Protein AF-A0A094E3I4-F1 (afdb_monomer)

Solvent-accessible surface area (backbone atoms only — not comparable to full-atom values): 23364 Å² total; per-residue (Å²): 142,82,89,86,78,87,84,79,83,85,79,60,77,73,79,78,41,93,81,73,74,80,78,86,68,81,76,75,76,83,73,72,71,66,65,61,33,47,48,65,51,44,19,49,48,35,69,72,62,48,47,38,47,52,83,68,97,62,102,61,89,75,82,73,73,42,22,27,78,51,82,67,68,64,53,53,75,73,45,66,87,69,51,63,63,62,32,48,53,51,40,55,51,50,51,53,55,48,55,62,47,49,82,72,36,72,68,56,26,45,52,51,20,48,53,37,55,56,38,49,42,48,27,51,50,12,42,23,52,66,73,72,43,41,62,32,67,69,59,43,48,55,43,34,50,34,43,42,52,31,46,84,67,73,66,81,79,69,57,86,85,38,72,68,44,53,48,38,38,49,41,26,48,76,67,74,42,70,73,47,72,67,49,51,45,46,17,45,43,45,41,46,20,43,41,48,19,47,49,46,49,34,54,39,46,52,73,64,62,42,79,79,48,72,64,59,53,23,49,33,40,27,43,40,21,48,93,46,101,51,35,90,52,34,46,41,71,36,65,62,74,51,66,57,69,45,70,73,35,75,59,49,71,68,58,47,53,52,50,44,52,52,43,42,72,79,39,68,87,55,75,81,74,76,91,52,76,37,58,63,41,75,48,73,40,46,48,13,85,46,30,67,61,53,52,50,50,53,39,52,54,51,53,50,50,52,52,51,22,65,75,70,30,43,37,41,42,52,57,57,15,26,43,54,21,44,52,45,49,39,38,40,46,40,89,66,64,38,71,49,52,24,55,44,54,24,33,43,35,27,34,46,50,66,64,40,51,59,69,49,32,90,47,73,69,51,32,53,49,52,50,52,44,56,52,52,21,37,54,43,44,54,52,35,59,75,65,67,54,54,80,91,73,61,59,42,29,48,65,54,28,52,58,42,42,46,45,34,24,53,47,50,51,54,52,48,32,60,77,69,75,99

Radius of gyration: 24.86 Å; Cα contacts (8 Å, |Δi|>4): 560; chains: 1; bounding box: 69×68×95 Å

Nearest PDB structures (foldseek):
  3cuc-assembly2_B  TM=7.705E-01  e=5.478E-07  Bacteroides thetaiotaomicron VPI-5482
  6i7h-assembly1_A-2  TM=8.165E-01  e=2.751E-05  Homo sapiens
  8uqu-assembly2_C-2  TM=6.311E-01  e=7.408E-05  Bordetella bronchiseptica
  8uqu-assembly1_A  TM=6.371E-01  e=1.894E-03  Bordetella bronchiseptica
  3zec-assembly1_A  TM=5.397E-01  e=2.715E-03  Shewanella oneidensis

Secondary structure (DSSP, 8-state):
-----PPPPPPPGGGT-TT------------PPPSS-HHHHHHHHHHHH-SS-----S-S---SS--EE---HHHHHH-GGG-HHHHHHHHHHHHHHHHHHHTT-HHHHHHHHHHHHHHHHHHHHHHHHHTT-S--HHHHHHHHHHHHTT----SS---TTSHHHHHHHHHHHHTT---SHHHHHHHHHHHHHHHHHHHHHHIIIIIS-PPP-HHHHHHHHHHHTTTSTTGGGTT----S--EEEEEEEEPPHHHHHHHHHHHHHH-TTSPPPPP-EEEEEEEE-S-GGGHHHHHHHHHHHHHHHHHHHHHHTEE-HHHHHHHHHHHHHHH--SSS-HHHHHHHHHHHHHHHHHSS-----SSHHHHHHHHHHHHHHHHHHHHHHHTT--TTT--TTHHHHHHHHHHHHHHHHHHHHHHTT-

pLDDT: mean 84.53, std 18.38, range [28.28, 98.88]

Sequence (422 aa):
MASPSKRQPRLSLSAINPDYQPSSSSRSRSSSPSKMALKKSLSRAFAAAWPPATISRSRTPLHDGTFTIKLSNAYREYRPNANPEENYDSMVQYIKEMSQKKEADLATCEQLADAIVSGLIEVVFGSNAIEVVGGDIRITFRLCRQVFEGQVPNVEDIQERSEEYAQELQALSASGRATDLQSVLRSRREIVQHALAAKFLLDTIVLKDIPLDEDIIKETHRILMCFSEHEASGGIYRESDEAASHGLRLETDEEYEKRVKDCKRLKPNRPAPERKEVPLFSSKFVRGKSVQLYMRKLVDEHNERIKRAEETGDIDAIDLACRLSTGFVCIHPFEDGNGRVCRLLLNAMIIKYAGTVAEIGGDPEEREEYIREAWMANTTFRDEDQRDIPWTEQTAHLSLGISILEKVAVRMRRTRDKLLGK

Mean predicted aligned error: 9.41 Å

Foldseek 3Di:
DDDDDDDDDDDDPCVVDVPDDDPPDDPPPLDQQDLAQQLVLQLVVLLPCPQLADQDPDPDQDDDSYFHEDDDPLLCVVDVPLPLVVLVVLLNVLVNVLVVCSVPDSVSSSLLSVQALVVVLLQLVLLQVLVLAAFDSVLLVVLLNCVNNSHDDDLPPDDCPDPVLVRRLVRCVVSVHDRDPVRSSRNSQLSNLLSSLLSLLCVACARVVHQDDLQNLQSSQLSNCVPHPCNVQRSPFAQAWDKDFADKDWDDPVRLVVVQVVCCVVPVPDPRDDTDIDGPFIFTAAHSNCLVVLRRVLSVVLVVLVVVCSVVSYDNLLVSLLSSLLSQVRNVGTPDCSSSSSQSSSQSSCCNNSSHGFRARPDPVRSVVVVVLSRQLSVQVVVCVVVVPDPVPRDSRSSVSSVRSNRSSVSSVVSVCVVVVD

Structure (mmCIF, N/CA/C/O backbone):
data_AF-A0A094E3I4-F1
#
_entry.id   AF-A0A094E3I4-F1
#
loop_
_atom_site.group_PDB
_atom_site.id
_atom_site.type_symbol
_atom_site.label_atom_id
_atom_site.label_alt_id
_atom_site.label_comp_id
_atom_site.label_asym_id
_atom_site.label_entity_id
_atom_site.label_seq_id
_atom_site.pdbx_PDB_ins_code
_atom_site.Cartn_x
_atom_site.Cartn_y
_atom_site.Cartn_z
_atom_site.occupancy
_atom_site.B_iso_or_equiv
_atom_site.auth_seq_id
_atom_site.auth_comp_id
_atom_site.auth_asym_id
_atom_site.auth_atom_id
_atom_site.pdbx_PDB_model_num
ATOM 1 N N . MET A 1 1 ? -10.969 -25.202 -61.692 1.00 30.39 1 MET A N 1
ATOM 2 C CA . MET A 1 1 ? -10.702 -26.531 -61.088 1.00 30.39 1 MET A CA 1
ATOM 3 C C . MET A 1 1 ? -9.578 -26.377 -60.073 1.00 30.39 1 MET A C 1
ATOM 5 O O . MET A 1 1 ? -8.600 -25.754 -60.437 1.00 30.39 1 MET A O 1
ATOM 9 N N . ALA A 1 2 ? -9.560 -26.885 -58.848 1.00 28.48 2 ALA A N 1
ATOM 10 C CA . ALA A 1 2 ? -10.546 -27.247 -57.834 1.00 28.48 2 ALA A CA 1
ATOM 11 C C . ALA A 1 2 ? -9.719 -27.331 -56.527 1.00 28.48 2 ALA A C 1
ATOM 13 O O . ALA A 1 2 ? -8.647 -27.933 -56.529 1.00 28.48 2 ALA A O 1
ATOM 14 N N . SER A 1 3 ? -10.165 -26.687 -55.447 1.00 28.77 3 SER A N 1
ATOM 15 C CA . SER A 1 3 ? -9.554 -26.764 -54.109 1.00 28.77 3 SER A CA 1
ATOM 16 C C . SER A 1 3 ? -9.902 -28.073 -53.391 1.00 28.77 3 SER A C 1
ATOM 18 O O . SER A 1 3 ? -11.008 -28.585 -53.559 1.00 28.77 3 SER A O 1
ATOM 20 N N . PRO A 1 4 ? -9.033 -28.529 -52.479 1.00 33.97 4 PRO A N 1
ATOM 21 C CA . PRO A 1 4 ? -9.443 -29.242 -51.263 1.00 33.97 4 PRO A CA 1
ATOM 22 C C . PRO A 1 4 ? -8.747 -28.632 -50.024 1.00 33.97 4 PRO A C 1
ATOM 24 O O . PRO A 1 4 ? -7.673 -28.059 -50.135 1.00 33.97 4 PRO A O 1
ATOM 27 N N . SER A 1 5 ? -9.212 -28.710 -48.781 1.00 31.11 5 SER A N 1
ATOM 28 C CA . SER A 1 5 ? -10.413 -29.237 -48.136 1.00 31.11 5 SER A CA 1
ATOM 29 C C . SER A 1 5 ? -10.398 -28.685 -46.694 1.00 31.11 5 SER A C 1
ATOM 31 O O . SER A 1 5 ? -9.340 -28.404 -46.129 1.00 31.11 5 SER A O 1
ATOM 33 N N . LYS A 1 6 ? -11.586 -28.498 -46.121 1.00 33.47 6 LYS A N 1
ATOM 34 C CA . LYS A 1 6 ? -11.892 -27.889 -44.818 1.00 33.47 6 LYS A CA 1
ATOM 35 C C . LYS A 1 6 ? -11.215 -28.624 -43.646 1.00 33.47 6 LYS A C 1
ATOM 37 O O . LYS A 1 6 ? -11.342 -29.839 -43.524 1.00 33.47 6 LYS A O 1
ATOM 42 N N . ARG A 1 7 ? -10.574 -27.884 -42.729 1.00 36.75 7 ARG A N 1
ATOM 43 C CA . ARG A 1 7 ? -10.166 -28.402 -41.407 1.00 36.75 7 ARG A CA 1
ATOM 44 C C . ARG A 1 7 ? -11.406 -28.552 -40.516 1.00 36.75 7 ARG A C 1
ATOM 46 O O . ARG A 1 7 ? -12.151 -27.592 -40.341 1.00 36.75 7 ARG A O 1
ATOM 53 N N . GLN A 1 8 ? -11.624 -29.753 -39.981 1.00 37.66 8 GLN A N 1
ATOM 54 C CA . GLN A 1 8 ? -12.670 -30.046 -38.995 1.00 37.66 8 GLN A CA 1
ATOM 55 C C . GLN A 1 8 ? -12.364 -29.384 -37.634 1.00 37.66 8 GLN A C 1
ATOM 57 O O . GLN A 1 8 ? -11.189 -29.237 -37.282 1.00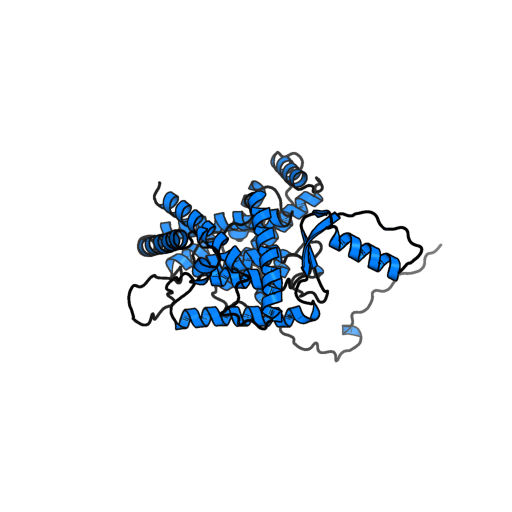 37.66 8 GLN A O 1
ATOM 62 N N . PRO A 1 9 ? -13.391 -29.004 -36.851 1.00 35.25 9 PRO A N 1
ATOM 63 C CA . PRO A 1 9 ? -13.212 -28.466 -35.505 1.00 35.25 9 PRO A CA 1
ATOM 64 C C . PRO A 1 9 ? -12.796 -29.567 -34.515 1.00 35.25 9 PRO A C 1
ATOM 66 O O . PRO A 1 9 ? -13.288 -30.693 -34.575 1.00 35.25 9 PRO A O 1
ATOM 69 N N . ARG A 1 10 ? -11.886 -29.237 -33.589 1.00 39.50 10 ARG A N 1
ATOM 70 C CA . ARG A 1 10 ? -11.489 -30.120 -32.479 1.00 39.50 10 ARG A CA 1
ATOM 71 C C . ARG A 1 10 ? -12.681 -30.342 -31.540 1.00 39.50 10 ARG A C 1
ATOM 73 O O . ARG A 1 10 ? -13.281 -29.376 -31.077 1.00 39.50 10 ARG A O 1
ATOM 80 N N . LEU A 1 11 ? -12.991 -31.606 -31.255 1.00 39.72 11 LEU A N 1
ATOM 81 C CA . LEU A 1 11 ? -13.997 -32.018 -30.272 1.00 39.72 11 LEU A CA 1
ATOM 82 C C . LEU A 1 11 ? -13.534 -31.669 -28.846 1.00 39.72 11 LEU A C 1
ATOM 84 O O . LEU A 1 11 ? -12.347 -31.763 -28.534 1.00 39.72 11 LEU A O 1
ATOM 88 N N . SER A 1 12 ? -14.468 -31.261 -27.984 1.00 44.66 12 SER A N 1
ATOM 89 C CA . SER A 1 12 ? -14.206 -30.988 -26.568 1.00 44.66 12 SER A CA 1
ATOM 90 C C . SER A 1 12 ? -13.884 -32.277 -25.803 1.00 44.66 12 SER A C 1
ATOM 92 O O . SER A 1 12 ? -14.414 -33.340 -26.121 1.00 44.66 12 SER A O 1
ATOM 94 N N . LEU A 1 13 ? -13.057 -32.187 -24.753 1.00 40.75 13 LEU A N 1
ATOM 95 C CA . LEU A 1 13 ? -12.661 -33.332 -23.911 1.00 40.75 13 LEU A CA 1
ATOM 96 C C . LEU A 1 13 ? -13.858 -34.101 -23.312 1.00 40.75 13 LEU A C 1
ATOM 98 O O . LEU A 1 13 ? -13.761 -35.298 -23.061 1.00 40.75 13 LEU A O 1
ATOM 102 N N . SER A 1 14 ? -14.999 -33.431 -23.141 1.00 45.91 14 SER A N 1
ATOM 103 C CA . SER A 1 14 ? -16.264 -34.021 -22.686 1.00 45.91 14 SER A CA 1
ATOM 104 C C . SER A 1 14 ? -16.909 -34.994 -23.681 1.00 45.91 14 SER A C 1
ATOM 106 O O . SER A 1 14 ? -17.782 -35.758 -23.292 1.00 45.91 14 SER A O 1
ATOM 108 N N . ALA A 1 15 ? -16.499 -34.987 -24.953 1.00 45.81 15 ALA A N 1
ATOM 109 C CA . ALA A 1 15 ? -17.019 -35.894 -25.977 1.00 45.81 15 ALA A CA 1
ATOM 110 C C . ALA A 1 15 ? -16.241 -37.223 -26.066 1.00 45.81 15 ALA A C 1
ATOM 112 O O . ALA A 1 15 ? -16.632 -38.104 -26.825 1.00 45.81 15 ALA A O 1
ATOM 113 N N . ILE A 1 16 ? -15.136 -37.363 -25.321 1.00 48.44 16 ILE A N 1
ATOM 114 C CA . ILE A 1 16 ? -14.224 -38.519 -25.393 1.00 48.44 16 ILE A CA 1
ATOM 115 C C . ILE A 1 16 ? -14.415 -39.469 -24.197 1.00 48.44 16 ILE A C 1
ATOM 117 O O . ILE A 1 16 ? -14.066 -40.643 -24.295 1.00 48.44 16 ILE A O 1
ATOM 121 N N . ASN A 1 17 ? -15.002 -39.007 -23.086 1.00 45.03 17 ASN A N 1
ATOM 122 C CA . ASN A 1 17 ? -15.228 -39.842 -21.907 1.00 45.03 17 ASN A CA 1
ATOM 123 C C . ASN A 1 17 ? -16.544 -39.474 -21.181 1.00 45.03 17 ASN A C 1
ATOM 125 O O . ASN A 1 17 ? -16.578 -38.447 -20.499 1.00 45.03 17 ASN A O 1
ATOM 129 N N . PRO A 1 18 ? -17.614 -40.285 -21.313 1.00 41.69 18 PRO A N 1
ATOM 130 C CA . PRO A 1 18 ? -18.907 -40.039 -20.666 1.00 41.69 18 PRO A CA 1
ATOM 131 C C . PRO A 1 18 ? -18.871 -40.071 -19.129 1.00 41.69 18 PRO A C 1
ATOM 133 O O . PRO A 1 18 ? -19.764 -39.508 -18.503 1.00 41.69 18 PRO A O 1
ATOM 136 N N . ASP A 1 19 ? -17.838 -40.677 -18.529 1.00 38.31 19 ASP A N 1
ATOM 137 C CA . ASP A 1 19 ? -17.730 -40.892 -17.077 1.00 38.31 19 ASP A CA 1
ATOM 138 C C . ASP A 1 19 ? -16.785 -39.902 -16.370 1.00 38.31 19 ASP A C 1
ATOM 140 O O . ASP A 1 19 ? -16.491 -40.039 -15.181 1.00 38.31 19 ASP A O 1
ATOM 144 N N . TYR A 1 20 ? -16.302 -38.867 -17.068 1.00 42.41 20 TYR A N 1
ATOM 145 C CA . TYR A 1 20 ? -15.519 -37.809 -16.428 1.00 42.41 20 TYR A CA 1
ATOM 146 C C . TYR A 1 20 ? -16.431 -36.879 -15.614 1.00 42.41 20 TYR A C 1
ATOM 148 O O . TYR A 1 20 ? -17.011 -35.929 -16.145 1.00 42.41 20 TYR A O 1
ATOM 156 N N . GLN A 1 21 ? -16.535 -37.123 -14.307 1.00 34.16 21 GLN A N 1
ATOM 157 C CA . GLN A 1 21 ? -17.083 -36.146 -13.368 1.00 34.16 21 GLN A CA 1
ATOM 158 C C . GLN A 1 21 ? -15.971 -35.197 -12.899 1.00 34.16 21 GLN A C 1
ATOM 160 O O . GLN A 1 21 ? -15.037 -35.646 -12.231 1.00 34.16 21 GLN A O 1
ATOM 165 N N . PRO A 1 22 ? -16.036 -33.888 -13.209 1.00 32.06 22 PRO A N 1
ATOM 166 C CA . PRO A 1 22 ? -15.128 -32.932 -12.599 1.00 32.06 22 PRO A CA 1
ATOM 167 C C . PRO A 1 22 ? -15.395 -32.904 -11.092 1.00 32.06 22 PRO A C 1
ATOM 169 O O . PRO A 1 22 ? -16.513 -32.625 -10.655 1.00 32.06 22 PRO A O 1
ATOM 172 N N . SER A 1 23 ? -14.359 -33.195 -10.304 1.00 29.59 23 SER A N 1
ATOM 173 C CA . SER A 1 23 ? -14.368 -33.014 -8.856 1.00 29.59 23 SER A CA 1
ATOM 174 C C . SER A 1 23 ? -14.880 -31.615 -8.531 1.00 29.59 23 SER A C 1
ATOM 176 O O . SER A 1 23 ? -14.348 -30.623 -9.034 1.00 29.59 23 SER A O 1
ATOM 178 N N . SER A 1 24 ? -15.917 -31.535 -7.702 1.00 30.11 24 SER A N 1
ATOM 179 C CA . SER A 1 24 ? -16.492 -30.294 -7.199 1.00 30.11 24 SER A CA 1
ATOM 180 C C . SER A 1 24 ? -15.502 -29.584 -6.271 1.00 30.11 24 SER A C 1
ATOM 182 O O . SER A 1 24 ? -15.645 -29.612 -5.051 1.00 30.11 24 SER A O 1
ATOM 184 N N . SER A 1 25 ? -14.484 -28.943 -6.839 1.00 29.91 25 SER A N 1
ATOM 185 C CA . SER A 1 25 ? -13.782 -27.854 -6.176 1.00 29.91 25 SER A CA 1
ATOM 186 C C . SER A 1 25 ? -14.723 -26.656 -6.180 1.00 29.91 25 SER A C 1
ATOM 188 O O . SER A 1 25 ? -15.174 -26.216 -7.243 1.00 29.91 25 SER A O 1
ATOM 190 N N . SER A 1 26 ? -15.058 -26.173 -4.989 1.00 29.61 26 SER A N 1
ATOM 191 C CA . SER A 1 26 ? -15.819 -24.954 -4.736 1.00 29.61 26 SER A CA 1
ATOM 192 C C . SER A 1 26 ? -15.424 -23.846 -5.713 1.00 29.61 26 SER A C 1
ATOM 194 O O . SER A 1 26 ? -14.354 -23.254 -5.595 1.00 29.61 26 SER A O 1
ATOM 196 N N . ARG A 1 27 ? -16.299 -23.556 -6.683 1.00 28.28 27 ARG A N 1
ATOM 197 C CA . ARG A 1 27 ? -16.254 -22.296 -7.425 1.00 28.28 27 ARG A CA 1
ATOM 198 C C . ARG A 1 27 ? -16.374 -21.185 -6.389 1.00 28.28 27 ARG A C 1
ATOM 200 O O . ARG A 1 27 ? -17.472 -20.953 -5.879 1.00 28.28 27 ARG A O 1
ATOM 207 N N . SER A 1 28 ? -15.266 -20.523 -6.069 1.00 32.56 28 SER A N 1
ATOM 208 C CA . SER A 1 28 ? -15.317 -19.220 -5.426 1.00 32.56 28 SER A CA 1
ATOM 209 C C . SER A 1 28 ? -16.215 -18.349 -6.303 1.00 32.56 28 SER A C 1
ATOM 211 O O . SER A 1 28 ? -16.030 -18.222 -7.517 1.00 32.56 28 SER A O 1
ATOM 213 N N . ARG A 1 29 ? -17.310 -17.859 -5.720 1.00 32.66 29 ARG A N 1
ATOM 214 C CA . ARG A 1 29 ? -18.176 -16.898 -6.396 1.00 32.66 29 ARG A CA 1
ATOM 215 C C . ARG A 1 29 ? -17.305 -15.682 -6.680 1.00 32.66 29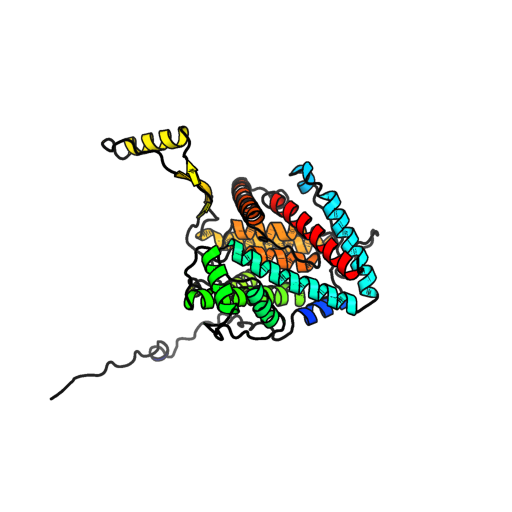 ARG A C 1
ATOM 217 O O . ARG A 1 29 ? -16.935 -14.993 -5.738 1.00 32.66 29 ARG A O 1
ATOM 224 N N . SER A 1 30 ? -17.003 -15.414 -7.948 1.00 35.91 30 SER A N 1
ATOM 225 C CA . SER A 1 30 ? -16.451 -14.129 -8.370 1.00 35.91 30 SER A CA 1
ATOM 226 C C . SER A 1 30 ? -17.443 -13.046 -7.941 1.00 35.91 30 SER A C 1
ATOM 228 O O . SER A 1 30 ? -18.495 -12.873 -8.565 1.00 35.91 30 SER A O 1
ATOM 230 N N . SER A 1 31 ? -17.186 -12.386 -6.816 1.00 43.66 31 SER A N 1
ATOM 231 C CA . SER A 1 31 ? -18.060 -11.333 -6.325 1.00 43.66 31 SER A CA 1
ATOM 232 C C . SER A 1 31 ? -17.799 -10.093 -7.163 1.00 43.66 31 SER A C 1
ATOM 234 O O . SER A 1 31 ? -16.782 -9.427 -6.988 1.00 43.66 31 SER A O 1
ATOM 236 N N . SER A 1 32 ? -18.704 -9.786 -8.093 1.00 47.72 32 SER A N 1
ATOM 237 C CA . SER A 1 32 ? -18.689 -8.496 -8.779 1.00 47.72 32 SER A CA 1
ATOM 238 C C . SER A 1 32 ? -18.621 -7.361 -7.743 1.00 47.72 32 SER A C 1
ATOM 240 O O . SER A 1 32 ? -19.298 -7.461 -6.710 1.00 47.72 32 SER A O 1
ATOM 242 N N . PRO A 1 33 ? -17.849 -6.288 -7.996 1.00 56.03 33 PRO A N 1
ATOM 243 C CA . PRO A 1 33 ? -17.790 -5.130 -7.111 1.00 56.03 33 PRO A CA 1
ATOM 244 C C . PRO A 1 33 ? -19.199 -4.635 -6.772 1.00 56.03 33 PRO A C 1
ATOM 246 O O . PRO A 1 33 ? -20.075 -4.593 -7.640 1.00 56.03 33 PRO A O 1
ATOM 249 N N . SER A 1 34 ? -19.439 -4.282 -5.506 1.00 67.88 34 SER A N 1
ATOM 250 C CA . SER A 1 34 ? -20.764 -3.827 -5.073 1.00 67.88 34 SER A CA 1
ATOM 251 C C . SER A 1 34 ? -21.217 -2.628 -5.912 1.00 67.88 34 SER A C 1
ATOM 253 O O . SER A 1 34 ? -20.436 -1.711 -6.152 1.00 67.88 34 SER A O 1
ATOM 255 N N . LYS A 1 35 ? -22.491 -2.583 -6.313 1.00 77.88 35 LYS A N 1
ATOM 256 C CA . LYS A 1 35 ? -23.073 -1.403 -6.985 1.00 77.88 35 LYS A CA 1
ATOM 257 C C . LYS A 1 35 ? -23.355 -0.245 -6.021 1.00 77.88 35 LYS A C 1
ATOM 259 O O . LYS A 1 35 ? -23.859 0.793 -6.428 1.00 77.88 35 LYS A O 1
ATOM 264 N N . MET A 1 36 ? -23.106 -0.437 -4.727 1.00 79.81 36 MET A N 1
ATOM 265 C CA . MET A 1 36 ? -23.370 0.580 -3.719 1.00 79.81 36 MET A CA 1
ATOM 266 C C . MET A 1 36 ? -22.255 1.621 -3.682 1.00 79.81 36 MET A C 1
ATOM 268 O O . MET A 1 36 ? -21.073 1.270 -3.698 1.00 79.81 36 MET A O 1
ATOM 272 N N . ALA A 1 37 ? -22.658 2.886 -3.553 1.00 88.44 37 ALA A N 1
ATOM 273 C CA . ALA A 1 37 ? -21.746 4.002 -3.360 1.00 88.44 37 ALA A CA 1
ATOM 274 C C . ALA A 1 37 ? -20.994 3.872 -2.024 1.00 88.44 37 ALA A C 1
ATOM 276 O O . ALA A 1 37 ? -21.607 3.821 -0.952 1.00 88.44 37 ALA A O 1
ATOM 277 N N . LEU A 1 38 ? -19.663 3.872 -2.099 1.00 87.31 38 LEU A N 1
ATOM 278 C CA . LEU A 1 38 ? -18.741 3.719 -0.978 1.00 87.31 38 LEU A CA 1
ATOM 279 C C . LEU A 1 38 ? -18.966 4.803 0.078 1.00 87.31 38 LEU A C 1
ATOM 281 O O . LEU A 1 38 ? -19.105 4.473 1.251 1.00 87.31 38 LEU A O 1
ATOM 285 N N . LYS A 1 39 ? -19.131 6.070 -0.334 1.00 88.31 39 LYS A N 1
ATOM 286 C CA . LYS A 1 39 ? -19.464 7.191 0.566 1.00 88.31 39 LYS A CA 1
ATOM 287 C C . LYS A 1 39 ? -20.677 6.877 1.447 1.00 88.31 39 LYS A C 1
ATOM 289 O O . LYS A 1 39 ? -20.626 7.033 2.662 1.00 88.31 39 LYS A O 1
ATOM 294 N N . LYS A 1 40 ? -21.775 6.405 0.844 1.00 87.12 40 LYS A N 1
ATOM 295 C CA . LYS A 1 40 ? -23.025 6.104 1.562 1.00 87.12 40 LYS A CA 1
ATOM 296 C C . LYS A 1 40 ? -22.874 4.900 2.492 1.00 87.12 40 LYS A C 1
ATOM 298 O O . LYS A 1 40 ? -23.561 4.812 3.508 1.00 87.12 40 LYS A O 1
ATOM 303 N N . SER A 1 41 ? -22.038 3.931 2.133 1.00 88.44 41 SER A N 1
ATOM 304 C CA . SER A 1 41 ? -21.737 2.785 2.996 1.00 88.44 41 SER A CA 1
ATOM 305 C C . SER A 1 41 ? -20.846 3.180 4.173 1.00 88.44 41 SER A C 1
ATOM 307 O O . SER A 1 41 ? -21.194 2.846 5.299 1.00 88.44 41 SER A O 1
ATOM 309 N N . LEU A 1 42 ? -19.790 3.964 3.937 1.00 84.75 42 LEU A N 1
ATOM 310 C CA . LEU A 1 42 ? -18.919 4.509 4.983 1.00 84.75 42 LEU A CA 1
ATOM 311 C C . LEU A 1 42 ? -19.693 5.410 5.945 1.00 84.75 42 LEU A C 1
ATOM 313 O O . LEU A 1 42 ? -19.630 5.194 7.143 1.00 84.75 42 LEU A O 1
ATOM 317 N N . SER A 1 43 ? -20.499 6.348 5.440 1.00 84.69 43 SER A N 1
ATOM 318 C CA . SER A 1 43 ? -21.324 7.227 6.282 1.00 84.69 43 SER A CA 1
ATOM 319 C C . SER A 1 43 ? -22.269 6.433 7.196 1.00 84.69 43 SER A C 1
ATOM 321 O O . SER A 1 43 ? -22.391 6.748 8.377 1.00 84.69 43 SER A O 1
ATOM 323 N N . ARG A 1 44 ? -22.878 5.345 6.697 1.00 84.12 44 ARG A N 1
ATOM 324 C CA . ARG A 1 44 ? -23.723 4.458 7.517 1.00 84.12 44 ARG A CA 1
ATOM 325 C C . ARG A 1 44 ? -22.927 3.640 8.528 1.00 84.12 44 ARG A C 1
ATOM 327 O O . ARG A 1 44 ? -23.365 3.533 9.667 1.00 84.12 44 ARG A O 1
ATOM 334 N N . ALA A 1 45 ? -21.778 3.089 8.133 1.00 80.62 45 ALA A N 1
ATOM 335 C CA . ALA A 1 45 ? -20.870 2.425 9.069 1.00 80.62 45 ALA A CA 1
ATOM 336 C C . ALA A 1 45 ? -20.442 3.399 10.178 1.00 80.62 45 ALA A C 1
ATOM 338 O O . ALA A 1 45 ? -20.400 3.041 11.356 1.00 80.62 45 ALA A O 1
ATOM 339 N N . PHE A 1 46 ? -20.225 4.663 9.804 1.00 75.56 46 PHE A N 1
ATOM 340 C CA . PHE A 1 46 ? -19.852 5.720 10.725 1.00 75.56 46 PHE A CA 1
ATOM 341 C C . PHE A 1 46 ? -20.973 6.026 11.680 1.00 75.56 46 PHE A C 1
ATOM 343 O O . PHE A 1 46 ? -20.745 5.901 12.872 1.00 75.56 46 PHE A O 1
ATOM 350 N N . ALA A 1 47 ? -22.185 6.267 11.197 1.00 75.88 47 ALA A N 1
ATOM 351 C CA . ALA A 1 47 ? -23.343 6.475 12.054 1.00 75.88 47 ALA A CA 1
ATOM 352 C C . ALA A 1 47 ? -23.605 5.305 13.025 1.00 75.88 47 ALA A C 1
ATOM 354 O O . ALA A 1 47 ? -24.020 5.549 14.151 1.00 75.88 47 ALA A O 1
ATOM 355 N N . ALA A 1 48 ? -23.340 4.057 12.618 1.00 72.44 48 ALA A N 1
ATOM 356 C CA . ALA A 1 48 ? -23.620 2.878 13.435 1.00 72.44 48 ALA A CA 1
ATOM 357 C C . ALA A 1 48 ? -22.658 2.714 14.627 1.00 72.44 48 ALA A C 1
ATOM 359 O O . ALA A 1 48 ? -23.122 2.672 15.759 1.00 72.44 48 ALA A O 1
ATOM 360 N N . ALA A 1 49 ? -21.340 2.616 14.397 1.00 64.62 49 ALA A N 1
ATOM 361 C CA . ALA A 1 49 ? -20.380 2.302 15.474 1.00 64.62 49 ALA A CA 1
ATOM 362 C C . ALA A 1 49 ? -18.890 2.548 15.117 1.00 64.62 49 ALA A C 1
ATOM 364 O O . ALA A 1 49 ? -18.007 1.930 15.696 1.00 64.62 49 ALA A O 1
ATOM 365 N N . TRP A 1 50 ? -18.574 3.441 14.166 1.00 64.44 50 TRP A N 1
ATOM 366 C CA . TRP A 1 50 ? -17.177 3.716 13.758 1.00 64.44 50 TRP A CA 1
ATOM 367 C C . TRP A 1 50 ? -16.532 4.986 14.356 1.00 64.44 50 TRP A C 1
ATOM 369 O O . TRP A 1 50 ? -17.252 5.972 14.527 1.00 64.44 50 TRP A O 1
ATOM 379 N N . PRO A 1 51 ? -15.195 5.064 14.513 1.00 60.59 51 PRO A N 1
ATOM 380 C CA . PRO A 1 51 ? -14.258 3.943 14.458 1.00 60.59 51 PRO A CA 1
ATOM 381 C C . PRO A 1 51 ? -14.568 2.948 15.577 1.00 60.59 51 PRO A C 1
ATOM 383 O O . PRO A 1 51 ? -15.121 3.361 16.598 1.00 60.59 51 PRO A O 1
ATOM 386 N N . PRO A 1 52 ? -14.156 1.677 15.447 1.00 54.28 52 PRO A N 1
ATOM 387 C CA . PRO A 1 52 ? -14.207 0.721 16.546 1.00 54.28 52 PRO A CA 1
ATOM 388 C C . PRO A 1 52 ? -13.314 1.143 17.724 1.00 54.28 52 PRO A C 1
ATOM 390 O O . PRO A 1 52 ? -13.017 0.337 18.573 1.00 54.28 52 PRO A O 1
ATOM 393 N N . ALA A 1 53 ? -12.783 2.363 17.794 1.00 47.41 53 ALA A N 1
ATOM 394 C CA . ALA A 1 53 ? -11.911 2.825 18.862 1.00 47.41 53 ALA A CA 1
ATOM 395 C C . ALA A 1 53 ? -12.589 3.971 19.624 1.00 47.41 53 ALA A C 1
ATOM 397 O O . ALA A 1 53 ? -12.636 5.101 19.133 1.00 47.41 53 ALA A O 1
ATOM 398 N N . THR A 1 54 ? -13.107 3.712 20.829 1.00 43.38 54 THR A N 1
ATOM 399 C CA . THR A 1 54 ? -13.407 4.781 21.793 1.00 43.38 54 THR A CA 1
ATOM 400 C C . THR A 1 54 ? -12.344 4.786 22.881 1.00 43.38 54 THR A C 1
ATOM 402 O O . THR A 1 54 ? -12.087 3.798 23.564 1.00 43.38 54 THR A O 1
ATOM 405 N N . ILE A 1 55 ? -11.711 5.945 23.060 1.00 44.47 55 ILE A N 1
ATOM 406 C CA . ILE A 1 55 ? -10.723 6.151 24.117 1.00 44.47 55 ILE A CA 1
ATOM 407 C C . ILE A 1 55 ? -11.465 6.233 25.455 1.00 44.47 55 ILE A C 1
ATOM 409 O O . ILE A 1 55 ? -11.946 7.300 25.844 1.00 44.47 55 ILE A O 1
ATOM 413 N N . SER A 1 56 ? -11.560 5.105 26.161 1.00 36.62 56 SER A N 1
ATOM 414 C CA . SER A 1 56 ? -12.130 5.033 27.508 1.00 36.62 56 SER A CA 1
ATOM 415 C C . SER A 1 56 ? -11.044 5.205 28.570 1.00 36.62 56 SER A C 1
ATOM 417 O O . SER A 1 56 ? -10.045 4.495 28.601 1.00 36.62 56 SER A O 1
ATOM 419 N N . ARG A 1 57 ? -11.252 6.145 29.499 1.00 36.84 57 ARG A N 1
ATOM 420 C CA . ARG A 1 57 ? -10.446 6.310 30.725 1.00 36.84 57 ARG A CA 1
ATOM 421 C C . ARG A 1 57 ? -10.947 5.409 31.872 1.00 36.84 57 ARG A C 1
ATOM 423 O O . ARG A 1 57 ? -10.879 5.813 33.030 1.00 36.84 57 ARG A O 1
ATOM 430 N N . SER A 1 58 ? -11.471 4.211 31.597 1.00 33.09 58 SER A N 1
ATOM 431 C CA . SER A 1 58 ? -12.021 3.338 32.649 1.00 33.09 58 SER A CA 1
ATOM 432 C C . SER A 1 58 ? -11.549 1.884 32.548 1.00 33.09 58 SER A C 1
ATOM 434 O O . SER A 1 58 ? -11.535 1.287 31.478 1.00 33.09 58 SER A O 1
ATOM 436 N N . ARG A 1 59 ? -11.150 1.318 33.698 1.00 35.75 59 ARG A N 1
ATOM 437 C CA . ARG A 1 59 ? -10.746 -0.090 33.893 1.00 35.75 59 ARG A CA 1
ATOM 438 C C . ARG A 1 59 ? -11.975 -1.002 34.016 1.00 35.75 59 ARG A C 1
ATOM 440 O O . ARG A 1 59 ? -12.106 -1.721 35.004 1.00 35.75 59 ARG A O 1
ATOM 447 N N . THR A 1 60 ? -12.886 -0.951 33.052 1.00 33.50 60 THR A N 1
ATOM 448 C CA . THR A 1 60 ? -14.018 -1.886 32.960 1.00 33.50 60 THR A CA 1
ATOM 449 C C . THR A 1 60 ? -13.965 -2.634 31.632 1.00 33.50 60 THR A C 1
ATOM 451 O O . THR A 1 60 ? -13.604 -2.012 30.634 1.00 33.50 60 THR A O 1
ATOM 454 N N . PRO A 1 61 ? -14.295 -3.941 31.598 1.00 36.19 61 PRO A N 1
ATOM 455 C CA . PRO A 1 61 ? -14.261 -4.721 30.365 1.00 36.19 61 PRO A CA 1
ATOM 456 C C . PRO A 1 61 ? -15.213 -4.094 29.344 1.00 36.19 61 PRO A C 1
ATOM 458 O O . PRO A 1 61 ? -16.403 -3.936 29.624 1.00 36.19 61 PRO A O 1
ATOM 461 N N . LEU A 1 62 ? -14.671 -3.698 28.195 1.00 40.19 62 LEU A N 1
ATOM 462 C CA . LEU A 1 62 ? -15.421 -3.121 27.086 1.00 40.19 62 LEU A CA 1
ATOM 463 C C . LEU A 1 62 ? -16.218 -4.250 26.427 1.00 40.19 62 LEU A C 1
ATOM 465 O O . LEU A 1 62 ? -15.692 -5.023 25.634 1.00 40.19 62 LEU A O 1
ATOM 469 N N . HIS A 1 63 ? -17.489 -4.383 26.796 1.00 39.75 63 HIS A N 1
ATOM 470 C CA . HIS A 1 63 ? -18.446 -5.046 25.924 1.00 39.75 63 HIS A CA 1
ATOM 471 C C . HIS A 1 63 ? -18.805 -4.043 24.826 1.00 39.75 63 HIS A C 1
ATOM 473 O O . HIS A 1 63 ? -19.256 -2.949 25.157 1.00 39.75 63 HIS A O 1
ATOM 479 N N . ASP A 1 64 ? -18.621 -4.463 23.571 1.00 43.38 64 ASP A N 1
ATOM 480 C CA . ASP A 1 64 ? -18.993 -3.784 22.316 1.00 43.38 64 ASP A CA 1
ATOM 481 C C . ASP A 1 64 ? -17.839 -3.082 21.569 1.00 43.38 64 ASP A C 1
ATOM 483 O O . ASP A 1 64 ? -17.740 -1.865 21.557 1.00 43.38 64 ASP A O 1
ATOM 487 N N . GLY A 1 65 ? -16.951 -3.862 20.932 1.00 47.19 65 GLY A N 1
ATOM 488 C CA . GLY A 1 65 ? -16.197 -3.453 19.731 1.00 47.19 65 GLY A CA 1
ATOM 489 C C . GLY A 1 65 ? -15.301 -2.210 19.809 1.00 47.19 65 GLY A C 1
ATOM 490 O O . GLY A 1 65 ? -14.927 -1.695 18.762 1.00 47.19 65 GLY A O 1
ATOM 491 N N . THR A 1 66 ? -14.986 -1.714 21.007 1.00 52.12 66 THR A N 1
ATOM 492 C CA . THR A 1 66 ? -14.268 -0.453 21.233 1.00 52.12 66 THR A CA 1
ATOM 493 C C . THR A 1 66 ? -12.815 -0.663 21.676 1.00 52.12 66 THR A C 1
ATOM 495 O O . THR A 1 66 ? -12.581 -1.323 22.685 1.00 52.12 66 THR A O 1
ATOM 498 N N . PHE A 1 67 ? -11.850 -0.046 20.989 1.00 54.91 67 PHE A N 1
ATOM 499 C CA . PHE A 1 67 ? -10.415 -0.089 21.284 1.00 54.91 67 PHE A CA 1
ATOM 500 C C . PHE A 1 67 ? -9.860 1.227 21.849 1.00 54.91 67 PHE A C 1
ATOM 502 O O . PHE A 1 67 ? -10.214 2.331 21.427 1.00 54.91 67 PHE A O 1
ATOM 509 N N . THR A 1 68 ? -8.874 1.099 22.729 1.00 62.75 68 THR A N 1
ATOM 510 C CA . THR A 1 68 ? -7.954 2.163 23.118 1.00 62.75 68 THR A CA 1
ATOM 511 C C . THR A 1 68 ? -6.777 2.156 22.161 1.00 62.75 68 THR A C 1
ATOM 513 O O . THR A 1 68 ? -6.077 1.156 22.019 1.00 62.75 68 THR A O 1
ATOM 516 N N . ILE A 1 69 ? -6.537 3.285 21.504 1.00 65.06 69 ILE A N 1
ATOM 517 C CA . ILE A 1 69 ? -5.341 3.423 20.681 1.00 65.06 69 ILE A CA 1
ATOM 518 C C . ILE A 1 69 ? -4.133 3.452 21.622 1.00 65.06 69 ILE A C 1
ATOM 520 O O . ILE A 1 69 ? -4.212 4.088 22.677 1.00 65.06 69 ILE A O 1
ATOM 524 N N . LYS A 1 70 ? -3.056 2.743 21.277 1.00 70.25 70 LYS A N 1
ATOM 525 C CA . LYS A 1 70 ? -1.757 2.794 21.963 1.00 70.25 70 LYS A CA 1
ATOM 526 C C . LYS A 1 70 ? -0.638 3.064 20.967 1.00 70.25 70 LYS A C 1
ATOM 528 O O . LYS A 1 70 ? -0.726 2.635 19.826 1.00 70.25 70 LYS A O 1
ATOM 533 N N . LEU A 1 71 ? 0.403 3.761 21.423 1.00 74.94 71 LEU A N 1
ATOM 534 C CA . LEU A 1 71 ? 1.656 3.924 20.691 1.00 74.94 71 LEU A CA 1
ATOM 535 C C . LEU A 1 71 ? 2.676 2.915 21.219 1.00 74.94 71 LEU A C 1
ATOM 537 O O . LEU A 1 71 ? 2.949 2.884 22.423 1.00 74.94 71 LEU A O 1
ATOM 541 N N . SER A 1 72 ? 3.266 2.116 20.334 1.00 76.75 72 SER A N 1
ATOM 542 C CA . SER A 1 72 ? 4.380 1.241 20.706 1.00 76.75 72 SER A CA 1
ATOM 543 C C . SER A 1 72 ? 5.625 2.032 21.147 1.00 76.75 72 SER A C 1
ATOM 545 O O . SER A 1 72 ? 6.076 2.944 20.452 1.00 76.75 72 SER A O 1
ATOM 547 N N . ASN A 1 73 ? 6.254 1.627 22.261 1.00 77.00 73 ASN A N 1
ATOM 548 C CA . ASN A 1 73 ? 7.546 2.182 22.706 1.00 77.00 73 ASN A CA 1
ATOM 549 C C . ASN A 1 73 ? 8.661 1.993 21.659 1.00 77.00 73 ASN A C 1
ATOM 551 O O . ASN A 1 73 ? 9.603 2.786 21.627 1.00 77.00 73 ASN A O 1
ATOM 555 N N . ALA A 1 74 ? 8.525 1.002 20.771 1.00 77.25 74 ALA A N 1
ATOM 556 C CA . ALA A 1 74 ? 9.494 0.716 19.717 1.00 77.25 74 ALA A CA 1
ATOM 557 C C . ALA A 1 74 ? 9.725 1.918 18.783 1.00 77.25 74 ALA A C 1
ATOM 559 O O . ALA A 1 74 ? 10.838 2.118 18.305 1.00 77.25 74 ALA A O 1
ATOM 560 N N . TYR A 1 75 ? 8.714 2.768 18.564 1.00 79.12 75 TYR A N 1
ATOM 561 C CA . TYR A 1 75 ? 8.872 3.977 17.750 1.00 79.12 75 TYR A CA 1
ATOM 562 C C . TYR A 1 75 ? 9.842 4.986 18.373 1.00 79.12 75 TYR A C 1
ATOM 564 O O . TYR A 1 75 ? 10.674 5.560 17.666 1.00 79.12 75 TYR A O 1
ATOM 572 N N . ARG A 1 76 ? 9.768 5.170 19.700 1.00 75.06 76 ARG A N 1
ATOM 573 C CA . ARG A 1 76 ? 10.658 6.072 20.444 1.00 75.06 76 ARG A CA 1
ATOM 574 C C . ARG A 1 76 ? 12.102 5.587 20.373 1.00 75.06 76 ARG A C 1
ATOM 576 O O . ARG A 1 76 ? 13.004 6.388 20.156 1.00 75.06 76 ARG A O 1
ATOM 583 N N . GLU A 1 77 ? 12.304 4.286 20.547 1.00 78.62 77 GLU A N 1
ATOM 584 C CA . GLU A 1 77 ? 13.628 3.660 20.511 1.00 78.62 77 GLU A CA 1
ATOM 585 C C . GLU A 1 77 ? 14.236 3.691 19.103 1.00 78.62 77 GLU A C 1
ATOM 587 O O . GLU A 1 77 ? 15.434 3.925 18.957 1.00 78.62 77 GLU A O 1
ATOM 592 N N . TYR A 1 78 ? 13.410 3.523 18.067 1.00 79.06 78 TYR A N 1
ATOM 593 C CA . TYR A 1 78 ? 13.865 3.478 16.679 1.00 79.06 78 TYR A CA 1
ATOM 594 C C . TYR A 1 78 ? 14.274 4.851 16.122 1.00 79.06 78 TYR A C 1
ATOM 596 O O . TYR A 1 78 ? 15.304 4.961 15.456 1.00 79.06 78 TYR A O 1
ATOM 604 N N . ARG A 1 79 ? 13.495 5.915 16.383 1.00 77.06 79 ARG A N 1
ATOM 605 C CA . ARG A 1 79 ? 13.807 7.277 15.897 1.00 77.06 79 ARG A CA 1
ATOM 606 C C . ARG A 1 79 ? 13.434 8.354 16.930 1.00 77.06 79 ARG A C 1
ATOM 608 O O . ARG A 1 79 ? 12.421 9.035 16.764 1.00 77.06 79 ARG A O 1
ATOM 615 N N . PRO A 1 80 ? 14.285 8.596 17.948 1.00 66.81 80 PRO A N 1
ATOM 616 C CA . PRO A 1 80 ? 13.995 9.544 19.032 1.00 66.81 80 PRO A CA 1
ATOM 617 C C . PRO A 1 80 ? 13.667 10.971 18.564 1.00 66.81 80 PRO A C 1
ATOM 619 O O . PRO A 1 80 ? 12.846 11.654 19.167 1.00 66.81 80 PRO A O 1
ATOM 622 N N . ASN A 1 81 ? 14.269 11.413 17.455 1.00 72.12 81 ASN A N 1
ATOM 623 C CA . ASN A 1 81 ? 14.109 12.775 16.934 1.00 72.12 81 ASN A CA 1
ATOM 624 C C . ASN A 1 81 ? 12.824 12.989 16.109 1.00 72.12 81 ASN A C 1
ATOM 626 O O . ASN A 1 81 ? 12.560 14.117 15.708 1.00 72.12 81 ASN A O 1
ATOM 630 N N . ALA A 1 82 ? 12.048 11.939 15.816 1.00 71.44 82 ALA A N 1
ATOM 631 C CA . ALA A 1 82 ? 10.842 12.039 14.981 1.00 71.44 82 ALA A CA 1
ATOM 632 C C . ALA A 1 82 ? 9.575 12.458 15.749 1.00 71.44 82 ALA A C 1
ATOM 634 O O . ALA A 1 82 ? 8.510 12.574 15.152 1.00 71.44 82 ALA A O 1
ATOM 635 N N . ASN A 1 83 ? 9.683 12.657 17.067 1.00 78.75 83 ASN A N 1
ATOM 636 C CA . ASN A 1 83 ? 8.599 13.073 17.958 1.00 78.75 83 ASN A CA 1
ATOM 637 C C . ASN A 1 83 ? 7.248 12.341 17.736 1.00 78.75 83 ASN A C 1
ATOM 639 O O . ASN A 1 83 ? 6.205 12.978 17.554 1.00 78.75 83 ASN A O 1
ATOM 643 N N . PRO A 1 84 ? 7.236 10.990 17.731 1.00 81.56 84 PRO A N 1
ATOM 644 C CA . PRO A 1 84 ? 6.031 10.210 17.439 1.00 81.56 84 PRO A CA 1
ATOM 645 C C . PRO A 1 84 ? 4.897 10.453 18.451 1.00 81.56 84 PRO A C 1
ATOM 647 O O . PRO A 1 84 ? 3.732 10.272 18.111 1.00 81.56 84 PRO A O 1
ATOM 650 N N . GLU A 1 85 ? 5.217 10.908 19.664 1.00 82.38 85 GLU A N 1
ATOM 651 C CA . GLU A 1 85 ? 4.245 11.225 20.716 1.00 82.38 85 GLU A CA 1
ATOM 652 C C . GLU A 1 85 ? 3.336 12.398 20.342 1.00 82.38 85 GLU A C 1
ATOM 654 O O . GLU A 1 85 ? 2.126 12.281 20.488 1.00 82.38 85 GLU A O 1
ATOM 659 N N . GLU A 1 86 ? 3.869 13.487 19.780 1.00 84.50 86 GLU A N 1
ATOM 660 C CA . GLU A 1 86 ? 3.040 14.630 19.368 1.00 84.50 86 GLU A CA 1
ATOM 661 C C . GLU A 1 86 ? 2.067 14.262 18.242 1.00 84.50 86 GLU A C 1
ATOM 663 O O . GLU A 1 86 ? 0.894 14.653 18.257 1.00 84.50 86 GLU A O 1
ATOM 668 N N . ASN A 1 87 ? 2.533 13.484 17.261 1.00 84.75 87 ASN A N 1
ATOM 669 C CA . ASN A 1 87 ? 1.682 13.013 16.169 1.00 84.75 87 ASN A CA 1
ATOM 670 C C . ASN A 1 87 ? 0.609 12.047 16.678 1.00 84.75 87 ASN A C 1
ATOM 672 O O . ASN A 1 87 ? -0.557 12.153 16.290 1.00 84.75 87 ASN A O 1
ATOM 676 N N . TYR A 1 88 ? 0.986 11.159 17.592 1.00 83.56 88 TYR A N 1
ATOM 677 C CA . TYR A 1 88 ? 0.069 10.250 18.254 1.00 83.56 88 TYR A CA 1
ATOM 678 C C . TYR A 1 88 ? -0.980 10.983 19.103 1.00 83.56 88 TYR A C 1
ATOM 680 O O . TYR A 1 88 ? -2.176 10.735 18.948 1.00 83.56 88 TYR A O 1
ATOM 688 N N . ASP A 1 89 ? -0.574 11.940 19.934 1.00 82.56 89 ASP A N 1
ATOM 689 C CA . ASP A 1 89 ? -1.482 12.745 20.753 1.00 82.56 89 ASP A CA 1
ATOM 690 C C . ASP A 1 89 ? -2.443 13.553 19.878 1.00 82.56 89 ASP A C 1
ATOM 692 O O . ASP A 1 89 ? -3.644 13.611 20.153 1.00 82.56 89 ASP A O 1
ATOM 696 N N . SER A 1 90 ? -1.949 14.105 18.765 1.00 83.06 90 SER A N 1
ATOM 697 C CA . SER A 1 90 ? -2.779 14.765 17.756 1.00 83.06 90 SER A CA 1
ATOM 698 C C . SER A 1 90 ? -3.814 13.811 17.145 1.00 83.06 90 SER A C 1
ATOM 700 O O . SER A 1 90 ? -4.952 14.223 16.910 1.00 83.06 90 SER A O 1
ATOM 702 N N . MET A 1 91 ? -3.443 12.553 16.886 1.00 83.31 91 MET A N 1
ATOM 703 C CA . MET A 1 91 ? -4.334 11.515 16.352 1.00 83.31 91 MET A CA 1
ATOM 704 C C . MET A 1 91 ? -5.419 11.130 17.369 1.00 83.31 91 MET A C 1
ATOM 706 O O . MET A 1 91 ? -6.610 11.133 17.060 1.00 83.31 91 MET A O 1
ATOM 710 N N . VAL A 1 92 ? -5.018 10.864 18.615 1.00 80.12 92 VAL A N 1
ATOM 711 C CA . VAL A 1 92 ? -5.908 10.533 19.739 1.00 80.12 92 VAL A CA 1
ATOM 712 C C . VAL A 1 92 ? -6.887 11.674 20.013 1.00 80.12 92 VAL A C 1
ATOM 714 O O . VAL A 1 92 ? -8.074 11.430 20.243 1.00 80.12 92 VAL A O 1
ATOM 717 N N . GLN A 1 93 ? -6.413 12.920 19.981 1.00 81.25 93 GLN A N 1
ATOM 718 C CA . GLN A 1 93 ? -7.249 14.099 20.183 1.00 81.25 93 GLN A CA 1
ATOM 719 C C . GLN A 1 93 ? -8.293 14.244 19.071 1.00 81.25 93 GLN A C 1
ATOM 721 O O . GLN A 1 93 ? -9.470 14.447 19.367 1.00 81.25 93 GLN A O 1
ATOM 726 N N . TYR A 1 94 ? -7.890 14.069 17.809 1.00 83.06 94 TYR A N 1
ATOM 727 C CA . TYR A 1 94 ? -8.817 14.081 16.678 1.00 83.06 94 TYR A CA 1
ATOM 728 C C . TYR A 1 94 ? -9.920 13.030 16.832 1.00 83.06 94 TYR A C 1
ATOM 730 O O . TYR A 1 94 ? -11.101 13.351 16.710 1.00 83.06 94 TYR A O 1
ATOM 738 N N . ILE A 1 95 ? -9.550 11.787 17.147 1.00 77.00 95 ILE A N 1
ATOM 739 C CA . ILE A 1 95 ? -10.511 10.686 17.272 1.00 77.00 95 ILE A CA 1
ATOM 740 C C . ILE A 1 95 ? -11.509 10.955 18.403 1.00 77.00 95 ILE A C 1
ATOM 742 O O . ILE A 1 95 ? -12.706 10.771 18.202 1.00 77.00 95 ILE A O 1
ATOM 746 N N . LYS A 1 96 ? -11.064 11.482 19.555 1.00 77.00 96 LYS A N 1
ATOM 747 C CA . LYS A 1 96 ? -11.971 11.894 20.645 1.00 77.00 96 LYS A CA 1
ATOM 748 C C . LYS A 1 96 ? -12.979 12.946 20.197 1.00 77.00 96 LYS A C 1
ATOM 750 O O . LYS A 1 96 ? -14.170 12.798 20.460 1.00 77.00 96 LYS A O 1
ATOM 755 N N . GLU A 1 97 ? -12.503 14.000 19.538 1.00 78.38 97 GLU A N 1
ATOM 756 C CA . GLU A 1 97 ? -13.355 15.094 19.064 1.00 78.38 97 GLU A CA 1
ATOM 757 C C . GLU A 1 97 ? -14.379 14.602 18.036 1.00 78.38 97 GLU A C 1
ATOM 759 O O . GLU A 1 97 ? -15.546 14.996 18.084 1.00 78.38 97 GLU A O 1
ATOM 764 N N . MET A 1 98 ? -13.961 13.730 17.114 1.00 75.06 98 MET A N 1
ATOM 765 C CA . MET A 1 98 ? -14.852 13.182 16.095 1.00 75.06 98 MET A CA 1
ATOM 766 C C . MET A 1 98 ? -15.880 12.230 16.696 1.00 75.06 98 MET A C 1
ATOM 768 O O . MET A 1 98 ? -17.052 12.349 16.352 1.00 75.06 98 MET A O 1
ATOM 772 N N . SER A 1 99 ? -15.495 11.353 17.628 1.00 71.44 99 SER A N 1
ATOM 773 C CA . SER A 1 99 ? -16.438 10.448 18.298 1.00 71.44 99 SER A CA 1
ATOM 774 C C . SER A 1 99 ? -17.525 11.213 19.060 1.00 71.44 99 SER A C 1
ATOM 776 O O . SER A 1 99 ? -18.698 10.882 18.926 1.00 71.44 99 S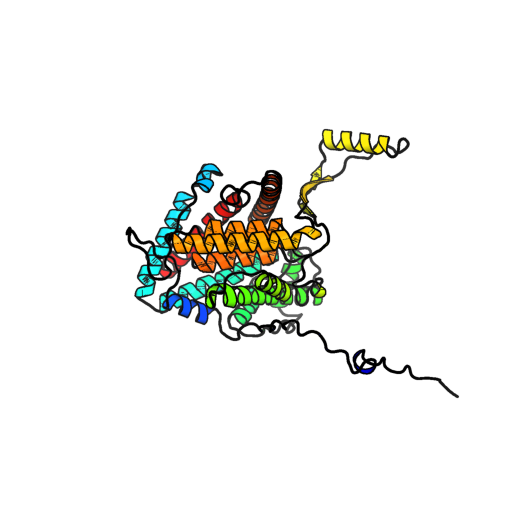ER A O 1
ATOM 778 N N . GLN A 1 100 ? -17.168 12.295 19.763 1.00 71.38 100 GLN A N 1
ATOM 779 C CA . GLN A 1 100 ? -18.141 13.153 20.458 1.00 71.38 100 GLN A CA 1
ATOM 780 C C . GLN A 1 100 ? -19.094 13.877 19.495 1.00 71.38 100 GLN A C 1
ATOM 782 O O . GLN A 1 100 ? -20.284 13.997 19.770 1.00 71.38 100 GLN A O 1
ATOM 787 N N . LYS A 1 101 ? -18.595 14.360 18.350 1.00 68.50 101 LYS A N 1
ATOM 788 C CA . LYS A 1 101 ? -19.440 15.005 17.329 1.00 68.50 101 LYS A CA 1
ATOM 789 C C . LYS A 1 101 ? -20.313 14.017 16.559 1.00 68.50 101 LYS A C 1
ATOM 791 O O . LYS A 1 101 ? -21.392 14.389 16.109 1.00 68.50 101 LYS A O 1
ATOM 796 N N . LYS A 1 102 ? -19.860 12.772 16.395 1.00 64.31 102 LYS A N 1
ATOM 797 C CA . LYS A 1 102 ? -20.585 11.724 15.668 1.00 64.31 102 LYS A CA 1
ATOM 798 C C . LYS A 1 102 ? -21.911 11.375 16.335 1.00 64.31 102 LYS A C 1
ATOM 800 O O . LYS A 1 102 ? -22.899 11.161 15.644 1.00 64.31 102 LYS A O 1
ATOM 805 N N . GLU A 1 103 ? -21.934 11.368 17.666 1.00 60.88 103 GLU A N 1
ATOM 806 C CA . GLU A 1 103 ? -23.160 11.190 18.453 1.00 60.88 103 GLU A CA 1
ATOM 807 C C . GLU A 1 103 ? -24.158 12.346 18.259 1.00 60.88 103 GLU A C 1
ATOM 809 O O . GLU A 1 103 ? -25.337 12.198 18.571 1.00 60.88 103 GLU A O 1
ATOM 814 N N . ALA A 1 104 ? -23.706 13.482 17.713 1.00 55.41 104 ALA A N 1
ATOM 815 C CA . ALA A 1 104 ? -24.494 14.701 17.600 1.00 55.41 104 ALA A CA 1
ATOM 816 C C . ALA A 1 104 ? -25.094 14.963 16.201 1.00 55.41 104 ALA A C 1
ATOM 818 O O . ALA A 1 104 ? -26.120 15.639 16.142 1.00 55.41 104 ALA A O 1
ATOM 819 N N . ASP A 1 105 ? -24.508 14.480 15.087 1.00 74.75 105 ASP A N 1
ATOM 820 C CA . ASP A 1 105 ? -25.004 14.821 13.734 1.00 74.75 105 ASP A CA 1
ATOM 821 C C . ASP A 1 105 ? -24.562 13.872 12.586 1.00 74.75 105 ASP A C 1
ATOM 823 O O . ASP A 1 105 ? -23.377 13.574 12.396 1.00 74.75 105 ASP A O 1
ATOM 827 N N . LEU A 1 106 ? -25.524 13.479 11.736 1.00 78.81 106 LEU A N 1
ATOM 828 C CA . LEU A 1 106 ? -25.332 12.697 10.505 1.00 78.81 106 LEU A CA 1
ATOM 829 C C . LEU A 1 106 ? -24.467 13.432 9.465 1.00 78.81 106 LEU A C 1
ATOM 831 O O . LEU A 1 106 ? -23.704 12.781 8.747 1.00 78.81 106 LEU A O 1
ATOM 835 N N . ALA A 1 107 ? -24.524 14.768 9.401 1.00 83.00 107 ALA A N 1
ATOM 836 C CA . ALA A 1 107 ? -23.725 15.538 8.443 1.00 83.00 107 ALA A CA 1
ATOM 837 C C . ALA A 1 107 ? -22.214 15.376 8.688 1.00 83.00 107 ALA A C 1
ATOM 839 O O . ALA A 1 107 ? -21.432 15.296 7.739 1.00 83.00 107 ALA A O 1
ATOM 840 N N . THR A 1 108 ? -21.797 15.226 9.952 1.00 81.75 108 THR A N 1
ATOM 841 C CA . THR A 1 108 ? -20.394 14.937 10.298 1.00 81.75 108 THR A CA 1
ATOM 842 C C . THR A 1 108 ? -19.961 13.578 9.735 1.00 81.75 108 THR A C 1
ATOM 844 O O . THR A 1 108 ? -18.878 13.463 9.161 1.00 81.75 108 THR A O 1
ATOM 847 N N . CYS A 1 109 ? -20.817 12.552 9.820 1.00 83.12 109 CYS A N 1
ATOM 848 C CA . CYS A 1 109 ? -20.532 11.227 9.254 1.00 83.12 109 CYS A CA 1
ATOM 849 C C . CYS A 1 109 ? -20.372 11.275 7.727 1.00 83.12 109 CYS A C 1
ATOM 851 O O . CYS A 1 109 ? -19.509 10.596 7.170 1.00 83.12 109 CYS A O 1
ATOM 853 N N . GLU A 1 110 ? -21.191 12.076 7.039 1.00 85.81 110 GLU A N 1
ATOM 854 C CA . GLU A 1 110 ? -21.073 12.277 5.591 1.00 85.81 110 GLU A CA 1
ATOM 855 C C . GLU A 1 110 ? -19.780 12.998 5.200 1.00 85.81 110 GLU A C 1
ATOM 857 O O . GLU A 1 110 ? -19.110 12.566 4.262 1.00 85.81 110 GLU A O 1
ATOM 862 N N . GLN A 1 111 ? -19.396 14.044 5.935 1.00 86.12 111 GLN A N 1
ATOM 863 C CA . GLN A 1 111 ? -18.163 14.792 5.674 1.00 86.12 111 GLN A CA 1
ATOM 864 C C . GLN A 1 111 ? -16.906 13.946 5.938 1.00 86.12 111 GLN A C 1
ATOM 866 O O . GLN A 1 111 ? -15.939 14.021 5.179 1.00 86.12 111 GLN A O 1
ATOM 871 N N . LEU A 1 112 ? -16.921 13.093 6.967 1.00 85.88 112 LEU A N 1
ATOM 872 C CA . LEU A 1 112 ? -15.845 12.127 7.219 1.00 85.88 112 LEU A CA 1
ATOM 873 C C . LEU A 1 112 ? -15.749 11.082 6.101 1.00 85.88 112 LEU A C 1
ATOM 875 O O . LEU A 1 112 ? -14.654 10.790 5.617 1.00 85.88 112 LEU A O 1
ATOM 879 N N . ALA A 1 113 ? -16.887 10.551 5.645 1.00 89.56 113 ALA A N 1
ATOM 880 C CA . ALA A 1 113 ? -16.917 9.630 4.513 1.00 89.56 113 ALA A CA 1
ATOM 881 C C . ALA A 1 113 ? -16.381 10.290 3.229 1.00 89.56 113 ALA A C 1
ATOM 883 O O . ALA A 1 113 ? -15.618 9.661 2.495 1.00 89.56 113 ALA A O 1
ATOM 884 N N . ASP A 1 114 ? -16.714 11.561 2.983 1.00 90.62 114 ASP A N 1
ATOM 885 C CA . ASP A 1 114 ? -16.157 12.347 1.875 1.00 90.62 114 ASP A CA 1
ATOM 886 C C . ASP A 1 114 ? -14.643 12.526 1.987 1.00 90.62 114 ASP A C 1
ATOM 888 O O . ASP A 1 114 ? -13.927 12.354 0.999 1.00 90.62 114 ASP A O 1
ATOM 892 N N . ALA A 1 115 ? -14.138 12.834 3.185 1.00 91.00 115 ALA A N 1
ATOM 893 C CA . ALA A 1 115 ? -12.708 12.988 3.422 1.00 91.00 115 ALA A CA 1
ATOM 894 C C . ALA A 1 115 ? -11.940 11.687 3.135 1.00 91.00 115 ALA A C 1
ATOM 896 O O . ALA A 1 115 ? -10.852 11.731 2.555 1.00 91.00 115 ALA A O 1
ATOM 897 N N . ILE A 1 116 ? -12.508 10.528 3.478 1.00 92.69 116 ILE A N 1
ATOM 898 C CA . ILE A 1 116 ? -11.902 9.223 3.185 1.00 92.69 116 ILE A CA 1
ATOM 899 C C . ILE A 1 116 ? -11.965 8.904 1.701 1.00 92.69 116 ILE A C 1
ATOM 901 O O . ILE A 1 116 ? -10.946 8.521 1.139 1.00 92.69 116 ILE A O 1
ATOM 905 N N . VAL A 1 117 ? -13.113 9.092 1.043 1.00 94.19 117 VAL A N 1
ATOM 906 C CA . VAL A 1 117 ? -13.229 8.840 -0.403 1.00 94.19 117 VAL A CA 1
ATOM 907 C C . VAL A 1 117 ? -12.270 9.738 -1.181 1.00 94.19 117 VAL A C 1
ATOM 909 O O . VAL A 1 117 ? -11.556 9.244 -2.046 1.00 94.19 117 VAL A O 1
ATOM 912 N N . SER A 1 118 ? -12.189 11.030 -0.847 1.00 94.31 118 SER A N 1
ATOM 913 C CA . SER A 1 118 ? -11.227 11.946 -1.472 1.00 94.31 118 SER A CA 1
ATOM 914 C C . SER A 1 118 ? -9.785 11.502 -1.238 1.00 94.31 118 SER A C 1
ATOM 916 O O . SER A 1 118 ? -8.988 11.511 -2.168 1.00 94.31 118 SER A O 1
ATOM 918 N N . GLY A 1 119 ? -9.459 11.082 -0.016 1.00 95.00 119 GLY A N 1
ATOM 919 C CA . GLY A 1 119 ? -8.119 10.607 0.318 1.00 95.00 119 GLY A CA 1
ATOM 920 C C . GLY A 1 119 ? -7.761 9.291 -0.362 1.00 95.00 119 GLY A C 1
ATOM 921 O O . GLY A 1 119 ? -6.630 9.092 -0.779 1.00 95.00 119 GLY A O 1
ATOM 922 N N . LEU A 1 120 ? -8.729 8.399 -0.548 1.00 96.12 120 LEU A N 1
ATOM 923 C CA . LEU A 1 120 ? -8.519 7.139 -1.249 1.00 96.12 120 LEU A CA 1
ATOM 924 C C . LEU A 1 120 ? -8.207 7.357 -2.737 1.00 96.12 120 LEU A C 1
ATOM 926 O O . LEU A 1 120 ? -7.443 6.596 -3.322 1.00 96.12 120 LEU A O 1
ATOM 930 N N . ILE A 1 121 ? -8.759 8.409 -3.349 1.00 97.44 121 ILE A N 1
ATOM 931 C CA . ILE A 1 121 ? -8.386 8.821 -4.710 1.00 97.44 121 ILE A CA 1
ATOM 932 C C . ILE A 1 121 ? -6.922 9.278 -4.748 1.00 97.44 121 ILE A C 1
ATOM 934 O O . ILE A 1 121 ? -6.187 8.871 -5.646 1.00 97.44 121 ILE A O 1
ATOM 938 N N . GLU A 1 122 ? -6.498 10.083 -3.770 1.00 96.31 122 GLU A N 1
ATOM 939 C CA . GLU A 1 122 ? -5.106 10.536 -3.625 1.00 96.31 122 GLU A CA 1
ATOM 940 C C . GLU A 1 122 ? -4.162 9.336 -3.410 1.00 96.31 122 GLU A C 1
ATOM 942 O O . GLU A 1 122 ? -3.117 9.252 -4.055 1.00 96.31 122 GLU A O 1
ATOM 947 N N . VAL A 1 123 ? -4.578 8.339 -2.616 1.00 97.00 123 VAL A N 1
ATOM 948 C CA . VAL A 1 123 ? -3.872 7.055 -2.460 1.00 97.00 123 VAL A CA 1
ATOM 949 C C . VAL A 1 123 ? -3.740 6.323 -3.794 1.00 97.00 123 VAL A C 1
ATOM 951 O O . VAL A 1 123 ? -2.642 5.883 -4.119 1.00 97.00 123 VAL A O 1
ATOM 954 N N . VAL A 1 124 ? -4.812 6.189 -4.586 1.00 97.81 124 VAL A N 1
ATOM 955 C CA . VAL A 1 124 ? -4.749 5.526 -5.905 1.00 97.81 124 VAL A CA 1
ATOM 956 C C . VAL A 1 124 ? -3.787 6.259 -6.840 1.00 97.81 124 VAL A C 1
ATOM 958 O O . VAL A 1 124 ? -2.976 5.615 -7.507 1.00 97.81 124 VAL A O 1
ATOM 961 N N . PHE A 1 125 ? -3.846 7.592 -6.870 1.00 96.69 125 PHE A N 1
ATOM 962 C CA . PHE A 1 125 ? -2.959 8.412 -7.688 1.00 96.69 125 PHE A CA 1
ATOM 963 C C . PHE A 1 125 ? -1.487 8.236 -7.297 1.00 96.69 125 PHE A C 1
ATOM 965 O O . PHE A 1 125 ? -0.688 7.807 -8.130 1.00 96.69 125 PHE A O 1
ATOM 972 N N . GLY A 1 126 ? -1.136 8.502 -6.034 1.00 95.94 126 GLY A N 1
ATOM 973 C CA . GLY A 1 126 ? 0.248 8.412 -5.558 1.00 95.94 126 GLY A CA 1
ATOM 974 C C . GLY A 1 126 ? 0.794 6.987 -5.653 1.00 95.94 126 GLY A C 1
ATOM 975 O O . GLY A 1 126 ? 1.909 6.758 -6.119 1.00 95.94 126 GLY A O 1
ATOM 976 N N . SER A 1 127 ? -0.043 5.993 -5.344 1.00 97.25 127 SER A N 1
ATOM 977 C CA . SER A 1 127 ? 0.303 4.578 -5.471 1.00 97.25 127 SER A CA 1
ATOM 978 C C . SER A 1 127 ? 0.595 4.169 -6.919 1.00 97.25 127 SER A C 1
ATOM 980 O O . SER A 1 127 ? 1.487 3.353 -7.140 1.00 97.25 127 SER A O 1
ATOM 982 N N . ASN A 1 128 ? -0.105 4.731 -7.906 1.00 96.50 128 ASN A N 1
ATOM 983 C CA . ASN A 1 128 ? 0.213 4.521 -9.319 1.00 96.50 128 ASN A CA 1
ATOM 984 C C . ASN A 1 128 ? 1.489 5.269 -9.737 1.00 96.50 128 ASN A C 1
ATOM 986 O O . ASN A 1 128 ? 2.343 4.689 -10.405 1.00 96.50 128 ASN A O 1
ATOM 990 N N . ALA A 1 129 ? 1.661 6.515 -9.291 1.00 94.25 129 ALA A N 1
ATOM 991 C CA . ALA A 1 129 ? 2.843 7.317 -9.597 1.00 94.25 129 ALA A CA 1
ATOM 992 C C . ALA A 1 129 ? 4.147 6.662 -9.100 1.00 94.25 129 ALA A C 1
ATOM 994 O O . ALA A 1 129 ? 5.157 6.683 -9.805 1.00 94.25 129 ALA A O 1
ATOM 995 N N . ILE A 1 130 ? 4.123 6.009 -7.931 1.00 94.38 130 ILE A N 1
ATOM 996 C CA . ILE A 1 130 ? 5.275 5.262 -7.396 1.00 94.38 130 ILE A CA 1
ATOM 997 C C . ILE A 1 130 ? 5.738 4.169 -8.372 1.00 94.38 130 ILE A C 1
ATOM 999 O O . ILE A 1 130 ? 6.939 4.067 -8.634 1.00 94.38 130 ILE A O 1
ATOM 1003 N N . GLU A 1 131 ? 4.803 3.412 -8.953 1.00 93.94 131 GLU A N 1
ATOM 1004 C CA . GLU A 1 131 ? 5.098 2.335 -9.914 1.00 93.94 131 GLU A CA 1
ATOM 1005 C C . GLU A 1 131 ? 5.249 2.834 -11.362 1.00 93.94 131 GLU A C 1
ATOM 1007 O O . GLU A 1 131 ? 5.384 2.027 -12.275 1.00 93.94 131 GLU A O 1
ATOM 1012 N N . VAL A 1 132 ? 5.218 4.153 -11.599 1.00 93.75 132 VAL A N 1
ATOM 1013 C CA . VAL A 1 132 ? 5.285 4.747 -12.949 1.00 93.75 132 VAL A CA 1
ATOM 1014 C C . VAL A 1 132 ? 4.123 4.269 -13.846 1.00 93.75 132 VAL A C 1
ATOM 1016 O O . VAL A 1 132 ? 4.250 4.132 -15.061 1.00 93.75 132 VAL A O 1
ATOM 1019 N N . VAL A 1 133 ? 2.954 4.036 -13.244 1.00 94.56 133 VAL A N 1
ATOM 1020 C CA . VAL A 1 133 ? 1.702 3.648 -13.920 1.00 94.56 133 VAL A CA 1
ATOM 1021 C C . VAL A 1 133 ? 0.614 4.710 -13.702 1.00 94.56 133 VAL A C 1
ATOM 1023 O O . VAL A 1 133 ? 0.840 5.725 -13.043 1.00 94.56 133 VAL A O 1
ATOM 1026 N N . GLY A 1 134 ? -0.579 4.533 -14.276 1.00 94.06 134 GLY A N 1
ATOM 1027 C CA . GLY A 1 134 ? -1.675 5.505 -14.153 1.00 94.06 134 GLY A CA 1
ATOM 1028 C C . GLY A 1 134 ? -1.455 6.763 -14.999 1.00 94.06 134 GLY A C 1
ATOM 1029 O O . GLY A 1 134 ? -0.760 6.709 -16.015 1.00 94.06 134 GLY A O 1
ATOM 1030 N N . GLY A 1 135 ? -2.056 7.896 -14.636 1.00 93.06 135 GLY A N 1
ATOM 1031 C CA . GLY A 1 135 ? -2.091 9.083 -15.497 1.00 93.06 135 GLY A CA 1
ATOM 1032 C C . GLY A 1 135 ? -2.379 10.380 -14.749 1.00 93.06 135 GLY A C 1
ATOM 1033 O O . GLY A 1 135 ? -2.049 10.513 -13.576 1.00 93.06 135 GLY A O 1
ATOM 1034 N N . ASP A 1 136 ? -2.987 11.338 -15.445 1.00 94.94 136 ASP A N 1
ATOM 1035 C CA . ASP A 1 136 ? -3.284 12.665 -14.907 1.00 94.94 136 ASP A CA 1
ATOM 1036 C C . ASP A 1 136 ? -4.181 12.622 -13.650 1.00 94.94 136 ASP A C 1
ATOM 1038 O O . ASP A 1 136 ? -5.079 11.781 -13.505 1.00 94.94 136 ASP A O 1
ATOM 1042 N N . ILE A 1 137 ? -3.950 13.562 -12.731 1.00 94.00 137 ILE A N 1
ATOM 1043 C CA . ILE A 1 137 ? -4.658 13.639 -11.450 1.00 94.00 137 ILE A CA 1
ATOM 1044 C C . ILE A 1 137 ? -6.152 13.927 -11.632 1.00 94.00 137 ILE A C 1
ATOM 1046 O O . ILE A 1 137 ? -6.979 13.311 -10.962 1.00 94.00 137 ILE A O 1
ATOM 1050 N N . ARG A 1 138 ? -6.546 14.812 -12.555 1.00 94.19 138 ARG A N 1
ATOM 1051 C CA . ARG A 1 138 ? -7.956 15.182 -12.768 1.00 94.19 138 ARG A CA 1
ATOM 1052 C C . ARG A 1 138 ? -8.734 14.011 -13.351 1.00 94.19 138 ARG A C 1
ATOM 1054 O O . ARG A 1 138 ? -9.849 13.728 -12.905 1.00 94.19 138 ARG A O 1
ATOM 1061 N N . ILE A 1 139 ? -8.118 13.291 -14.288 1.00 94.81 139 ILE A N 1
ATOM 1062 C CA . ILE A 1 139 ? -8.654 12.036 -14.828 1.00 94.81 139 ILE A CA 1
ATOM 1063 C C . ILE A 1 139 ? -8.816 11.000 -13.729 1.00 94.81 139 ILE A C 1
ATOM 1065 O O . ILE A 1 139 ? -9.881 10.393 -13.608 1.00 94.81 139 ILE A O 1
ATOM 1069 N N . THR A 1 140 ? -7.785 10.846 -12.897 1.00 96.38 140 THR A N 1
ATOM 1070 C CA . THR A 1 140 ? -7.802 9.925 -11.761 1.00 96.38 140 THR A CA 1
ATOM 1071 C C . THR A 1 140 ? -8.965 10.240 -10.825 1.00 96.38 140 THR A C 1
ATOM 1073 O O . THR A 1 140 ? -9.768 9.359 -10.524 1.00 96.38 140 THR A O 1
ATOM 1076 N N . PHE A 1 141 ? -9.148 11.508 -10.450 1.00 96.12 141 PHE A N 1
ATOM 1077 C CA . PHE A 1 141 ? -10.280 11.944 -9.632 1.00 96.12 141 PHE A CA 1
ATOM 1078 C C . PHE A 1 141 ? -11.634 11.624 -10.263 1.00 96.12 141 PHE A C 1
ATOM 1080 O O . PHE A 1 141 ? -12.521 11.108 -9.580 1.00 96.12 141 PHE A O 1
ATOM 1087 N N . ARG A 1 142 ? -11.806 11.905 -11.557 1.00 95.56 142 ARG A N 1
ATOM 1088 C CA . ARG A 1 142 ? -13.065 11.652 -12.267 1.00 95.56 142 ARG A CA 1
ATOM 1089 C C . ARG A 1 142 ? -13.403 10.161 -12.312 1.00 95.56 142 ARG A C 1
ATOM 1091 O O . ARG A 1 142 ? -14.511 9.783 -11.938 1.00 95.56 142 ARG A O 1
ATOM 1098 N N . LEU A 1 143 ? -12.456 9.322 -12.732 1.00 96.94 143 LEU A N 1
ATOM 1099 C CA . LEU A 1 143 ? -12.668 7.880 -12.881 1.00 96.94 143 LEU A CA 1
ATOM 1100 C C . LEU A 1 143 ? -12.864 7.194 -11.523 1.00 96.94 143 LEU A C 1
ATOM 1102 O O . LEU A 1 143 ? -13.810 6.424 -11.356 1.00 96.94 143 LEU A O 1
ATOM 1106 N N . CYS A 1 144 ? -12.032 7.512 -10.528 1.00 97.94 144 CYS A N 1
ATOM 1107 C CA . CYS A 1 144 ? -12.158 6.923 -9.196 1.00 97.94 144 CYS A CA 1
ATOM 1108 C C . CYS A 1 144 ? -13.480 7.310 -8.518 1.00 97.94 144 CYS A C 1
ATOM 1110 O O . CYS A 1 144 ? -14.100 6.455 -7.887 1.00 97.94 144 CYS A O 1
ATOM 1112 N N . ARG A 1 145 ? -13.963 8.555 -8.674 1.00 96.38 145 ARG A N 1
ATOM 1113 C CA . ARG A 1 145 ? -15.285 8.957 -8.153 1.00 96.38 145 ARG A CA 1
ATOM 1114 C C . ARG A 1 145 ? -16.406 8.097 -8.724 1.00 96.38 145 ARG A C 1
ATOM 1116 O O . ARG A 1 145 ? -17.193 7.563 -7.952 1.00 96.38 145 ARG A O 1
ATOM 1123 N N . GLN A 1 146 ? -16.431 7.900 -10.042 1.00 96.19 146 GLN A N 1
ATOM 1124 C CA . GLN A 1 146 ? -17.425 7.040 -10.691 1.00 96.19 146 GLN A CA 1
ATOM 1125 C C . GLN A 1 146 ? -17.376 5.608 -10.131 1.00 96.19 146 GLN A C 1
ATOM 1127 O O . GLN A 1 146 ? -18.409 5.066 -9.736 1.00 96.19 146 GLN A O 1
ATOM 1132 N N . VAL A 1 147 ? -16.179 5.020 -10.001 1.00 97.44 147 VAL A N 1
ATOM 1133 C CA . VAL A 1 147 ? -16.007 3.684 -9.398 1.00 97.44 147 VAL A CA 1
ATOM 1134 C C . VAL A 1 147 ? -16.541 3.639 -7.964 1.00 97.44 147 VAL A C 1
ATOM 1136 O O . VAL A 1 147 ? -17.311 2.742 -7.608 1.00 97.44 147 VAL A O 1
ATOM 1139 N N . PHE A 1 148 ? -16.164 4.604 -7.126 1.00 96.38 148 PHE A N 1
ATOM 1140 C CA . PHE A 1 148 ? -16.587 4.650 -5.727 1.00 96.38 148 PHE A CA 1
ATOM 1141 C C . PHE A 1 148 ? -18.072 4.979 -5.560 1.00 96.38 148 PHE A C 1
ATOM 1143 O O . PHE A 1 148 ? -18.660 4.594 -4.553 1.00 96.38 148 PHE A O 1
ATOM 1150 N N . GLU A 1 149 ? -18.719 5.591 -6.547 1.00 94.25 149 GLU A N 1
ATOM 1151 C CA . GLU A 1 149 ? -20.176 5.752 -6.615 1.00 94.25 149 GLU A CA 1
ATOM 1152 C C . GLU A 1 149 ? -20.907 4.476 -7.072 1.00 94.25 149 GLU A C 1
ATOM 1154 O O . GLU A 1 149 ? -22.136 4.427 -7.032 1.00 94.25 149 GLU A O 1
ATOM 1159 N N . GLY A 1 150 ? -20.174 3.421 -7.448 1.00 92.00 150 GLY A N 1
ATOM 1160 C CA . GLY A 1 150 ? -20.733 2.161 -7.945 1.00 92.00 150 GLY A CA 1
ATOM 1161 C C . GLY A 1 150 ? -21.060 2.180 -9.441 1.00 92.00 150 GLY A C 1
ATOM 1162 O O . GLY A 1 150 ? -21.787 1.306 -9.919 1.00 92.00 150 GLY A O 1
ATOM 1163 N N . GLN A 1 151 ? -20.547 3.169 -10.174 1.00 94.25 151 GLN A N 1
ATOM 1164 C CA . GLN A 1 151 ? -20.686 3.286 -11.623 1.00 94.25 151 GLN A CA 1
ATOM 1165 C C . GLN A 1 151 ? -19.550 2.540 -12.334 1.00 94.25 151 GLN A C 1
ATOM 1167 O O . GLN A 1 151 ? -18.511 2.237 -11.746 1.00 94.25 151 GLN A O 1
ATOM 1172 N N . VAL A 1 152 ? -19.752 2.253 -13.621 1.00 90.31 152 VAL A N 1
ATOM 1173 C CA . VAL A 1 152 ? -18.724 1.685 -14.501 1.00 90.31 152 VAL A CA 1
ATOM 1174 C C . VAL A 1 152 ? -18.212 2.809 -15.403 1.00 90.31 152 VAL A C 1
ATOM 1176 O O . VAL A 1 152 ? -18.963 3.245 -16.279 1.00 90.31 152 VAL A O 1
ATOM 1179 N N . PRO A 1 153 ? -16.980 3.306 -15.195 1.00 92.25 153 PRO A N 1
ATOM 1180 C CA . PRO A 1 153 ? -16.425 4.361 -16.031 1.00 92.25 153 PRO A CA 1
ATOM 1181 C C . PRO A 1 153 ? -16.243 3.898 -17.475 1.00 92.25 153 PRO A C 1
ATOM 1183 O O . PRO A 1 153 ? -15.756 2.792 -17.720 1.00 92.25 153 PRO A O 1
ATOM 1186 N N . ASN A 1 154 ? -16.569 4.762 -18.438 1.00 91.38 154 ASN A N 1
ATOM 1187 C CA . ASN A 1 154 ? -16.215 4.523 -19.833 1.00 91.38 154 ASN A CA 1
ATOM 1188 C C . ASN A 1 154 ? -14.770 4.979 -20.083 1.00 91.38 154 ASN A C 1
ATOM 1190 O O . ASN A 1 154 ? -14.506 6.167 -20.259 1.00 91.38 154 ASN A O 1
ATOM 1194 N N . VAL A 1 155 ? -13.831 4.031 -20.078 1.00 93.00 155 VAL A N 1
ATOM 1195 C CA . VAL A 1 155 ? -12.403 4.316 -20.308 1.00 93.00 155 VAL A CA 1
ATOM 1196 C C . VAL A 1 155 ? -12.070 4.582 -21.777 1.00 93.00 155 VAL A C 1
ATOM 1198 O O . VAL A 1 155 ? -11.042 5.195 -22.049 1.00 93.00 155 VAL A O 1
ATOM 1201 N N . GLU A 1 156 ? -12.931 4.148 -22.703 1.00 91.12 156 GLU A N 1
ATOM 1202 C CA . GLU A 1 156 ? -12.711 4.232 -24.154 1.00 91.12 156 GLU A CA 1
ATOM 1203 C C . GLU A 1 156 ? -13.218 5.546 -24.762 1.00 91.12 156 GLU A C 1
ATOM 1205 O O . GLU A 1 156 ? -12.874 5.872 -25.895 1.00 91.12 156 GLU A O 1
ATOM 1210 N N . ASP A 1 157 ? -13.993 6.328 -24.005 1.00 88.94 157 ASP A N 1
ATOM 1211 C CA . ASP A 1 157 ? -14.430 7.666 -24.408 1.00 88.94 157 ASP A CA 1
ATOM 1212 C C . ASP A 1 157 ? -13.265 8.663 -24.297 1.00 88.94 157 ASP A C 1
ATOM 1214 O O . ASP A 1 157 ? -13.064 9.344 -23.283 1.00 88.94 157 ASP A O 1
ATOM 1218 N N . ILE A 1 158 ? -12.425 8.671 -25.334 1.00 90.69 158 ILE A N 1
ATOM 1219 C CA . ILE A 1 158 ? -11.280 9.567 -25.485 1.00 90.69 158 ILE A CA 1
ATOM 1220 C C . ILE A 1 158 ? -11.508 10.458 -26.700 1.00 90.69 158 ILE A C 1
ATOM 1222 O O . ILE A 1 158 ? -11.588 10.002 -27.839 1.00 90.69 158 ILE A O 1
ATOM 1226 N N . GLN A 1 159 ? -11.539 11.764 -26.455 1.00 90.31 159 GLN A N 1
ATOM 1227 C CA . GLN A 1 159 ? -11.543 12.771 -27.506 1.00 90.31 159 GLN A CA 1
ATOM 1228 C C . GLN A 1 159 ? -10.105 13.240 -27.752 1.00 90.31 159 GLN A C 1
ATOM 1230 O O . GLN A 1 159 ? -9.607 14.111 -27.041 1.00 90.31 159 GLN A O 1
ATOM 1235 N N . GLU A 1 160 ? -9.445 12.703 -28.783 1.00 89.44 160 GLU A N 1
ATOM 1236 C CA . GLU A 1 160 ? -8.019 12.950 -29.096 1.00 89.44 160 GLU A CA 1
ATOM 1237 C C . GLU A 1 160 ? -7.651 14.424 -29.369 1.00 89.44 160 GLU A C 1
ATOM 1239 O O . GLU A 1 160 ? -6.480 14.782 -29.446 1.00 89.44 160 GLU A O 1
ATOM 1244 N N . ARG A 1 161 ? -8.642 15.304 -29.544 1.00 89.44 161 ARG A N 1
ATOM 1245 C CA . ARG A 1 161 ? -8.437 16.749 -29.757 1.00 89.44 161 ARG A CA 1
ATOM 1246 C C . ARG A 1 161 ? -8.836 17.604 -28.557 1.00 89.44 161 ARG A C 1
ATOM 1248 O O . ARG A 1 161 ? -8.888 18.825 -28.672 1.00 89.44 161 ARG A O 1
ATOM 1255 N N . SER A 1 162 ? -9.170 16.976 -27.435 1.00 92.31 162 SER A N 1
ATOM 1256 C CA . SER A 1 162 ? -9.555 17.682 -26.217 1.00 92.31 162 SER A CA 1
ATOM 1257 C C . SER A 1 162 ? -8.330 18.142 -25.423 1.00 92.31 162 SER A C 1
ATOM 1259 O O . SER A 1 162 ? -7.251 17.553 -25.507 1.00 92.31 162 SER A O 1
ATOM 1261 N N . GLU A 1 163 ? -8.515 19.182 -24.609 1.00 92.06 163 GLU A N 1
ATOM 1262 C CA . GLU A 1 163 ? -7.513 19.617 -23.627 1.00 92.06 163 GLU A CA 1
ATOM 1263 C C . GLU A 1 163 ? -7.204 18.503 -22.612 1.00 92.06 163 GLU A C 1
ATOM 1265 O O . GLU A 1 163 ? -6.068 18.342 -22.178 1.00 92.06 163 GLU A O 1
ATOM 1270 N N . GLU A 1 164 ? -8.210 17.689 -22.292 1.00 91.44 164 GLU A N 1
ATOM 1271 C CA . GLU A 1 164 ? -8.104 16.539 -21.397 1.00 91.44 164 GLU A CA 1
ATOM 1272 C C . GLU A 1 164 ? -7.122 15.487 -21.937 1.00 91.44 164 GLU A C 1
ATOM 1274 O O . GLU A 1 164 ? -6.208 15.071 -21.228 1.00 91.44 164 GLU A O 1
ATOM 1279 N N . TYR A 1 165 ? -7.238 15.128 -23.218 1.00 94.44 165 TYR A N 1
ATOM 1280 C CA . TYR A 1 165 ? -6.300 14.201 -23.853 1.00 94.44 165 TYR A CA 1
ATOM 1281 C C . TYR A 1 165 ? -4.876 14.772 -23.910 1.00 94.44 165 TYR A C 1
ATOM 1283 O O . TYR A 1 165 ? -3.909 14.054 -23.661 1.00 94.44 165 TYR A O 1
ATOM 1291 N N . ALA A 1 166 ? -4.728 16.075 -24.174 1.00 94.44 166 ALA A N 1
ATOM 1292 C CA . ALA A 1 166 ? -3.422 16.731 -24.145 1.00 94.44 166 ALA A CA 1
ATOM 1293 C C . ALA A 1 166 ? -2.766 16.668 -22.749 1.00 94.44 166 ALA A C 1
ATOM 1295 O O . ALA A 1 166 ? -1.563 16.417 -22.653 1.00 94.44 166 ALA A O 1
ATOM 1296 N N . GLN A 1 167 ? -3.547 16.829 -21.674 1.00 94.38 167 GLN A N 1
ATOM 1297 C CA . GLN A 1 167 ? -3.074 16.685 -20.289 1.00 94.38 167 GLN A CA 1
ATOM 1298 C C . GLN A 1 167 ? -2.643 15.241 -19.980 1.00 94.38 167 GLN A C 1
ATOM 1300 O O . GLN A 1 167 ? -1.602 15.028 -19.357 1.00 94.38 167 GLN A O 1
ATOM 1305 N N . GLU A 1 168 ? -3.374 14.236 -20.471 1.00 95.69 168 GLU A N 1
ATOM 1306 C CA . GLU A 1 168 ? -2.989 12.826 -20.319 1.00 95.69 168 GLU A CA 1
ATOM 1307 C C . GLU A 1 168 ? -1.675 12.493 -21.038 1.00 95.69 168 GLU A C 1
ATOM 1309 O O . GLU A 1 168 ? -0.807 11.837 -20.459 1.00 95.69 168 GLU A O 1
ATOM 1314 N N . LEU A 1 169 ? -1.483 12.992 -22.265 1.00 96.62 169 LEU A N 1
ATOM 1315 C CA . LEU A 1 169 ? -0.218 12.837 -22.989 1.00 96.62 169 LEU A CA 1
ATOM 1316 C C . LEU A 1 169 ? 0.943 13.534 -22.267 1.00 96.62 169 LEU A C 1
ATOM 1318 O O . LEU A 1 169 ? 2.044 12.986 -22.205 1.00 96.62 169 LEU A O 1
ATOM 1322 N N . GLN A 1 170 ? 0.705 14.713 -21.687 1.00 95.88 170 GLN A N 1
ATOM 1323 C CA . GLN A 1 170 ? 1.710 15.418 -20.894 1.00 95.88 170 GLN A CA 1
ATOM 1324 C C . GLN A 1 170 ? 2.105 14.618 -19.645 1.00 95.88 170 GLN A C 1
ATOM 1326 O O . GLN A 1 170 ? 3.296 14.495 -19.355 1.00 95.88 170 GLN A O 1
ATOM 1331 N N . ALA A 1 171 ? 1.135 14.035 -18.936 1.00 94.06 171 ALA A N 1
ATOM 1332 C CA . ALA A 1 171 ? 1.394 13.186 -17.774 1.00 94.06 171 ALA A CA 1
ATOM 1333 C C . ALA A 1 171 ? 2.214 11.936 -18.148 1.00 94.06 171 ALA A C 1
ATOM 1335 O O . ALA A 1 171 ? 3.182 11.600 -17.463 1.00 94.06 171 ALA A O 1
ATOM 1336 N N . LEU A 1 172 ? 1.885 11.282 -19.270 1.00 96.12 172 LEU A N 1
ATOM 1337 C CA . LEU A 1 172 ? 2.665 10.160 -19.807 1.00 96.12 172 LEU A CA 1
ATOM 1338 C C . LEU A 1 172 ? 4.104 10.579 -20.126 1.00 96.12 172 LEU A C 1
ATOM 1340 O O . LEU A 1 172 ? 5.048 9.942 -19.650 1.00 96.12 172 LEU A O 1
ATOM 1344 N N . SER A 1 173 ? 4.271 11.693 -20.840 1.00 96.38 173 SER A N 1
ATOM 1345 C CA . SER A 1 173 ? 5.586 12.231 -21.192 1.00 96.38 173 SER A CA 1
ATOM 1346 C C . SER A 1 173 ? 6.431 12.555 -19.959 1.00 96.38 173 SER A C 1
ATOM 1348 O O . SER A 1 173 ? 7.617 12.234 -19.944 1.00 96.38 173 SER A O 1
ATOM 1350 N N . ALA A 1 174 ? 5.843 13.164 -18.924 1.00 92.94 174 ALA A N 1
ATOM 1351 C CA . ALA A 1 174 ? 6.546 13.509 -17.685 1.00 92.94 174 ALA A CA 1
ATOM 1352 C C . ALA A 1 174 ? 7.061 12.268 -16.937 1.00 92.94 174 ALA A C 1
ATOM 1354 O O . ALA A 1 174 ? 8.096 12.318 -16.281 1.00 92.94 174 ALA A O 1
ATOM 1355 N N . SER A 1 175 ? 6.365 11.140 -17.084 1.00 90.88 175 SER A N 1
ATOM 1356 C CA . SER A 1 175 ? 6.775 9.836 -16.549 1.00 90.88 175 SER A CA 1
ATOM 1357 C C . SER A 1 175 ? 7.671 9.012 -17.489 1.00 90.88 175 SER A C 1
ATOM 1359 O O . SER A 1 175 ? 7.940 7.849 -17.203 1.00 90.88 175 SER A O 1
ATOM 1361 N N . GLY A 1 176 ? 8.113 9.576 -18.620 1.00 93.88 176 GLY A N 1
ATOM 1362 C CA . GLY A 1 176 ? 8.974 8.887 -19.589 1.00 93.88 176 GLY A CA 1
ATOM 1363 C C . GLY A 1 176 ? 8.286 7.760 -20.370 1.00 93.88 176 GLY A C 1
ATOM 1364 O O . GLY A 1 176 ? 8.965 6.893 -20.917 1.00 93.88 176 GLY A O 1
ATOM 1365 N N . ARG A 1 177 ? 6.949 7.748 -20.414 1.00 95.06 177 ARG A N 1
ATOM 1366 C CA . ARG A 1 177 ? 6.148 6.730 -21.110 1.00 95.06 177 ARG A CA 1
ATOM 1367 C C . ARG A 1 177 ? 5.753 7.189 -22.510 1.00 95.06 177 ARG A C 1
ATOM 1369 O O . ARG A 1 177 ? 5.746 8.382 -22.811 1.00 95.06 177 ARG A O 1
ATOM 1376 N N . ALA A 1 178 ? 5.411 6.225 -23.364 1.00 96.06 178 ALA A N 1
ATOM 1377 C CA . ALA A 1 178 ? 4.953 6.502 -24.718 1.00 96.06 178 ALA A CA 1
ATOM 1378 C C . ALA A 1 178 ? 3.683 7.375 -24.714 1.00 96.06 178 ALA A C 1
ATOM 1380 O O . ALA A 1 178 ? 2.776 7.186 -23.905 1.00 96.06 178 ALA A O 1
ATOM 1381 N N . THR A 1 179 ? 3.637 8.359 -25.611 1.00 96.25 179 THR A N 1
ATOM 1382 C CA . THR A 1 179 ? 2.563 9.357 -25.704 1.00 96.25 179 THR A CA 1
ATOM 1383 C C . THR A 1 179 ? 1.632 9.025 -26.869 1.00 96.25 179 THR A C 1
ATOM 1385 O O . THR A 1 179 ? 1.593 9.734 -27.876 1.00 96.25 179 THR A O 1
ATOM 1388 N N . ASP A 1 180 ? 0.914 7.912 -26.747 1.00 95.12 180 ASP A N 1
ATOM 1389 C CA . ASP A 1 180 ? -0.028 7.408 -27.749 1.00 95.12 180 ASP A CA 1
ATOM 1390 C C . ASP A 1 180 ? -1.369 6.990 -27.116 1.00 95.12 180 ASP A C 1
ATOM 1392 O O . ASP A 1 180 ? -1.488 6.842 -25.897 1.00 95.12 180 ASP A O 1
ATOM 1396 N N . LEU A 1 181 ? -2.389 6.779 -27.956 1.00 94.88 181 LEU A N 1
ATOM 1397 C CA . LEU A 1 181 ? -3.742 6.429 -27.514 1.00 94.88 181 LEU A CA 1
ATOM 1398 C C . LEU A 1 181 ? -3.792 5.127 -26.695 1.00 94.88 181 LEU A C 1
ATOM 1400 O O . LEU A 1 181 ? -4.569 5.032 -25.746 1.00 94.88 181 LEU A O 1
ATOM 1404 N N . GLN A 1 182 ? -2.976 4.122 -27.030 1.00 95.12 182 GLN A N 1
ATOM 1405 C CA . GLN A 1 182 ? -2.953 2.853 -26.294 1.00 95.12 182 GLN A CA 1
ATOM 1406 C C . GLN A 1 182 ? -2.368 3.037 -24.895 1.00 95.12 182 GLN A C 1
ATOM 1408 O O . GLN A 1 182 ? -2.882 2.461 -23.935 1.00 95.12 182 GLN A O 1
ATOM 1413 N N . SER A 1 183 ? -1.345 3.879 -24.768 1.00 95.81 183 SER A N 1
ATOM 1414 C CA . SER A 1 183 ? -0.755 4.253 -23.484 1.00 95.81 183 SER A CA 1
ATOM 1415 C C . SER A 1 183 ? -1.751 5.018 -22.603 1.00 95.81 183 SER A C 1
ATOM 1417 O O . SER A 1 183 ? -1.885 4.698 -21.424 1.00 95.81 183 SER A O 1
ATOM 1419 N N . VAL A 1 184 ? -2.545 5.935 -23.174 1.00 96.75 184 VAL A N 1
ATOM 1420 C CA . VAL A 1 184 ? -3.630 6.620 -22.439 1.00 96.75 184 VAL A CA 1
ATOM 1421 C C . VAL A 1 184 ? -4.715 5.635 -21.987 1.00 96.75 184 VAL A C 1
ATOM 1423 O O . VAL A 1 184 ? -5.117 5.640 -20.821 1.00 96.75 184 VAL A O 1
ATOM 1426 N N . LEU A 1 185 ? -5.166 4.742 -22.875 1.00 96.38 185 LEU A N 1
ATOM 1427 C CA . LEU A 1 185 ? -6.153 3.709 -22.535 1.00 96.38 185 LEU A CA 1
ATOM 1428 C C . LEU A 1 185 ? -5.658 2.793 -21.411 1.00 96.38 185 LEU A C 1
ATOM 1430 O O . LEU A 1 185 ? -6.421 2.468 -20.498 1.00 96.38 185 LEU A O 1
ATOM 1434 N N . ARG A 1 186 ? -4.381 2.400 -21.453 1.00 96.38 186 ARG A N 1
ATOM 1435 C CA . ARG A 1 186 ? -3.733 1.607 -20.404 1.00 96.38 186 ARG A CA 1
ATOM 1436 C C . ARG A 1 186 ? -3.734 2.352 -19.072 1.00 96.38 186 ARG A C 1
ATOM 1438 O O . ARG A 1 186 ? -4.237 1.806 -18.095 1.00 96.38 186 ARG A O 1
ATOM 1445 N N . SER A 1 187 ? -3.298 3.612 -19.052 1.00 96.94 187 SER A N 1
ATOM 1446 C CA . SER A 1 187 ? -3.322 4.463 -17.857 1.00 96.94 187 SER A CA 1
ATOM 1447 C C . SER A 1 187 ? -4.713 4.570 -17.232 1.00 96.94 187 SER A C 1
ATOM 1449 O O . SER A 1 187 ? -4.863 4.422 -16.018 1.00 96.94 187 SER A O 1
ATOM 1451 N N . ARG A 1 188 ? -5.756 4.785 -18.046 1.00 97.50 188 ARG A N 1
ATOM 1452 C CA . ARG A 1 188 ? -7.146 4.840 -17.562 1.00 97.50 188 ARG A CA 1
ATOM 1453 C C . ARG A 1 188 ? -7.610 3.501 -16.988 1.00 97.50 188 ARG A C 1
ATOM 1455 O O . ARG A 1 188 ? -8.257 3.485 -15.941 1.00 97.50 188 ARG A O 1
ATOM 1462 N N . ARG A 1 189 ? -7.270 2.379 -17.634 1.00 97.56 189 ARG A N 1
ATOM 1463 C CA . ARG A 1 189 ? -7.580 1.027 -17.133 1.00 97.56 189 ARG A CA 1
ATOM 1464 C C . ARG A 1 189 ? -6.885 0.755 -15.801 1.00 97.56 189 ARG A C 1
ATOM 1466 O O . ARG A 1 189 ? -7.550 0.321 -14.868 1.00 97.56 189 ARG 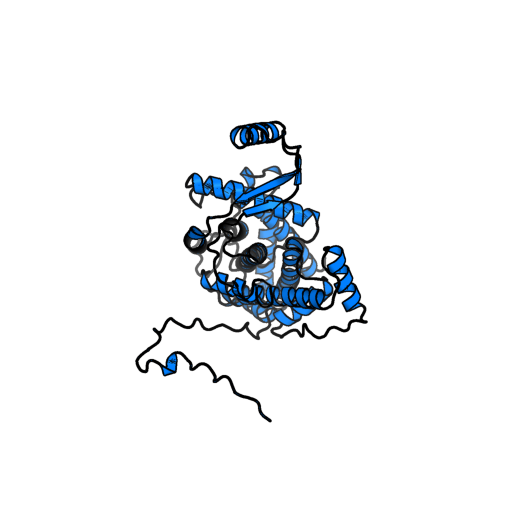A O 1
ATOM 1473 N N . GLU A 1 190 ? -5.604 1.088 -15.672 1.00 97.56 190 GLU A N 1
ATOM 1474 C CA . GLU A 1 190 ? -4.842 0.945 -14.424 1.00 97.56 190 GLU A CA 1
ATOM 1475 C C . GLU A 1 190 ? -5.461 1.754 -13.275 1.00 97.56 190 GLU A C 1
ATOM 1477 O O . GLU A 1 190 ? -5.608 1.236 -12.170 1.00 97.56 190 GLU A O 1
ATOM 1482 N N . ILE A 1 191 ? -5.886 2.997 -13.532 1.00 98.12 191 ILE A N 1
ATOM 1483 C CA . ILE A 1 191 ? -6.610 3.829 -12.555 1.00 98.12 191 ILE A CA 1
ATOM 1484 C C . ILE A 1 191 ? -7.903 3.138 -12.106 1.00 98.12 191 ILE A C 1
ATOM 1486 O O . ILE A 1 191 ? -8.142 2.979 -10.906 1.00 98.12 191 ILE A O 1
ATOM 1490 N N . VAL A 1 192 ? -8.740 2.722 -13.062 1.00 98.38 192 VAL A N 1
ATOM 1491 C CA . VAL A 1 192 ? -10.048 2.118 -12.771 1.00 98.38 192 VAL A CA 1
ATOM 1492 C C . VAL A 1 192 ? -9.889 0.814 -11.998 1.00 98.38 192 VAL A C 1
ATOM 1494 O O . VAL A 1 192 ? -10.585 0.614 -11.005 1.00 98.38 192 VAL A O 1
ATOM 1497 N N . GLN A 1 193 ? -8.953 -0.048 -12.393 1.00 98.50 193 GLN A N 1
ATOM 1498 C CA . GLN A 1 193 ? -8.744 -1.330 -11.724 1.00 98.50 193 GLN A CA 1
ATOM 1499 C C . GLN A 1 193 ? -8.159 -1.182 -10.327 1.00 98.50 193 GLN A C 1
ATOM 1501 O O . GLN A 1 193 ? -8.550 -1.909 -9.416 1.00 98.50 193 GLN A O 1
ATOM 1506 N N . HIS A 1 194 ? -7.305 -0.186 -10.110 1.00 98.50 194 HIS A N 1
ATOM 1507 C CA . HIS A 1 194 ? -6.829 0.140 -8.774 1.00 98.50 194 HIS A CA 1
ATOM 1508 C C . HIS A 1 194 ? -7.968 0.615 -7.867 1.00 98.50 194 HIS A C 1
ATOM 1510 O O . HIS A 1 194 ? -8.111 0.128 -6.744 1.00 98.50 194 HIS A O 1
ATOM 1516 N N . ALA A 1 195 ? -8.836 1.500 -8.363 1.00 98.56 195 ALA A N 1
ATOM 1517 C CA . ALA A 1 195 ? -10.016 1.934 -7.622 1.00 98.56 195 ALA A CA 1
ATOM 1518 C C . ALA A 1 195 ? -10.987 0.771 -7.344 1.00 98.56 195 ALA A C 1
ATOM 1520 O O . ALA A 1 195 ? -11.532 0.673 -6.244 1.00 98.56 195 ALA A O 1
ATOM 1521 N N . LEU A 1 196 ? -11.182 -0.142 -8.301 1.00 98.50 196 LEU A N 1
ATOM 1522 C CA . LEU A 1 196 ? -12.029 -1.326 -8.123 1.00 98.50 196 LEU A CA 1
ATOM 1523 C C . LEU A 1 196 ? -11.446 -2.298 -7.092 1.00 98.50 196 LEU A C 1
ATOM 1525 O O . LEU A 1 196 ? -12.193 -2.790 -6.245 1.00 98.50 196 LEU A O 1
ATOM 1529 N N . ALA A 1 197 ? -10.132 -2.532 -7.116 1.00 98.56 197 ALA A N 1
ATOM 1530 C CA . ALA A 1 197 ? -9.434 -3.354 -6.132 1.00 98.56 197 ALA A CA 1
ATOM 1531 C C . ALA A 1 197 ? -9.539 -2.744 -4.725 1.00 98.56 197 ALA A C 1
ATOM 1533 O O . ALA A 1 197 ? -9.907 -3.438 -3.777 1.00 98.56 197 ALA A O 1
ATOM 1534 N N . ALA A 1 198 ? -9.317 -1.429 -4.598 1.00 98.31 198 ALA A N 1
ATOM 1535 C CA . ALA A 1 198 ? -9.502 -0.698 -3.345 1.00 98.31 198 ALA A CA 1
ATOM 1536 C C . ALA A 1 198 ? -10.938 -0.842 -2.825 1.00 98.31 198 ALA A C 1
ATOM 1538 O O . ALA A 1 198 ? -11.163 -1.188 -1.667 1.00 98.31 198 ALA A O 1
ATOM 1539 N N . LYS A 1 199 ? -11.926 -0.630 -3.700 1.00 97.19 199 LYS A N 1
ATOM 1540 C CA . LYS A 1 199 ? -13.342 -0.744 -3.354 1.00 97.19 199 LYS A CA 1
ATOM 1541 C C . LYS A 1 199 ? -13.707 -2.156 -2.897 1.00 97.19 199 LYS A C 1
ATOM 1543 O O . LYS A 1 199 ? -14.394 -2.291 -1.891 1.00 97.19 199 LYS A O 1
ATOM 1548 N N . PHE A 1 200 ? -13.249 -3.191 -3.601 1.00 97.81 200 PHE A N 1
ATOM 1549 C CA . PHE A 1 200 ? -13.468 -4.586 -3.217 1.00 97.81 200 PHE A CA 1
ATOM 1550 C C . PHE A 1 200 ? -12.893 -4.888 -1.828 1.00 97.81 200 PHE A C 1
ATOM 1552 O O . PHE A 1 200 ? -13.592 -5.455 -0.983 1.00 97.81 200 PHE A O 1
ATOM 1559 N N . LEU A 1 201 ? -11.649 -4.472 -1.581 1.00 97.06 201 LEU A N 1
ATOM 1560 C CA . LEU A 1 201 ? -10.963 -4.709 -0.316 1.00 97.06 201 LEU A CA 1
ATOM 1561 C C . LEU A 1 201 ? -11.687 -4.020 0.851 1.00 97.06 201 LEU A C 1
ATOM 1563 O O . LEU A 1 201 ? -11.948 -4.650 1.876 1.00 97.06 201 LEU A O 1
ATOM 1567 N N . LEU A 1 202 ? -12.091 -2.757 0.675 1.00 94.12 202 LEU A N 1
ATOM 1568 C CA . LEU A 1 202 ? -12.838 -2.002 1.687 1.00 94.12 202 LEU A CA 1
ATOM 1569 C C . LEU A 1 202 ? -14.254 -2.549 1.901 1.00 94.12 202 LEU A C 1
ATOM 1571 O O . LEU A 1 202 ? -14.673 -2.739 3.042 1.00 94.12 202 LEU A O 1
ATOM 1575 N N . ASP A 1 203 ? -14.984 -2.866 0.828 1.00 92.50 203 ASP A N 1
ATOM 1576 C CA . ASP A 1 203 ? -16.311 -3.488 0.921 1.00 92.50 203 ASP A CA 1
ATOM 1577 C C . ASP A 1 203 ? -16.258 -4.804 1.718 1.00 92.50 203 ASP A C 1
ATOM 1579 O O . ASP A 1 203 ? -17.236 -5.170 2.368 1.00 92.50 203 ASP A O 1
ATOM 1583 N N . THR A 1 204 ? -15.135 -5.519 1.669 1.00 93.69 204 THR A N 1
ATOM 1584 C CA . THR A 1 204 ? -14.962 -6.829 2.306 1.00 93.69 204 THR A CA 1
ATOM 1585 C C . THR A 1 204 ? -14.479 -6.712 3.749 1.00 93.69 204 THR A C 1
ATOM 1587 O O . THR A 1 204 ? -15.153 -7.190 4.657 1.00 93.69 204 THR A O 1
ATOM 1590 N N . ILE A 1 205 ? -13.353 -6.039 3.982 1.00 90.75 205 ILE A N 1
ATOM 1591 C CA . ILE A 1 205 ? -12.681 -6.050 5.290 1.00 90.75 205 ILE A CA 1
ATOM 1592 C C . ILE A 1 205 ? -13.193 -4.949 6.222 1.00 90.75 205 ILE A C 1
ATOM 1594 O O . ILE A 1 205 ? -13.222 -5.125 7.440 1.00 90.75 205 ILE A O 1
ATOM 1598 N N . VAL A 1 206 ? -13.579 -3.803 5.658 1.00 87.81 206 VAL A N 1
ATOM 1599 C CA . VAL A 1 206 ? -13.978 -2.612 6.422 1.00 87.81 206 VAL A CA 1
ATOM 1600 C C . VAL A 1 206 ? -15.489 -2.598 6.625 1.00 87.81 206 VAL A C 1
ATOM 1602 O O . VAL A 1 206 ? -15.958 -2.420 7.740 1.00 87.81 206 VAL A O 1
ATOM 1605 N N . LEU A 1 207 ? -16.264 -2.800 5.555 1.00 87.62 207 LEU A N 1
ATOM 1606 C CA . LEU A 1 207 ? -17.720 -2.629 5.603 1.00 87.62 207 LEU A CA 1
ATOM 1607 C C . LEU A 1 207 ? -18.491 -3.893 5.993 1.00 87.62 207 LEU A C 1
ATOM 1609 O O . LEU A 1 207 ? -19.528 -3.785 6.643 1.00 87.62 207 LEU A O 1
ATOM 1613 N N . LYS A 1 208 ? -18.029 -5.076 5.573 1.00 87.56 208 LYS A N 1
ATOM 1614 C CA . LYS A 1 208 ? -18.614 -6.366 5.989 1.00 87.56 208 LYS A CA 1
ATOM 1615 C C . LYS A 1 208 ? -17.900 -6.984 7.187 1.00 87.56 208 LYS A C 1
ATOM 1617 O O . LYS A 1 208 ? -18.338 -8.032 7.646 1.00 87.56 208 LYS A O 1
ATOM 1622 N N . ASP A 1 209 ? -16.816 -6.354 7.635 1.00 87.81 209 ASP A N 1
ATOM 1623 C CA . ASP A 1 209 ? -15.997 -6.804 8.757 1.00 87.81 209 ASP A CA 1
ATOM 1624 C C . ASP A 1 209 ? -15.513 -8.262 8.623 1.00 87.81 209 ASP A C 1
ATOM 1626 O O . ASP A 1 209 ? -15.479 -9.030 9.578 1.00 87.81 209 ASP A O 1
ATOM 1630 N N . ILE A 1 210 ? -15.159 -8.671 7.399 1.00 90.88 210 ILE A N 1
ATOM 1631 C CA . ILE A 1 210 ? -14.631 -10.014 7.140 1.00 90.88 210 ILE A CA 1
ATOM 1632 C C . ILE A 1 210 ? -13.129 -10.023 7.481 1.00 90.88 210 ILE A C 1
ATOM 1634 O O . ILE A 1 210 ? -12.405 -9.153 6.981 1.00 90.88 210 ILE A O 1
ATOM 1638 N N . PRO A 1 211 ? -12.641 -10.976 8.303 1.00 93.62 211 PRO A N 1
ATOM 1639 C CA . PRO A 1 211 ? -11.213 -11.140 8.568 1.00 93.62 211 PRO A CA 1
ATOM 1640 C C . PRO A 1 211 ? -10.409 -11.324 7.279 1.00 93.62 211 PRO A C 1
ATOM 1642 O O . PRO A 1 211 ? -10.896 -11.913 6.315 1.00 93.62 211 PRO A O 1
ATOM 1645 N N . LEU A 1 212 ? -9.174 -10.822 7.255 1.00 96.88 212 LEU A N 1
ATOM 1646 C CA . LEU A 1 212 ? -8.316 -10.958 6.083 1.00 96.88 212 LEU A CA 1
ATOM 1647 C C . LEU A 1 212 ? -7.965 -12.435 5.871 1.00 96.88 212 LEU A C 1
ATOM 1649 O O . LEU A 1 212 ? -7.546 -13.114 6.805 1.00 96.88 212 LEU A O 1
ATOM 1653 N N . ASP A 1 213 ? -8.072 -12.908 4.636 1.00 97.94 213 ASP A N 1
ATOM 1654 C CA . ASP A 1 213 ? -7.561 -14.207 4.218 1.00 97.94 213 ASP A CA 1
ATOM 1655 C C . ASP A 1 213 ? -6.764 -14.088 2.908 1.00 97.94 213 ASP A C 1
ATOM 1657 O O . ASP A 1 213 ? -6.720 -13.036 2.258 1.00 97.94 213 ASP A O 1
ATOM 1661 N N . GLU A 1 214 ? -6.091 -15.173 2.524 1.00 98.56 214 GLU A N 1
ATOM 1662 C CA . GLU A 1 214 ? -5.291 -15.212 1.299 1.00 98.56 214 GLU A CA 1
ATOM 1663 C C . GLU A 1 214 ? -6.136 -15.021 0.026 1.00 98.56 214 GLU A C 1
ATOM 1665 O O . GLU A 1 214 ? -5.641 -14.473 -0.961 1.00 98.56 214 GLU A O 1
ATOM 1670 N N . ASP A 1 215 ? -7.399 -15.449 0.026 1.00 98.62 215 ASP A N 1
ATOM 1671 C CA . ASP A 1 215 ? -8.272 -15.370 -1.147 1.00 98.62 215 ASP A CA 1
ATOM 1672 C C . ASP A 1 215 ? -8.733 -13.930 -1.397 1.00 98.62 215 ASP A C 1
ATOM 1674 O O . ASP A 1 215 ? -8.782 -13.494 -2.547 1.00 98.62 215 ASP A O 1
ATOM 1678 N N . ILE A 1 216 ? -8.970 -13.145 -0.342 1.00 98.75 216 ILE A N 1
ATOM 1679 C CA . ILE A 1 216 ? -9.233 -11.704 -0.432 1.00 98.75 216 ILE A CA 1
ATOM 1680 C C . ILE A 1 216 ? -8.025 -10.980 -1.036 1.00 98.75 216 ILE A C 1
ATOM 1682 O O . ILE A 1 216 ? -8.192 -10.117 -1.905 1.00 98.75 216 ILE A O 1
ATOM 1686 N N . ILE A 1 217 ? -6.803 -11.336 -0.629 1.00 98.81 217 ILE A N 1
ATOM 1687 C CA . ILE A 1 217 ? -5.572 -10.750 -1.185 1.00 98.81 217 ILE A CA 1
ATOM 1688 C C . ILE A 1 217 ? -5.437 -11.102 -2.670 1.00 98.81 217 ILE A C 1
ATOM 1690 O O . ILE A 1 217 ? -5.200 -10.219 -3.499 1.00 98.81 217 ILE A O 1
ATOM 1694 N N . LYS A 1 218 ? -5.621 -12.378 -3.024 1.00 98.88 218 LYS A N 1
ATOM 1695 C CA . LYS A 1 218 ? -5.544 -12.849 -4.413 1.00 98.88 218 LYS A CA 1
ATOM 1696 C C . LYS A 1 218 ? -6.613 -12.219 -5.293 1.00 98.88 218 LYS A C 1
ATOM 1698 O O . LYS A 1 218 ? -6.297 -11.803 -6.402 1.00 98.88 218 LYS A O 1
ATOM 1703 N N . GLU A 1 219 ? -7.844 -12.089 -4.810 1.00 98.81 219 GLU A N 1
ATOM 1704 C CA . GLU A 1 219 ? -8.924 -11.449 -5.563 1.00 98.81 219 GLU A CA 1
ATOM 1705 C C . GLU A 1 219 ? -8.666 -9.950 -5.750 1.00 98.81 219 GLU A C 1
ATOM 1707 O O . GLU A 1 219 ? -8.830 -9.431 -6.854 1.00 98.81 219 GLU A O 1
ATOM 1712 N N . THR A 1 220 ? -8.165 -9.264 -4.717 1.00 98.81 220 THR A N 1
ATOM 1713 C CA . THR A 1 220 ? -7.732 -7.859 -4.821 1.00 98.81 220 THR A CA 1
ATOM 1714 C C . THR A 1 220 ? -6.659 -7.700 -5.899 1.00 98.81 220 THR A C 1
ATOM 1716 O O . THR A 1 220 ? -6.767 -6.824 -6.758 1.00 98.81 220 THR A O 1
ATOM 1719 N N . HIS A 1 221 ? -5.651 -8.577 -5.899 1.00 98.75 221 HIS A N 1
ATOM 1720 C CA . HIS A 1 221 ? -4.592 -8.581 -6.906 1.00 98.75 221 HIS A CA 1
ATOM 1721 C C . HIS A 1 221 ? -5.119 -8.914 -8.313 1.00 98.75 221 HIS A C 1
ATOM 1723 O O . HIS A 1 221 ? -4.752 -8.258 -9.285 1.00 98.75 221 HIS A O 1
ATOM 1729 N N . ARG A 1 222 ? -6.032 -9.884 -8.437 1.00 98.81 222 ARG A N 1
ATOM 1730 C CA . ARG A 1 222 ? -6.660 -10.261 -9.711 1.00 98.81 222 ARG A CA 1
ATOM 1731 C C . ARG A 1 222 ? -7.438 -9.101 -10.331 1.00 98.81 222 ARG A C 1
ATOM 1733 O O . ARG A 1 222 ? -7.345 -8.891 -11.537 1.00 98.81 222 ARG A O 1
ATOM 1740 N N . ILE A 1 223 ? -8.190 -8.348 -9.525 1.00 98.62 223 ILE A N 1
ATOM 1741 C CA . ILE A 1 223 ? -8.893 -7.141 -9.985 1.00 98.62 223 ILE A CA 1
ATOM 1742 C C . ILE A 1 223 ? -7.877 -6.100 -10.460 1.00 98.62 223 ILE A C 1
ATOM 1744 O O . ILE A 1 223 ? -8.013 -5.584 -11.566 1.00 98.62 223 ILE A O 1
ATOM 1748 N N . LEU A 1 224 ? -6.836 -5.846 -9.660 1.00 98.50 224 LEU A N 1
ATOM 1749 C CA . LEU A 1 224 ? -5.795 -4.865 -9.968 1.00 98.50 224 LEU A CA 1
ATOM 1750 C C . LEU A 1 224 ? -5.072 -5.154 -11.299 1.00 98.50 224 LEU A C 1
ATOM 1752 O O . LEU A 1 224 ? -4.751 -4.215 -12.023 1.00 98.50 224 LEU A O 1
ATOM 1756 N N . MET A 1 225 ? -4.814 -6.428 -11.617 1.00 98.12 225 MET A N 1
ATOM 1757 C CA . MET A 1 225 ? -4.092 -6.844 -12.832 1.00 98.12 225 MET A CA 1
ATOM 1758 C C . MET A 1 225 ? -4.965 -6.975 -14.084 1.00 98.12 225 MET A C 1
ATOM 1760 O O . MET A 1 225 ? -4.446 -7.232 -15.167 1.00 98.12 225 MET A O 1
ATOM 1764 N N . CYS A 1 226 ? -6.283 -6.817 -13.990 1.00 96.94 226 CYS A N 1
ATOM 1765 C CA . CYS A 1 226 ? -7.138 -6.968 -15.164 1.00 96.94 226 CYS A CA 1
ATOM 1766 C C . CYS A 1 226 ? -6.808 -5.899 -16.229 1.00 96.94 226 CYS A C 1
ATOM 1768 O O . CYS A 1 226 ? -6.669 -4.719 -15.913 1.00 96.94 226 CYS A O 1
ATOM 1770 N N . PHE A 1 227 ? -6.675 -6.307 -17.496 1.00 95.06 227 PHE A N 1
ATOM 1771 C CA . PHE A 1 227 ? -6.183 -5.492 -18.615 1.00 95.06 227 PHE A CA 1
ATOM 1772 C C . PHE A 1 227 ? -4.721 -5.016 -18.528 1.00 95.06 227 PHE A C 1
ATOM 1774 O O . PHE A 1 227 ? -4.331 -4.143 -19.311 1.00 95.06 227 PHE A O 1
ATOM 1781 N N . SER A 1 228 ? -3.918 -5.560 -17.611 1.00 93.88 228 SER A N 1
ATOM 1782 C CA . SER A 1 228 ? -2.467 -5.351 -17.582 1.00 93.88 228 SER A CA 1
ATOM 1783 C C . SER A 1 228 ? -1.730 -6.449 -18.361 1.00 93.88 228 SER A C 1
ATOM 1785 O O . SER A 1 228 ? -2.309 -7.457 -18.768 1.00 93.88 228 SER A O 1
ATOM 1787 N N . GLU A 1 229 ? -0.420 -6.279 -18.545 1.00 92.56 229 GLU A N 1
ATOM 1788 C CA . GLU A 1 229 ? 0.454 -7.306 -19.136 1.00 92.56 229 GLU A CA 1
ATOM 1789 C C . GLU A 1 229 ? 0.532 -8.579 -18.263 1.00 92.56 229 GLU A C 1
ATOM 1791 O O . GLU A 1 229 ? 0.826 -9.661 -18.771 1.00 92.56 229 GLU A O 1
ATOM 1796 N N . HIS A 1 230 ? 0.173 -8.466 -16.979 1.00 94.12 230 HIS A N 1
ATOM 1797 C CA . HIS A 1 230 ? 0.157 -9.537 -15.978 1.00 94.12 230 HIS A CA 1
ATOM 1798 C C . HIS A 1 230 ? -1.263 -10.045 -15.658 1.00 94.12 230 HIS A C 1
ATOM 1800 O O . HIS A 1 230 ? -1.482 -10.691 -14.634 1.00 94.12 230 HIS A O 1
ATOM 1806 N N . GLU A 1 231 ? -2.255 -9.795 -16.523 1.00 96.56 231 GLU A N 1
ATOM 1807 C CA . GLU A 1 231 ? -3.639 -10.246 -16.295 1.00 96.56 231 GLU A CA 1
ATOM 1808 C C . GLU A 1 231 ? -3.735 -11.767 -16.076 1.00 96.56 231 GLU A C 1
ATOM 1810 O O . GLU A 1 231 ? -4.473 -12.228 -15.205 1.00 96.56 231 GLU A O 1
ATOM 1815 N N . ALA A 1 232 ? -2.951 -12.552 -16.823 1.00 96.69 232 ALA A N 1
ATOM 1816 C CA . ALA A 1 232 ? -2.957 -14.012 -16.735 1.00 96.69 232 ALA A CA 1
ATOM 1817 C C . ALA A 1 232 ? -2.427 -14.554 -15.393 1.00 96.69 232 ALA A C 1
ATOM 1819 O O . ALA A 1 232 ? -2.845 -15.635 -14.978 1.00 96.69 232 ALA A O 1
ATOM 1820 N N . SER A 1 233 ? -1.538 -13.817 -14.717 1.00 96.25 233 SER A N 1
ATOM 1821 C CA . SER A 1 233 ? -1.011 -14.151 -13.386 1.00 96.25 233 SER A CA 1
ATOM 1822 C C . SER A 1 233 ? -1.733 -13.410 -12.249 1.00 96.25 233 SER A C 1
ATOM 1824 O O . SER A 1 233 ? -1.387 -13.561 -11.074 1.00 96.25 233 SER A O 1
ATOM 1826 N N . GLY A 1 234 ? -2.800 -12.664 -12.560 1.00 97.56 234 GLY A N 1
ATOM 1827 C CA . GLY A 1 234 ? -3.653 -12.000 -11.580 1.00 97.56 234 GLY A CA 1
ATOM 1828 C C . GLY A 1 234 ? -4.194 -12.972 -10.523 1.00 97.56 234 GLY A C 1
ATOM 1829 O O . GLY A 1 234 ? -4.871 -13.950 -10.829 1.00 97.56 234 GLY A O 1
ATOM 1830 N N . GLY A 1 235 ? -3.909 -12.685 -9.254 1.00 98.31 235 GLY A N 1
ATOM 1831 C CA . GLY A 1 235 ? -4.278 -13.524 -8.106 1.00 98.31 235 GLY A CA 1
ATOM 1832 C C . GLY A 1 235 ? -3.502 -14.841 -7.953 1.00 98.31 235 GLY A C 1
ATOM 1833 O O . GLY A 1 235 ? -3.855 -15.644 -7.090 1.00 98.31 235 GLY A O 1
ATOM 1834 N N . ILE A 1 236 ? -2.446 -15.075 -8.737 1.00 98.50 236 ILE A N 1
ATOM 1835 C CA . ILE A 1 236 ? -1.628 -16.294 -8.671 1.00 98.50 236 ILE A CA 1
ATOM 1836 C C . ILE A 1 236 ? -0.282 -15.963 -8.031 1.00 98.50 236 ILE A C 1
ATOM 1838 O O . ILE A 1 236 ? 0.443 -15.103 -8.521 1.00 98.50 236 ILE A O 1
ATOM 1842 N N . TYR A 1 237 ? 0.065 -16.643 -6.936 1.00 98.62 237 TYR A N 1
ATOM 1843 C CA . TYR A 1 237 ? 1.385 -16.470 -6.332 1.00 98.62 237 TYR A CA 1
ATOM 1844 C C . TYR A 1 237 ? 2.493 -16.938 -7.270 1.00 98.62 237 TYR A C 1
ATOM 1846 O O . TYR A 1 237 ? 2.363 -17.971 -7.928 1.00 98.62 237 TYR A O 1
ATOM 1854 N N . ARG A 1 238 ? 3.605 -16.205 -7.282 1.00 98.00 238 ARG A N 1
ATOM 1855 C CA . ARG A 1 238 ? 4.775 -16.570 -8.079 1.00 98.00 238 ARG A CA 1
ATOM 1856 C C . ARG A 1 238 ? 5.478 -17.808 -7.523 1.00 98.00 238 ARG A C 1
ATOM 1858 O O . ARG A 1 238 ? 5.569 -18.003 -6.312 1.00 98.00 238 ARG A O 1
ATOM 1865 N N . GLU A 1 239 ? 6.068 -18.588 -8.422 1.00 96.50 239 GLU A N 1
ATOM 1866 C CA . GLU A 1 239 ? 6.991 -19.679 -8.080 1.00 96.50 239 GLU A CA 1
ATOM 1867 C C . GLU A 1 239 ? 8.459 -19.327 -8.376 1.00 96.50 239 GLU A C 1
ATOM 1869 O O . GLU A 1 239 ? 9.368 -19.998 -7.874 1.00 96.50 239 GLU A O 1
ATOM 1874 N N . SER A 1 240 ? 8.697 -18.273 -9.165 1.00 95.44 240 SER A N 1
ATOM 1875 C CA . SER A 1 240 ? 10.022 -17.733 -9.477 1.00 95.44 240 SER A CA 1
ATOM 1876 C C . SER A 1 240 ? 10.627 -17.008 -8.279 1.00 95.44 240 SER A C 1
ATOM 1878 O O . SER A 1 240 ? 9.921 -16.460 -7.432 1.00 95.44 240 SER A O 1
ATOM 1880 N N . ASP A 1 241 ? 11.956 -17.000 -8.201 1.00 95.81 241 ASP A N 1
ATOM 1881 C CA . ASP A 1 241 ? 12.676 -16.131 -7.275 1.00 95.81 241 ASP A CA 1
ATOM 1882 C C . ASP A 1 241 ? 12.774 -14.729 -7.878 1.00 95.81 241 ASP A C 1
ATOM 1884 O O . ASP A 1 241 ? 13.271 -14.575 -8.991 1.00 95.81 241 ASP A O 1
ATOM 1888 N N . GLU A 1 242 ? 12.353 -13.721 -7.116 1.00 93.69 242 GLU A N 1
ATOM 1889 C CA . GLU A 1 242 ? 12.369 -12.322 -7.544 1.00 93.69 242 GLU A CA 1
ATOM 1890 C C . GLU A 1 242 ? 13.352 -11.494 -6.720 1.00 93.69 242 GLU A C 1
ATOM 1892 O O . GLU A 1 242 ? 13.647 -11.772 -5.548 1.00 93.69 242 GLU A O 1
ATOM 1897 N N . ALA A 1 243 ? 13.852 -10.439 -7.349 1.00 90.88 243 ALA A N 1
ATOM 1898 C CA . ALA A 1 243 ? 14.734 -9.467 -6.733 1.00 90.88 243 ALA A CA 1
ATOM 1899 C C . ALA A 1 243 ? 14.425 -8.076 -7.280 1.00 90.88 243 ALA A C 1
ATOM 1901 O O . ALA A 1 243 ? 14.111 -7.917 -8.456 1.00 90.88 243 ALA A O 1
ATOM 1902 N N . ALA A 1 244 ? 14.574 -7.065 -6.434 1.00 86.94 244 ALA A N 1
ATOM 1903 C CA . ALA A 1 244 ? 14.514 -5.676 -6.852 1.00 86.94 244 ALA A CA 1
ATOM 1904 C C . ALA A 1 244 ? 15.926 -5.084 -6.924 1.00 86.94 244 ALA A C 1
ATOM 1906 O O . ALA A 1 244 ? 16.892 -5.613 -6.360 1.00 86.94 244 ALA A O 1
ATOM 1907 N N . SER A 1 245 ? 16.055 -3.969 -7.637 1.00 86.94 245 SER A N 1
ATOM 1908 C CA . SER A 1 245 ? 17.238 -3.106 -7.651 1.00 86.94 245 SER A CA 1
ATOM 1909 C C . SER A 1 245 ? 16.783 -1.656 -7.779 1.00 86.94 245 SER A C 1
ATOM 1911 O O . SER A 1 245 ? 15.874 -1.377 -8.555 1.00 86.94 245 SER A O 1
ATOM 1913 N N . HIS A 1 246 ? 17.375 -0.746 -7.007 1.00 83.19 246 HIS A N 1
ATOM 1914 C CA . HIS A 1 246 ? 17.029 0.678 -7.031 1.00 83.19 246 HIS A CA 1
ATOM 1915 C C . HIS A 1 246 ? 18.281 1.544 -7.022 1.00 83.19 246 HIS A C 1
ATOM 1917 O O . HIS A 1 246 ? 19.237 1.243 -6.306 1.00 83.19 246 HIS A O 1
ATOM 1923 N N . GLY A 1 247 ? 18.249 2.621 -7.808 1.00 83.19 247 GLY A N 1
ATOM 1924 C CA . GLY A 1 247 ? 19.358 3.555 -7.991 1.00 83.19 247 GLY A CA 1
ATOM 1925 C C . GLY A 1 247 ? 20.609 2.929 -8.617 1.00 83.19 247 GLY A C 1
ATOM 1926 O O . GLY A 1 247 ? 20.725 1.713 -8.763 1.00 83.19 247 GLY A O 1
ATOM 1927 N N . LEU A 1 248 ? 21.575 3.776 -8.966 1.00 87.75 248 LEU A N 1
ATOM 1928 C CA . LEU A 1 248 ? 22.890 3.365 -9.453 1.00 87.75 248 LEU A CA 1
ATOM 1929 C C . LEU A 1 248 ? 23.976 4.068 -8.640 1.00 87.75 248 LEU A C 1
ATOM 1931 O O . LEU A 1 248 ? 23.822 5.221 -8.237 1.00 87.75 248 LEU A O 1
ATOM 1935 N N . ARG A 1 249 ? 25.079 3.365 -8.398 1.00 91.31 249 ARG A N 1
ATOM 1936 C CA . ARG A 1 249 ? 26.320 3.923 -7.860 1.00 91.31 249 ARG A CA 1
ATOM 1937 C C . ARG A 1 249 ? 27.514 3.280 -8.543 1.00 91.31 249 ARG A C 1
ATOM 1939 O O . ARG A 1 249 ? 27.424 2.159 -9.038 1.00 91.31 249 ARG A O 1
ATOM 1946 N N . LEU A 1 250 ? 28.658 3.949 -8.503 1.00 92.25 250 LEU A N 1
ATOM 1947 C CA . LEU A 1 250 ? 29.914 3.298 -8.856 1.00 92.2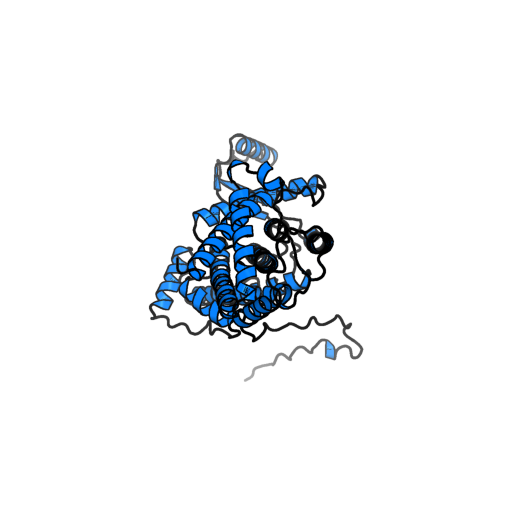5 250 LEU A CA 1
ATOM 1948 C C . LEU A 1 250 ? 30.236 2.204 -7.828 1.00 92.25 250 LEU A C 1
ATOM 1950 O O . LEU A 1 250 ? 29.984 2.353 -6.626 1.00 92.25 250 LEU A O 1
ATOM 1954 N N . GLU A 1 251 ? 30.761 1.082 -8.310 1.00 91.75 251 GLU A N 1
ATOM 1955 C CA . GLU A 1 251 ? 31.246 0.022 -7.426 1.00 91.75 251 GLU A CA 1
ATOM 1956 C C . GLU A 1 251 ? 32.430 0.516 -6.577 1.00 91.75 251 GLU A C 1
ATOM 1958 O O . GLU A 1 251 ? 33.236 1.347 -7.019 1.00 91.75 251 GLU A O 1
ATOM 1963 N N . THR A 1 252 ? 32.542 -0.006 -5.356 1.00 92.75 252 THR A N 1
ATOM 1964 C CA . THR A 1 252 ? 33.667 0.314 -4.473 1.00 92.75 252 THR A CA 1
ATOM 1965 C C . THR A 1 252 ? 34.951 -0.357 -4.959 1.00 92.75 252 THR A C 1
ATOM 1967 O O . THR A 1 252 ? 34.927 -1.296 -5.759 1.00 92.75 252 THR A O 1
ATOM 1970 N N . ASP A 1 253 ? 36.094 0.105 -4.454 1.00 93.62 253 ASP A N 1
ATOM 1971 C CA . ASP A 1 253 ? 37.397 -0.498 -4.754 1.00 93.62 253 ASP A CA 1
ATOM 1972 C C . ASP A 1 253 ? 37.422 -1.986 -4.374 1.00 93.62 253 ASP A C 1
ATOM 1974 O O . ASP A 1 253 ? 37.840 -2.821 -5.174 1.00 93.62 253 ASP A O 1
ATOM 1978 N N . GLU A 1 254 ? 36.861 -2.339 -3.215 1.00 93.62 254 GLU A N 1
ATOM 1979 C CA . GLU A 1 254 ? 36.761 -3.725 -2.745 1.00 93.62 254 GLU A CA 1
ATOM 1980 C C . GLU A 1 254 ? 35.881 -4.600 -3.656 1.00 93.62 254 GLU A C 1
ATOM 1982 O O . GLU A 1 254 ? 36.237 -5.738 -3.981 1.00 93.62 254 GLU A O 1
ATOM 1987 N N . GLU A 1 255 ? 34.730 -4.080 -4.099 1.00 92.00 255 GLU A N 1
ATOM 1988 C CA . GLU A 1 255 ? 33.831 -4.775 -5.029 1.00 92.00 255 GLU A CA 1
ATOM 1989 C C . GLU A 1 255 ? 34.510 -5.012 -6.384 1.00 92.00 255 GLU A C 1
ATOM 1991 O O . GLU A 1 255 ? 34.448 -6.125 -6.928 1.00 92.00 255 GLU A O 1
ATOM 1996 N N . TYR A 1 256 ? 35.204 -3.990 -6.894 1.00 94.31 256 TYR A N 1
ATOM 1997 C CA . TYR A 1 256 ? 35.977 -4.057 -8.128 1.00 94.31 256 TYR A CA 1
ATOM 1998 C C . TYR A 1 256 ? 37.086 -5.108 -8.034 1.00 94.31 256 TYR A C 1
ATOM 2000 O O . TYR A 1 256 ? 37.176 -6.004 -8.880 1.00 94.31 256 TYR A O 1
ATOM 2008 N N . GLU A 1 257 ? 37.903 -5.055 -6.983 1.00 93.62 257 GLU A N 1
ATOM 2009 C CA . GLU A 1 257 ? 39.012 -5.984 -6.770 1.00 93.62 257 GLU A CA 1
ATOM 2010 C C . GLU A 1 257 ? 38.534 -7.433 -6.664 1.00 93.62 257 GLU A C 1
ATOM 2012 O O . GLU A 1 257 ? 39.081 -8.326 -7.327 1.00 93.62 257 GLU A O 1
ATOM 2017 N N . LYS A 1 258 ? 37.462 -7.675 -5.898 1.00 93.75 258 LYS A N 1
ATOM 2018 C CA . LYS A 1 258 ? 36.833 -8.996 -5.788 1.00 93.75 258 LYS A CA 1
ATOM 2019 C C . LYS A 1 258 ? 36.378 -9.506 -7.155 1.00 93.75 258 LYS A C 1
ATOM 2021 O O . LYS A 1 258 ? 36.673 -10.646 -7.522 1.00 93.75 258 LYS A O 1
ATOM 2026 N N . ARG A 1 259 ? 35.721 -8.655 -7.947 1.00 92.44 259 ARG A N 1
ATOM 2027 C CA . ARG A 1 259 ? 35.232 -8.996 -9.288 1.00 92.44 259 ARG A CA 1
ATOM 2028 C C . ARG A 1 259 ? 36.365 -9.284 -10.272 1.00 92.44 259 ARG A C 1
ATOM 2030 O O . ARG A 1 259 ? 36.263 -10.236 -11.048 1.00 92.44 259 ARG A O 1
ATOM 2037 N N . VAL A 1 260 ? 37.450 -8.510 -10.239 1.00 92.19 260 VAL A N 1
ATOM 2038 C CA . VAL A 1 260 ? 38.653 -8.752 -11.054 1.00 92.19 260 VAL A CA 1
ATOM 2039 C C . VAL A 1 260 ? 39.289 -10.090 -10.676 1.00 92.19 260 VAL A C 1
ATOM 2041 O O . VAL A 1 260 ? 39.632 -10.876 -11.563 1.00 92.19 260 VAL A O 1
ATOM 2044 N N . LYS A 1 261 ? 39.406 -10.386 -9.375 1.00 92.81 261 LYS A N 1
ATOM 2045 C CA . LYS A 1 261 ? 39.941 -11.659 -8.870 1.00 92.81 261 LYS A CA 1
ATOM 2046 C C . LYS A 1 261 ? 39.100 -12.848 -9.335 1.00 92.81 261 LYS A C 1
ATOM 2048 O O . LYS A 1 261 ? 39.653 -13.820 -9.852 1.00 92.81 261 LYS A O 1
ATOM 2053 N N . ASP A 1 262 ? 37.777 -12.750 -9.230 1.00 91.69 262 ASP A N 1
ATOM 2054 C CA . ASP A 1 262 ? 36.856 -13.782 -9.712 1.00 91.69 262 ASP A CA 1
ATOM 2055 C C . ASP A 1 262 ? 36.928 -13.953 -11.240 1.00 91.69 262 ASP A C 1
ATOM 2057 O O . ASP A 1 262 ? 36.946 -15.085 -11.732 1.00 91.69 262 ASP A O 1
ATOM 2061 N N . CYS A 1 263 ? 37.053 -12.857 -11.999 1.00 90.81 263 CYS A N 1
ATOM 2062 C CA . CYS A 1 263 ? 37.233 -12.907 -13.453 1.00 90.81 263 CYS A CA 1
ATOM 2063 C C . CYS A 1 263 ? 38.533 -13.612 -13.844 1.00 90.81 263 CYS A C 1
ATOM 2065 O O . CYS A 1 263 ? 38.498 -14.485 -14.708 1.00 90.81 263 CYS A O 1
ATOM 2067 N N . LYS A 1 264 ? 39.659 -13.285 -13.196 1.00 91.75 264 LYS A N 1
ATOM 2068 C CA . LYS A 1 264 ? 40.951 -13.944 -13.447 1.00 91.75 264 LYS A CA 1
ATOM 2069 C C . LYS A 1 264 ? 40.920 -15.425 -13.069 1.00 91.75 264 LYS A C 1
ATOM 2071 O O . LYS A 1 264 ? 41.500 -16.235 -13.782 1.00 91.75 264 LYS A O 1
ATOM 2076 N N . ARG A 1 265 ? 40.207 -15.793 -11.996 1.00 92.75 265 ARG A N 1
ATOM 2077 C CA . ARG A 1 265 ? 40.015 -17.198 -11.598 1.00 92.75 265 ARG A CA 1
ATOM 2078 C C . ARG A 1 265 ? 39.234 -17.992 -12.648 1.00 92.75 265 ARG A C 1
ATOM 2080 O O . ARG A 1 265 ? 39.608 -19.115 -12.955 1.00 92.75 265 ARG A O 1
ATOM 2087 N N . LEU A 1 266 ? 38.145 -17.430 -13.177 1.00 92.25 266 LEU A N 1
ATOM 2088 C CA . LEU A 1 266 ? 37.265 -18.123 -14.128 1.00 92.25 266 LEU A CA 1
ATOM 2089 C C . LEU A 1 266 ? 37.771 -18.058 -15.578 1.00 92.25 266 LEU A C 1
ATOM 2091 O O . LEU A 1 266 ? 37.508 -18.967 -16.361 1.00 92.25 266 LEU A O 1
ATOM 2095 N N . LYS A 1 267 ? 38.449 -16.967 -15.958 1.00 91.50 267 LYS A N 1
ATOM 2096 C CA . LYS A 1 267 ? 38.938 -16.686 -17.318 1.00 91.50 267 LYS A CA 1
ATOM 2097 C C . LYS A 1 267 ? 40.296 -15.952 -17.265 1.00 91.50 267 LYS A C 1
ATOM 2099 O O . LYS A 1 267 ? 40.325 -14.735 -17.450 1.00 91.50 267 LYS A O 1
ATOM 2104 N N . PRO A 1 268 ? 41.423 -16.667 -17.069 1.00 88.94 268 PRO A N 1
ATOM 2105 C CA . PRO A 1 268 ? 42.742 -16.065 -16.819 1.00 88.94 268 PRO A CA 1
ATOM 2106 C C . PRO A 1 268 ? 43.252 -15.115 -17.910 1.00 88.94 268 PRO A C 1
ATOM 2108 O O . PRO A 1 268 ? 43.909 -14.126 -17.604 1.00 88.94 268 PRO A O 1
ATOM 2111 N N . ASN A 1 269 ? 42.913 -15.387 -19.174 1.00 91.75 269 ASN A N 1
ATOM 2112 C CA . ASN A 1 269 ? 43.369 -14.603 -20.329 1.00 91.75 269 ASN A CA 1
ATOM 2113 C C . ASN A 1 269 ? 42.455 -13.412 -20.664 1.00 91.75 269 ASN A C 1
ATOM 2115 O O . ASN A 1 269 ? 42.688 -12.719 -21.654 1.00 91.75 269 ASN A O 1
ATOM 2119 N N . ARG A 1 270 ? 41.380 -13.184 -19.897 1.00 88.31 270 ARG A N 1
ATOM 2120 C CA . ARG A 1 270 ? 40.485 -12.045 -20.131 1.00 88.31 270 ARG A CA 1
ATOM 2121 C C . ARG A 1 270 ? 41.131 -10.773 -19.564 1.00 88.31 270 ARG A C 1
ATOM 2123 O O . ARG A 1 270 ? 41.598 -10.816 -18.424 1.00 88.31 270 ARG A O 1
ATOM 2130 N N . PRO A 1 271 ? 41.131 -9.644 -20.298 1.00 89.94 271 PRO A N 1
ATOM 2131 C CA . PRO A 1 271 ? 41.576 -8.372 -19.737 1.00 89.94 271 PRO A CA 1
ATOM 2132 C C . PRO A 1 271 ? 40.763 -8.018 -18.487 1.00 89.94 271 PRO A C 1
ATOM 2134 O O . PRO A 1 271 ? 39.605 -8.433 -18.346 1.00 89.94 271 PRO A O 1
ATOM 2137 N N . ALA A 1 272 ? 41.388 -7.268 -17.574 1.00 86.44 272 ALA A N 1
ATOM 2138 C CA . ALA A 1 272 ? 40.706 -6.786 -16.383 1.00 86.44 272 ALA A CA 1
ATOM 2139 C C . ALA A 1 272 ? 39.479 -5.971 -16.820 1.00 86.44 272 ALA A C 1
ATOM 2141 O O . ALA A 1 272 ? 39.613 -5.095 -17.675 1.00 86.44 272 ALA A O 1
ATOM 2142 N N . PRO A 1 273 ? 38.283 -6.298 -16.312 1.00 87.62 273 PRO A N 1
ATOM 2143 C CA . PRO A 1 273 ? 37.086 -5.581 -16.708 1.00 87.62 273 PRO A CA 1
ATOM 2144 C C . PRO A 1 273 ? 37.145 -4.144 -16.188 1.00 87.62 273 PRO A C 1
ATOM 2146 O O . PRO A 1 273 ? 37.656 -3.917 -15.098 1.00 87.62 273 PRO A O 1
ATOM 2149 N N . GLU A 1 274 ? 36.584 -3.198 -16.935 1.00 92.69 274 GLU A N 1
ATOM 2150 C CA . GLU A 1 274 ? 36.461 -1.808 -16.490 1.00 92.69 274 GLU A CA 1
ATOM 2151 C C . GLU A 1 274 ? 35.530 -1.682 -15.283 1.00 92.69 274 GLU A C 1
ATOM 2153 O O . GLU A 1 274 ? 34.758 -2.605 -14.966 1.00 92.69 274 GLU A O 1
ATOM 2158 N N . ARG A 1 275 ? 35.620 -0.535 -14.599 1.00 91.50 275 ARG A N 1
ATOM 2159 C CA . ARG A 1 275 ? 34.681 -0.207 -13.532 1.00 91.50 275 ARG A CA 1
ATOM 2160 C C . ARG A 1 275 ? 33.276 -0.047 -14.085 1.00 91.50 275 ARG A C 1
ATOM 2162 O O . ARG A 1 275 ? 33.096 0.440 -15.196 1.00 91.50 275 ARG A O 1
ATOM 2169 N N . LYS A 1 276 ? 32.290 -0.466 -13.302 1.00 91.62 276 LYS A N 1
ATOM 2170 C CA . LYS A 1 276 ? 30.881 -0.400 -13.685 1.00 91.62 276 LYS A CA 1
ATOM 2171 C C . LYS A 1 276 ? 30.024 0.242 -12.608 1.00 91.62 276 LYS A C 1
ATOM 2173 O O . LYS A 1 276 ? 30.372 0.247 -11.426 1.00 91.62 276 LYS A O 1
ATOM 2178 N N . GLU A 1 277 ? 28.860 0.704 -13.038 1.00 94.00 277 GLU A N 1
ATOM 2179 C CA . GLU A 1 277 ? 27.767 1.029 -12.136 1.00 94.00 277 GLU A CA 1
ATOM 2180 C C . GLU A 1 277 ? 27.107 -0.255 -11.617 1.00 94.00 277 GLU A C 1
ATOM 2182 O O . GLU A 1 277 ? 26.994 -1.273 -12.314 1.00 94.00 277 GLU A O 1
ATOM 2187 N N . VAL A 1 278 ? 26.704 -0.210 -10.354 1.00 89.12 278 VAL A N 1
ATOM 2188 C CA . VAL A 1 278 ? 25.980 -1.260 -9.642 1.00 89.12 278 VAL A CA 1
ATOM 2189 C C . VAL A 1 278 ? 24.747 -0.653 -8.974 1.00 89.12 278 VAL A C 1
ATOM 2191 O O . VAL A 1 278 ? 24.735 0.555 -8.721 1.00 89.12 278 VAL A O 1
ATOM 2194 N N . PRO A 1 279 ? 23.708 -1.453 -8.674 1.00 87.69 279 PRO A N 1
ATOM 2195 C CA . PRO A 1 279 ? 22.547 -0.949 -7.954 1.00 87.69 279 PRO A CA 1
ATOM 2196 C C . PRO A 1 279 ? 22.937 -0.285 -6.631 1.00 87.69 279 PRO A C 1
ATOM 2198 O O . PRO A 1 279 ? 23.763 -0.824 -5.888 1.00 87.69 279 PRO A O 1
ATOM 2201 N N . LEU A 1 280 ? 22.333 0.867 -6.327 1.00 84.44 280 LEU A N 1
ATOM 2202 C CA . LEU A 1 280 ? 22.508 1.523 -5.026 1.00 84.44 280 LEU A CA 1
ATOM 2203 C C . LEU A 1 280 ? 21.932 0.638 -3.912 1.00 84.44 280 LEU A C 1
ATOM 2205 O O . LEU A 1 280 ? 22.584 0.426 -2.891 1.00 84.44 280 LEU A O 1
ATOM 2209 N N . PHE A 1 281 ? 20.763 0.051 -4.169 1.00 81.25 281 PHE A N 1
ATOM 2210 C CA . PHE A 1 281 ? 20.129 -0.958 -3.332 1.00 81.25 281 PHE A CA 1
ATOM 2211 C C . PHE A 1 281 ? 19.810 -2.205 -4.171 1.00 81.25 281 PHE A C 1
ATOM 2213 O O . PHE A 1 281 ? 19.315 -2.096 -5.292 1.00 81.25 281 PHE A O 1
ATOM 2220 N N . SER A 1 282 ? 20.100 -3.402 -3.643 1.00 84.94 282 SER A N 1
ATOM 2221 C CA . SER A 1 282 ? 19.752 -4.697 -4.263 1.00 84.94 282 SER A CA 1
ATOM 2222 C C . SER A 1 282 ? 19.170 -5.652 -3.217 1.00 84.94 282 SER A C 1
ATOM 2224 O O . SER A 1 282 ? 19.743 -5.799 -2.137 1.00 84.94 282 SER A O 1
ATOM 2226 N N . SER A 1 283 ? 17.983 -6.205 -3.473 1.00 85.19 283 SER A N 1
ATOM 2227 C CA . SER A 1 283 ? 17.192 -6.941 -2.480 1.00 85.19 283 SER A CA 1
ATOM 2228 C C . SER A 1 283 ? 16.636 -8.181 -3.144 1.00 85.19 283 SER A C 1
ATOM 2230 O O . SER A 1 283 ? 16.214 -8.149 -4.296 1.00 85.19 283 SER A O 1
ATOM 2232 N N . LYS A 1 284 ? 16.665 -9.284 -2.402 1.00 91.19 284 LYS A N 1
ATOM 2233 C CA . LYS A 1 284 ? 16.069 -10.551 -2.805 1.00 91.19 284 LYS A CA 1
ATOM 2234 C C . LYS A 1 284 ? 14.839 -10.768 -1.951 1.00 91.19 284 LYS A C 1
ATOM 2236 O O . LYS A 1 284 ? 14.947 -10.704 -0.729 1.00 91.19 284 LYS A O 1
ATOM 2241 N N . PHE A 1 285 ? 13.712 -11.059 -2.575 1.00 94.44 285 PHE A N 1
ATOM 2242 C CA . PHE A 1 285 ? 12.493 -11.369 -1.843 1.00 94.44 285 PHE A CA 1
ATOM 2243 C C . PHE A 1 285 ? 12.497 -12.820 -1.353 1.00 94.44 285 PHE A C 1
ATOM 2245 O O . PHE A 1 285 ? 13.434 -13.588 -1.605 1.00 94.44 285 PHE A O 1
ATOM 2252 N N . VAL A 1 286 ? 11.442 -13.202 -0.632 1.00 95.06 286 VAL A N 1
ATOM 2253 C CA . VAL A 1 286 ? 11.213 -14.598 -0.236 1.00 95.06 286 VAL A CA 1
ATOM 2254 C C . VAL A 1 286 ? 11.246 -15.493 -1.479 1.00 95.06 286 VAL A C 1
ATOM 2256 O O . VAL A 1 286 ? 10.736 -15.124 -2.542 1.00 95.06 286 VAL A O 1
ATOM 2259 N N . ARG A 1 287 ? 11.861 -16.676 -1.362 1.00 96.62 287 ARG A N 1
ATOM 2260 C CA . ARG A 1 287 ? 11.944 -17.632 -2.477 1.00 96.62 287 ARG A CA 1
ATOM 2261 C C . ARG A 1 287 ? 10.553 -17.983 -2.984 1.00 96.62 287 ARG A C 1
ATOM 2263 O O . ARG A 1 287 ? 9.664 -18.217 -2.167 1.00 96.62 287 ARG A O 1
ATOM 2270 N N . GLY A 1 288 ? 10.379 -18.086 -4.300 1.00 96.81 288 GLY A N 1
ATOM 2271 C CA . GLY A 1 288 ? 9.061 -18.305 -4.912 1.00 96.81 288 GLY A CA 1
ATOM 2272 C C . GLY A 1 288 ? 8.341 -19.526 -4.335 1.00 96.81 288 GLY A C 1
ATOM 2273 O O . GLY A 1 288 ? 7.203 -19.444 -3.885 1.00 96.81 288 GLY A O 1
ATOM 2274 N N . LYS A 1 289 ? 9.069 -20.635 -4.168 1.00 96.94 289 LYS A N 1
ATOM 2275 C CA . LYS A 1 289 ? 8.551 -21.875 -3.556 1.00 96.94 289 LYS A CA 1
ATOM 2276 C C . LYS A 1 289 ? 8.075 -21.736 -2.105 1.00 96.94 289 LYS A C 1
ATOM 2278 O O . LYS A 1 289 ? 7.339 -22.595 -1.630 1.00 96.94 289 LYS A O 1
ATOM 2283 N N . SER A 1 290 ? 8.508 -20.696 -1.399 1.00 97.75 290 SER A N 1
ATOM 2284 C CA . SER A 1 290 ? 8.132 -20.430 -0.010 1.00 97.75 290 SER A CA 1
ATOM 2285 C C . SER A 1 290 ? 7.028 -19.378 0.114 1.00 97.75 290 SER A C 1
ATOM 2287 O O . SER A 1 290 ? 6.499 -19.208 1.208 1.00 97.75 290 SER A O 1
ATOM 2289 N N . VAL A 1 291 ? 6.637 -18.695 -0.970 1.00 98.44 291 VAL A N 1
ATOM 2290 C CA . VAL A 1 291 ? 5.664 -17.587 -0.929 1.00 98.44 291 VAL A CA 1
ATOM 2291 C C . VAL A 1 291 ? 4.368 -17.991 -0.231 1.00 98.44 291 VAL A C 1
ATOM 2293 O O . VAL A 1 291 ? 3.923 -17.287 0.670 1.00 98.44 291 VAL A O 1
ATOM 2296 N N . GLN A 1 292 ? 3.794 -19.148 -0.575 1.00 98.38 292 GLN A N 1
ATOM 2297 C CA . GLN A 1 292 ? 2.541 -19.606 0.032 1.00 98.38 292 GLN A CA 1
ATOM 2298 C C . GLN A 1 292 ? 2.656 -19.797 1.553 1.00 98.38 292 GLN A C 1
ATOM 2300 O O . GLN A 1 292 ? 1.742 -19.442 2.292 1.00 98.38 292 GLN A O 1
ATOM 2305 N N . LEU A 1 293 ? 3.782 -20.336 2.032 1.00 98.12 293 LEU A N 1
ATOM 2306 C CA . LEU A 1 293 ? 4.021 -20.524 3.463 1.00 98.12 293 LEU A CA 1
ATOM 2307 C C . LEU A 1 293 ? 4.091 -19.176 4.190 1.00 98.12 293 LEU A C 1
ATOM 2309 O O . LEU A 1 293 ? 3.458 -19.005 5.229 1.00 98.12 293 LEU A O 1
ATOM 2313 N N . TYR A 1 294 ? 4.837 -18.220 3.633 1.00 98.25 294 TYR A N 1
ATOM 2314 C CA . TYR A 1 294 ? 5.008 -16.905 4.248 1.00 98.25 294 TYR A CA 1
ATOM 2315 C C . TYR A 1 294 ? 3.723 -16.073 4.198 1.00 98.25 294 TYR A C 1
ATOM 2317 O O . TYR A 1 294 ? 3.428 -15.371 5.159 1.00 98.25 294 TYR A O 1
ATOM 2325 N N . MET A 1 295 ? 2.935 -16.173 3.124 1.00 98.75 295 MET A N 1
ATOM 2326 C CA . MET A 1 295 ? 1.642 -15.489 3.025 1.00 98.75 295 MET A CA 1
ATOM 2327 C C . MET A 1 295 ? 0.638 -16.005 4.051 1.00 98.75 295 MET A C 1
ATOM 2329 O O . MET A 1 295 ? -0.015 -15.200 4.711 1.00 98.75 295 MET A O 1
ATOM 2333 N N . ARG A 1 296 ? 0.567 -17.328 4.246 1.00 98.56 296 ARG A N 1
ATOM 2334 C CA . ARG A 1 296 ? -0.250 -17.918 5.310 1.00 98.56 296 ARG A CA 1
ATOM 2335 C C . ARG A 1 296 ? 0.186 -17.421 6.686 1.00 98.56 296 ARG A C 1
ATOM 2337 O O . ARG A 1 296 ? -0.641 -16.915 7.431 1.00 98.56 296 ARG A O 1
ATOM 2344 N N . LYS A 1 297 ? 1.492 -17.484 6.977 1.00 97.56 297 LYS A N 1
ATOM 2345 C CA . LYS A 1 297 ? 2.061 -16.987 8.239 1.00 97.56 297 LYS A CA 1
ATOM 2346 C C . LYS A 1 297 ? 1.718 -15.510 8.474 1.00 97.56 297 LYS A C 1
ATOM 2348 O O . LYS A 1 297 ? 1.276 -15.165 9.561 1.00 97.56 297 LYS A O 1
ATOM 2353 N N . LEU A 1 298 ? 1.865 -14.658 7.456 1.00 98.25 298 LEU A N 1
ATOM 2354 C CA . LEU A 1 298 ? 1.536 -13.232 7.544 1.00 98.25 298 LEU A CA 1
ATOM 2355 C C . LEU A 1 298 ? 0.057 -12.998 7.886 1.00 98.25 298 LEU A C 1
ATOM 2357 O O . LEU A 1 298 ? -0.249 -12.171 8.742 1.00 98.25 298 LEU A O 1
ATOM 2361 N N . VAL A 1 299 ? -0.852 -13.706 7.212 1.00 98.50 299 VAL A N 1
ATOM 2362 C CA . VAL A 1 299 ? -2.300 -13.596 7.442 1.00 98.50 299 VAL A CA 1
ATOM 2363 C C . VAL A 1 299 ? -2.676 -14.096 8.839 1.00 98.50 299 VAL A C 1
ATOM 2365 O O . VAL A 1 299 ? -3.408 -13.407 9.551 1.00 98.50 299 VAL A O 1
ATOM 2368 N N . ASP A 1 300 ? -2.144 -15.247 9.253 1.00 97.44 300 ASP A N 1
ATOM 2369 C CA . ASP A 1 300 ? -2.397 -15.827 10.575 1.00 97.44 300 ASP A CA 1
ATOM 2370 C C . ASP A 1 300 ? -1.912 -14.882 11.686 1.00 97.44 300 ASP A C 1
ATOM 2372 O O . ASP A 1 300 ? -2.681 -14.526 12.580 1.00 97.44 300 ASP A O 1
ATOM 2376 N N . GLU A 1 301 ? -0.676 -14.380 11.590 1.00 95.94 301 GLU A N 1
ATOM 2377 C CA . GLU A 1 301 ? -0.113 -13.426 12.554 1.00 95.94 301 GLU A CA 1
ATOM 2378 C C . GLU A 1 301 ? -0.896 -12.106 12.595 1.00 95.94 301 GLU A C 1
ATOM 2380 O O . GLU A 1 301 ? -1.078 -11.519 13.665 1.00 95.94 301 GLU A O 1
ATOM 2385 N N . HIS A 1 302 ? -1.375 -11.622 11.447 1.00 96.44 302 HIS A N 1
ATOM 2386 C CA . HIS A 1 302 ? -2.197 -10.417 11.378 1.00 96.44 302 HIS A CA 1
ATOM 2387 C C . HIS A 1 302 ? -3.545 -10.604 12.092 1.00 96.44 302 HIS A C 1
ATOM 2389 O O . HIS A 1 302 ? -3.922 -9.778 12.927 1.00 96.44 302 HIS A O 1
ATOM 2395 N N . ASN A 1 303 ? -4.242 -11.708 11.821 1.00 95.69 303 ASN A N 1
ATOM 2396 C CA . ASN A 1 303 ? -5.524 -12.013 12.455 1.00 95.69 303 ASN A CA 1
ATOM 2397 C C . ASN A 1 303 ? -5.370 -12.301 13.957 1.00 95.69 303 ASN A C 1
ATOM 2399 O O . ASN A 1 303 ? -6.201 -11.865 14.755 1.00 95.69 303 ASN A O 1
ATOM 2403 N N . GLU A 1 304 ? -4.286 -12.962 14.376 1.00 94.06 304 GLU A N 1
ATOM 2404 C CA . GLU A 1 304 ? -3.973 -13.142 15.797 1.00 94.06 304 GLU A CA 1
ATOM 2405 C C . GLU A 1 304 ? -3.779 -11.808 16.526 1.00 94.06 304 GLU A C 1
ATOM 2407 O O . GLU A 1 304 ? -4.209 -11.669 17.672 1.00 94.06 304 GLU A O 1
ATOM 2412 N N . ARG A 1 305 ? -3.153 -10.811 15.888 1.00 91.44 305 ARG A N 1
ATOM 2413 C CA . ARG A 1 305 ? -2.983 -9.474 16.479 1.00 91.44 305 ARG A CA 1
ATOM 2414 C C . ARG A 1 305 ? -4.311 -8.760 16.666 1.00 91.44 305 ARG A C 1
ATOM 2416 O O . ARG A 1 305 ? -4.511 -8.167 17.722 1.00 91.44 305 ARG A O 1
ATOM 2423 N N . ILE A 1 306 ? -5.204 -8.838 15.680 1.00 91.19 306 ILE A N 1
ATOM 2424 C CA . ILE A 1 306 ? -6.556 -8.274 15.789 1.00 91.19 306 ILE A CA 1
ATOM 2425 C C . ILE A 1 306 ? -7.298 -8.937 16.949 1.00 91.19 306 ILE A C 1
ATOM 2427 O O . ILE A 1 306 ? -7.793 -8.241 17.829 1.00 91.19 306 ILE A O 1
ATOM 2431 N N . LYS A 1 307 ? -7.276 -10.271 17.021 1.00 90.31 307 LYS A N 1
ATOM 2432 C CA . LYS A 1 307 ? -7.909 -11.010 18.116 1.00 90.31 307 LYS A CA 1
ATOM 2433 C C . LYS A 1 307 ? -7.350 -10.609 19.487 1.00 90.31 307 LYS A C 1
ATOM 2435 O O . LYS A 1 307 ? -8.110 -10.381 20.420 1.00 90.31 307 LYS A O 1
ATOM 2440 N N . ARG A 1 308 ? -6.025 -10.477 19.620 1.00 88.50 308 ARG A N 1
ATOM 2441 C CA . ARG A 1 308 ? -5.409 -10.003 20.873 1.00 88.50 308 ARG A CA 1
ATOM 2442 C C . ARG A 1 308 ? -5.824 -8.574 21.205 1.00 88.50 308 ARG A C 1
ATOM 2444 O O . ARG A 1 308 ? -6.058 -8.289 22.371 1.00 88.50 308 ARG A O 1
ATOM 2451 N N . ALA A 1 309 ? -5.917 -7.694 20.210 1.00 86.94 309 ALA A N 1
ATOM 2452 C CA . ALA A 1 309 ? -6.401 -6.333 20.412 1.00 86.94 309 ALA A CA 1
ATOM 2453 C C . ALA A 1 309 ? -7.856 -6.320 20.905 1.00 86.94 309 ALA A C 1
ATOM 2455 O O . ALA A 1 309 ? -8.206 -5.501 21.750 1.00 86.94 309 ALA A O 1
ATOM 2456 N N . GLU A 1 310 ? -8.702 -7.231 20.410 1.00 83.81 310 GLU A N 1
ATOM 2457 C CA . GLU A 1 310 ? -10.103 -7.373 20.843 1.00 83.81 310 GLU A CA 1
ATOM 2458 C C . GLU A 1 310 ? -10.195 -7.875 22.285 1.00 83.81 310 GLU A C 1
ATOM 2460 O O . GLU A 1 310 ? -10.988 -7.364 23.071 1.00 83.81 310 GLU A O 1
ATOM 2465 N N . GLU A 1 311 ? -9.344 -8.833 22.656 1.00 82.50 311 GLU A N 1
ATOM 2466 C CA . GLU A 1 311 ? -9.271 -9.372 24.016 1.00 82.50 311 GLU A CA 1
ATOM 2467 C C . GLU A 1 311 ? -8.758 -8.340 25.035 1.00 82.50 311 GLU A C 1
ATOM 2469 O O . GLU A 1 311 ? -9.239 -8.296 26.169 1.00 82.50 311 GLU A O 1
ATOM 2474 N N . THR A 1 312 ? -7.777 -7.512 24.658 1.00 84.62 312 THR A N 1
ATOM 2475 C CA . THR A 1 312 ? -7.194 -6.491 25.548 1.00 84.62 312 THR A CA 1
ATOM 2476 C C . THR A 1 312 ? -7.958 -5.171 25.532 1.00 84.62 312 THR A C 1
ATOM 2478 O O . THR A 1 312 ? -7.843 -4.392 26.480 1.00 84.62 312 THR A O 1
ATOM 2481 N N . GLY A 1 313 ? -8.718 -4.905 24.469 1.00 76.94 313 GLY A N 1
ATOM 2482 C CA . GLY A 1 313 ? -9.303 -3.599 24.190 1.00 76.94 313 GLY A CA 1
ATOM 2483 C C . GLY A 1 313 ? -8.266 -2.546 23.789 1.00 76.94 313 GLY A C 1
ATOM 2484 O O . GLY A 1 313 ? -8.560 -1.359 23.894 1.00 76.94 313 GLY A O 1
ATOM 2485 N N . ASP A 1 314 ? -7.066 -2.941 23.351 1.00 79.94 314 ASP A N 1
ATOM 2486 C CA . ASP A 1 314 ? -5.974 -2.039 22.972 1.00 79.94 314 ASP A CA 1
ATOM 2487 C C . ASP A 1 314 ? -5.479 -2.319 21.548 1.00 79.94 314 ASP A C 1
ATOM 2489 O O . ASP A 1 314 ? -5.117 -3.449 21.226 1.00 79.94 314 ASP A O 1
ATOM 2493 N N . ILE A 1 315 ? -5.366 -1.283 20.712 1.00 84.62 315 ILE A N 1
ATOM 2494 C CA . ILE A 1 315 ? -4.877 -1.406 19.334 1.00 84.62 315 ILE A CA 1
ATOM 2495 C C . ILE A 1 315 ? -3.869 -0.310 18.983 1.00 84.62 315 ILE A C 1
ATOM 2497 O O . ILE A 1 315 ? -4.074 0.863 19.272 1.00 84.62 315 ILE A O 1
ATOM 2501 N N . ASP A 1 316 ? -2.790 -0.667 18.295 1.00 87.38 316 ASP A N 1
ATOM 2502 C CA . ASP A 1 316 ? -1.967 0.299 17.564 1.00 87.38 316 ASP A CA 1
ATOM 2503 C C . ASP A 1 316 ? -2.296 0.141 16.074 1.00 87.38 316 ASP A C 1
ATOM 2505 O O . ASP A 1 316 ? -1.804 -0.762 15.396 1.00 87.38 316 ASP A O 1
ATOM 2509 N N . ALA A 1 317 ? -3.219 0.973 15.582 1.00 88.12 317 ALA A N 1
ATOM 2510 C CA . ALA A 1 317 ? -3.712 0.891 14.207 1.00 88.12 317 ALA A CA 1
ATOM 2511 C C . ALA A 1 317 ? -2.594 1.110 13.174 1.00 88.12 317 ALA A C 1
ATOM 2513 O O . ALA A 1 317 ? -2.637 0.531 12.087 1.00 88.12 317 ALA A O 1
ATOM 2514 N N . ILE A 1 318 ? -1.596 1.933 13.515 1.00 91.88 318 ILE A N 1
ATOM 2515 C CA . ILE A 1 318 ? -0.477 2.249 12.629 1.00 91.88 318 ILE A CA 1
ATOM 2516 C C . ILE A 1 318 ? 0.495 1.072 12.584 1.00 91.88 318 ILE A C 1
ATOM 2518 O O . ILE A 1 318 ? 0.851 0.632 11.489 1.00 91.88 318 ILE A O 1
ATOM 2522 N N . ASP A 1 319 ? 0.862 0.509 13.739 1.00 93.69 319 ASP A N 1
ATOM 2523 C CA . ASP A 1 319 ? 1.700 -0.694 13.822 1.00 93.69 319 ASP A CA 1
ATOM 2524 C C . ASP A 1 319 ? 1.046 -1.873 13.088 1.00 93.69 319 ASP A C 1
ATOM 2526 O O . ASP A 1 319 ? 1.678 -2.485 12.224 1.00 93.69 319 ASP A O 1
ATOM 2530 N N . LEU A 1 320 ? -0.242 -2.136 13.344 1.00 94.19 320 LEU A N 1
ATOM 2531 C CA . LEU A 1 320 ? -0.991 -3.219 12.699 1.00 94.19 320 LEU A CA 1
ATOM 2532 C C . LEU A 1 320 ? -0.969 -3.094 11.168 1.00 94.19 320 LEU A C 1
ATOM 2534 O O . LEU A 1 320 ? -0.685 -4.070 10.466 1.00 94.19 320 LEU A O 1
ATOM 2538 N N . ALA A 1 321 ? -1.247 -1.893 10.652 1.00 96.56 321 ALA A N 1
ATOM 2539 C CA . ALA A 1 321 ? -1.276 -1.624 9.220 1.00 96.56 321 ALA A CA 1
ATOM 2540 C C . ALA A 1 321 ? 0.121 -1.740 8.586 1.00 96.56 321 ALA A C 1
ATOM 2542 O O . ALA A 1 321 ? 0.276 -2.367 7.535 1.00 96.56 321 ALA A O 1
ATOM 2543 N N . CYS A 1 322 ? 1.143 -1.169 9.232 1.00 97.69 322 CYS A N 1
ATOM 2544 C CA . CYS A 1 322 ? 2.506 -1.133 8.702 1.00 97.69 322 CYS A CA 1
ATOM 2545 C C . CYS A 1 322 ? 3.184 -2.502 8.72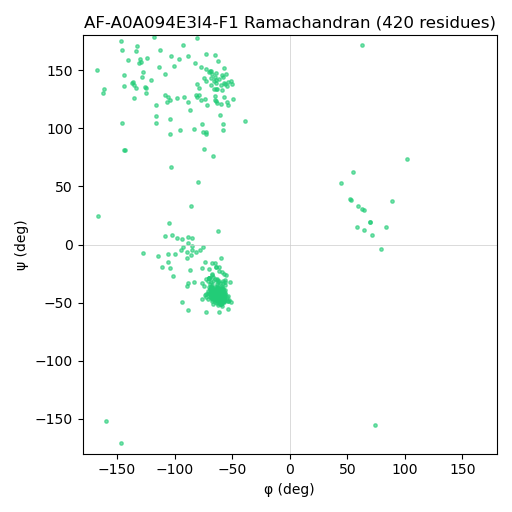9 1.00 97.69 322 CYS A C 1
ATOM 2547 O O . CYS A 1 322 ? 3.978 -2.802 7.841 1.00 97.69 322 CYS A O 1
ATOM 2549 N N . ARG A 1 323 ? 2.868 -3.362 9.702 1.00 97.31 323 ARG A N 1
ATOM 2550 C CA . ARG A 1 323 ? 3.368 -4.743 9.725 1.00 97.31 323 ARG A CA 1
ATOM 2551 C C . ARG A 1 323 ? 2.799 -5.575 8.591 1.00 97.31 323 ARG A C 1
ATOM 2553 O O . ARG A 1 323 ? 3.562 -6.253 7.909 1.00 97.31 323 ARG A O 1
ATOM 2560 N N . LEU A 1 324 ? 1.485 -5.493 8.363 1.00 98.44 324 LEU A N 1
ATOM 2561 C CA . LEU A 1 324 ? 0.839 -6.201 7.259 1.00 98.44 324 LEU A CA 1
ATOM 2562 C C . LEU A 1 324 ? 1.435 -5.769 5.914 1.00 98.44 324 LEU A C 1
ATOM 2564 O O . LEU A 1 324 ? 1.820 -6.613 5.107 1.00 98.44 324 LEU A O 1
ATOM 2568 N N . SER A 1 325 ? 1.546 -4.459 5.690 1.00 98.19 325 SER A N 1
ATOM 2569 C CA . SER A 1 325 ? 2.062 -3.906 4.437 1.00 98.19 325 SER A CA 1
ATOM 2570 C C . SER A 1 325 ? 3.545 -4.242 4.224 1.00 98.19 325 SER A C 1
ATOM 2572 O O . SER A 1 325 ? 3.926 -4.720 3.153 1.00 98.19 325 SER A O 1
ATOM 2574 N N . THR A 1 326 ? 4.374 -4.082 5.261 1.00 98.06 326 THR A N 1
ATOM 2575 C CA . THR A 1 326 ? 5.812 -4.388 5.217 1.00 98.06 326 THR A CA 1
ATOM 2576 C C . THR A 1 326 ? 6.053 -5.875 4.987 1.00 98.06 326 THR A C 1
ATOM 2578 O O . THR A 1 326 ? 6.819 -6.239 4.096 1.00 98.06 326 THR A O 1
ATOM 2581 N N . GLY A 1 327 ? 5.369 -6.745 5.735 1.00 98.00 327 GLY A N 1
ATOM 2582 C CA . GLY A 1 327 ? 5.458 -8.190 5.543 1.00 98.00 327 GLY A CA 1
ATOM 2583 C C . GLY A 1 327 ? 5.059 -8.587 4.123 1.00 98.00 327 GLY A C 1
ATOM 2584 O O . GLY A 1 327 ? 5.812 -9.282 3.444 1.00 98.00 327 GLY A O 1
ATOM 2585 N N . PHE A 1 328 ? 3.932 -8.068 3.625 1.00 98.69 328 PHE A N 1
ATOM 2586 C CA . PHE A 1 328 ? 3.448 -8.359 2.276 1.00 98.69 328 PHE A CA 1
ATOM 2587 C C . PHE A 1 328 ? 4.462 -7.965 1.194 1.00 98.69 328 PHE A C 1
ATOM 2589 O O . PHE A 1 328 ? 4.793 -8.781 0.332 1.00 98.69 328 PHE A O 1
ATOM 2596 N N . VAL A 1 329 ? 4.994 -6.737 1.234 1.00 97.06 329 VAL A N 1
ATOM 2597 C CA . VAL A 1 329 ? 5.935 -6.268 0.201 1.00 97.06 329 VAL A CA 1
ATOM 2598 C C . VAL A 1 329 ? 7.295 -6.967 0.285 1.00 97.06 329 VAL A C 1
ATOM 2600 O O . VAL A 1 329 ? 7.942 -7.153 -0.744 1.00 97.06 329 VAL A O 1
ATOM 2603 N N . CYS A 1 330 ? 7.716 -7.407 1.478 1.00 96.94 330 CYS A N 1
ATOM 2604 C CA . CYS A 1 330 ? 8.958 -8.163 1.661 1.00 96.94 330 CYS A CA 1
ATOM 2605 C C . CYS A 1 330 ? 8.840 -9.627 1.213 1.00 96.94 330 CYS A C 1
ATOM 2607 O O . CYS A 1 330 ? 9.811 -10.189 0.699 1.00 96.94 330 CYS A O 1
ATOM 2609 N N . ILE A 1 331 ? 7.657 -10.233 1.363 1.00 98.19 331 ILE A N 1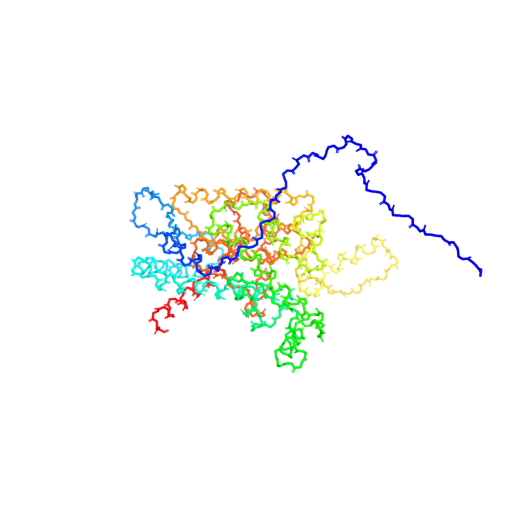
ATOM 2610 C CA . ILE A 1 331 ? 7.343 -11.535 0.761 1.00 98.19 331 ILE A CA 1
ATOM 2611 C C . ILE A 1 331 ? 7.277 -11.399 -0.759 1.00 98.19 331 ILE A C 1
ATOM 2613 O O . ILE A 1 331 ? 7.815 -12.247 -1.470 1.00 98.19 331 ILE A O 1
ATOM 2617 N N . HIS A 1 332 ? 6.666 -10.315 -1.246 1.00 97.88 332 HIS A N 1
ATOM 2618 C CA . HIS A 1 332 ? 6.492 -10.015 -2.665 1.00 97.88 332 HIS A CA 1
ATOM 2619 C C . HIS A 1 332 ? 5.790 -11.170 -3.399 1.00 97.88 332 HIS A C 1
ATOM 2621 O O . HIS A 1 332 ? 6.420 -11.841 -4.211 1.00 97.88 332 HIS A O 1
ATOM 2627 N N . PRO A 1 333 ? 4.538 -11.511 -3.052 1.00 98.62 333 PRO A N 1
ATOM 2628 C CA . PRO A 1 333 ? 3.942 -12.794 -3.427 1.00 98.62 333 PRO A CA 1
ATOM 2629 C C . PRO A 1 333 ? 3.544 -12.946 -4.901 1.00 98.62 333 PRO A C 1
ATOM 2631 O O . PRO A 1 333 ? 3.301 -14.070 -5.334 1.00 98.62 333 PRO A O 1
ATOM 2634 N N . PHE A 1 334 ? 3.461 -11.863 -5.669 1.00 98.50 334 PHE A N 1
ATOM 2635 C CA . PHE A 1 334 ? 3.036 -11.873 -7.074 1.00 98.50 334 PHE A CA 1
ATOM 2636 C C . PHE A 1 334 ? 4.183 -11.493 -8.022 1.00 98.50 334 PHE A C 1
ATOM 2638 O O . PHE A 1 334 ? 5.216 -11.005 -7.567 1.00 98.50 334 PHE A O 1
ATOM 2645 N N . GLU A 1 335 ? 4.004 -11.706 -9.328 1.00 96.38 335 GLU A N 1
ATOM 2646 C CA . GLU A 1 335 ? 4.977 -11.291 -10.358 1.00 96.38 335 GLU A CA 1
ATOM 2647 C C . GLU A 1 335 ? 5.067 -9.763 -10.509 1.00 96.38 335 GLU A C 1
ATOM 2649 O O . GLU A 1 335 ? 6.150 -9.228 -10.708 1.00 96.38 335 GLU A O 1
ATOM 2654 N N . ASP A 1 336 ? 3.939 -9.061 -10.379 1.00 96.25 336 ASP A N 1
ATOM 2655 C CA . ASP A 1 336 ? 3.841 -7.598 -10.424 1.00 96.25 336 ASP A CA 1
ATOM 2656 C C . ASP A 1 336 ? 2.718 -7.125 -9.478 1.00 96.25 336 ASP A C 1
ATOM 2658 O O . ASP A 1 336 ? 2.037 -7.925 -8.843 1.00 96.25 336 ASP A O 1
ATOM 2662 N N . GLY A 1 337 ? 2.538 -5.815 -9.308 1.00 97.25 337 GLY A N 1
ATOM 2663 C CA . GLY A 1 337 ? 1.419 -5.232 -8.566 1.00 97.25 337 GLY A CA 1
ATOM 2664 C C . GLY A 1 337 ? 1.582 -5.256 -7.045 1.00 97.25 337 GLY A C 1
ATOM 2665 O O . GLY A 1 337 ? 0.758 -4.668 -6.340 1.00 97.25 337 GLY A O 1
ATOM 2666 N N . ASN A 1 338 ? 2.659 -5.855 -6.526 1.00 98.00 338 ASN A N 1
ATOM 2667 C CA . ASN A 1 338 ? 2.907 -5.998 -5.089 1.00 98.00 338 ASN A CA 1
ATOM 2668 C C . ASN A 1 338 ? 2.918 -4.649 -4.351 1.00 98.00 338 ASN A C 1
ATOM 2670 O O . ASN A 1 338 ? 2.273 -4.511 -3.313 1.00 98.00 338 ASN A O 1
ATOM 2674 N N . GLY A 1 339 ? 3.589 -3.625 -4.888 1.00 97.06 339 GLY A N 1
ATOM 2675 C CA . GLY A 1 339 ? 3.618 -2.300 -4.258 1.00 97.06 339 GLY A CA 1
ATOM 2676 C C . GLY A 1 339 ? 2.223 -1.672 -4.129 1.00 97.06 339 GLY A C 1
ATOM 2677 O O . GLY A 1 339 ? 1.862 -1.151 -3.072 1.00 97.06 339 GLY A O 1
ATOM 2678 N N . ARG A 1 340 ? 1.389 -1.799 -5.168 1.00 98.19 340 ARG A N 1
ATOM 2679 C CA . ARG A 1 340 ? 0.012 -1.278 -5.180 1.00 98.19 340 ARG A CA 1
ATOM 2680 C C . ARG A 1 340 ? -0.879 -2.023 -4.184 1.00 98.19 340 ARG A C 1
ATOM 2682 O O . ARG A 1 340 ? -1.538 -1.378 -3.372 1.00 98.19 340 ARG A O 1
ATOM 2689 N N . VAL A 1 341 ? -0.844 -3.360 -4.169 1.00 98.69 341 VAL A N 1
ATOM 2690 C CA . VAL A 1 341 ? -1.606 -4.169 -3.195 1.00 98.69 341 VAL A CA 1
ATOM 2691 C C . VAL A 1 341 ? -1.150 -3.888 -1.758 1.00 98.69 341 VAL A C 1
ATOM 2693 O O . VAL A 1 341 ? -1.993 -3.715 -0.883 1.00 98.69 341 VAL A O 1
ATOM 2696 N N . CYS A 1 342 ? 0.157 -3.750 -1.516 1.00 98.25 342 CYS A N 1
ATOM 2697 C CA . CYS A 1 342 ? 0.720 -3.376 -0.215 1.00 98.25 342 CYS A CA 1
ATOM 2698 C C . CYS A 1 342 ? 0.096 -2.081 0.335 1.00 98.25 342 CYS A C 1
ATOM 2700 O O . CYS A 1 342 ? -0.366 -2.037 1.478 1.00 98.25 342 CYS A O 1
ATOM 2702 N N . ARG A 1 343 ? 0.024 -1.034 -0.496 1.00 98.31 343 ARG A N 1
ATOM 2703 C CA . ARG A 1 343 ? -0.548 0.266 -0.110 1.00 98.31 343 ARG A CA 1
ATOM 2704 C C . ARG A 1 343 ? -2.069 0.217 0.069 1.00 98.31 343 ARG A C 1
ATOM 2706 O O . ARG A 1 343 ? -2.596 0.957 0.904 1.00 98.31 343 ARG A O 1
ATOM 2713 N N . LEU A 1 344 ? -2.766 -0.673 -0.645 1.00 98.62 344 LEU A N 1
ATOM 2714 C CA . LEU A 1 344 ? -4.187 -0.952 -0.410 1.00 98.62 344 LEU A CA 1
ATOM 2715 C C . LEU A 1 344 ? -4.423 -1.673 0.922 1.00 98.62 344 LEU A C 1
ATOM 2717 O O . LEU A 1 344 ? -5.305 -1.261 1.670 1.00 98.62 344 LEU A O 1
ATOM 2721 N N . LEU A 1 345 ? -3.628 -2.697 1.250 1.00 98.69 345 LEU A N 1
ATOM 2722 C CA . LEU A 1 345 ? -3.708 -3.413 2.530 1.00 98.69 345 LEU A CA 1
ATOM 2723 C C . LEU A 1 345 ? -3.428 -2.479 3.714 1.00 98.69 345 LEU A C 1
ATOM 2725 O O . LEU A 1 345 ? -4.184 -2.475 4.685 1.00 98.69 345 LEU A O 1
ATOM 2729 N N . LEU A 1 346 ? -2.399 -1.633 3.591 1.00 98.50 346 LEU A N 1
ATOM 2730 C CA . LEU A 1 346 ? -2.094 -0.576 4.556 1.00 98.50 346 LEU A CA 1
ATOM 2731 C C . LEU A 1 346 ? -3.321 0.314 4.797 1.00 98.50 346 LEU A C 1
ATOM 2733 O O . LEU A 1 346 ? -3.782 0.461 5.928 1.00 98.50 346 LEU A O 1
ATOM 2737 N N . ASN A 1 347 ? -3.880 0.888 3.729 1.00 98.06 347 ASN A N 1
ATOM 2738 C CA . ASN A 1 347 ? -4.996 1.820 3.849 1.00 98.06 347 ASN A CA 1
ATOM 2739 C C . ASN A 1 347 ? -6.303 1.147 4.277 1.00 98.06 347 ASN A C 1
ATOM 2741 O O . ASN A 1 347 ? -7.092 1.782 4.967 1.00 98.06 347 ASN A O 1
ATOM 2745 N N . ALA A 1 348 ? -6.530 -0.129 3.956 1.00 96.75 348 ALA A N 1
ATOM 2746 C CA . ALA A 1 348 ? -7.679 -0.865 4.473 1.00 96.75 348 ALA A CA 1
ATOM 2747 C C . ALA A 1 348 ? -7.652 -0.934 6.007 1.00 96.75 348 ALA A C 1
ATOM 2749 O O . ALA A 1 348 ? -8.675 -0.685 6.642 1.00 96.75 348 ALA A O 1
ATOM 2750 N N . MET A 1 349 ? -6.484 -1.190 6.603 1.00 95.06 349 MET A N 1
ATOM 2751 C CA . MET A 1 349 ? -6.314 -1.219 8.060 1.00 95.06 349 MET A CA 1
ATOM 2752 C C . MET A 1 349 ? -6.392 0.172 8.694 1.00 95.06 349 MET A C 1
ATOM 2754 O O . MET A 1 349 ? -7.055 0.340 9.718 1.00 95.06 349 MET A O 1
ATOM 2758 N N . ILE A 1 350 ? -5.783 1.188 8.074 1.00 94.19 350 ILE A N 1
ATOM 2759 C CA . ILE A 1 350 ? -5.857 2.575 8.566 1.00 94.19 350 ILE A CA 1
ATOM 2760 C C . ILE A 1 350 ? -7.297 3.088 8.517 1.00 94.19 350 ILE A C 1
ATOM 2762 O O . ILE A 1 350 ? -7.773 3.665 9.493 1.00 94.19 350 ILE A O 1
ATOM 2766 N N . ILE A 1 351 ? -8.026 2.837 7.427 1.00 92.44 351 ILE A N 1
ATOM 2767 C CA . ILE A 1 351 ? -9.447 3.177 7.354 1.00 92.44 351 ILE A CA 1
ATOM 2768 C C . ILE A 1 351 ? -10.176 2.433 8.468 1.00 92.44 351 ILE A C 1
ATOM 2770 O O . ILE A 1 351 ? -10.872 3.093 9.242 1.00 92.44 351 ILE A O 1
ATOM 2774 N N . LYS A 1 352 ? -9.959 1.109 8.588 1.0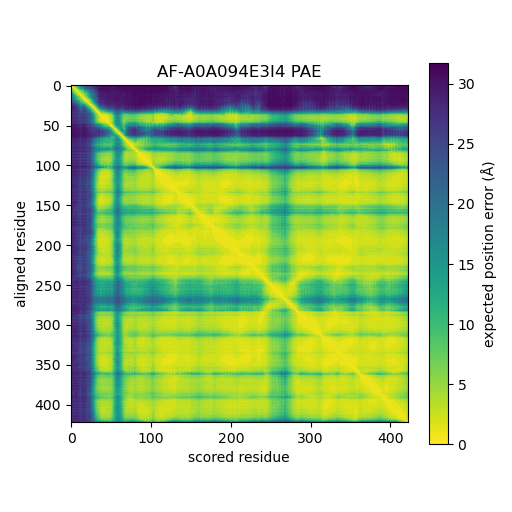0 89.38 352 LYS A N 1
ATOM 2775 C CA . LYS A 1 352 ? -10.644 0.236 9.551 1.00 89.38 352 LYS A CA 1
ATOM 2776 C C . LYS A 1 352 ? -10.545 0.717 10.996 1.00 89.38 352 LYS A C 1
ATOM 2778 O O . LYS A 1 352 ? -11.549 0.789 11.695 1.00 89.38 352 LYS A O 1
ATOM 2783 N N . TYR A 1 353 ? -9.336 1.049 11.432 1.00 86.38 353 TYR A N 1
ATOM 2784 C CA . TYR A 1 353 ? -9.057 1.264 12.850 1.00 86.38 353 TYR A CA 1
ATOM 2785 C C . TYR A 1 353 ? -8.752 2.721 13.217 1.00 86.38 353 TYR A C 1
ATOM 2787 O O . TYR A 1 353 ? -8.897 3.088 14.379 1.00 86.38 353 TYR A O 1
ATOM 2795 N N . ALA A 1 354 ? -8.382 3.569 12.251 1.00 85.56 354 ALA A N 1
ATOM 2796 C CA . ALA A 1 354 ? -8.100 4.990 12.479 1.00 85.56 354 ALA A CA 1
ATOM 2797 C C . ALA A 1 354 ? -9.094 5.942 11.786 1.00 85.56 354 ALA A C 1
ATOM 2799 O O . ALA A 1 354 ? -9.071 7.140 12.060 1.00 85.56 354 ALA A O 1
ATOM 2800 N N . GLY A 1 355 ? -9.975 5.452 10.903 1.00 85.56 355 GLY A N 1
ATOM 2801 C CA . GLY A 1 355 ? -11.011 6.277 10.267 1.00 85.56 355 GLY A CA 1
ATOM 2802 C C . GLY A 1 355 ? -10.464 7.375 9.350 1.00 85.56 355 GLY A C 1
ATOM 2803 O O . GLY A 1 355 ? -11.080 8.428 9.205 1.00 85.56 355 GLY A O 1
ATOM 2804 N N . THR A 1 356 ? -9.301 7.149 8.741 1.00 90.94 356 THR A N 1
ATOM 2805 C CA . THR A 1 356 ? -8.665 8.067 7.787 1.00 90.94 356 THR A CA 1
ATOM 2806 C C . THR A 1 356 ? -7.897 7.276 6.726 1.00 90.94 356 THR A C 1
ATOM 2808 O O . THR A 1 356 ? -8.015 6.057 6.659 1.00 90.94 356 THR A O 1
ATOM 2811 N N . VAL A 1 357 ? -7.102 7.953 5.900 1.00 94.38 357 VAL A N 1
ATOM 2812 C CA . VAL A 1 357 ? -6.156 7.340 4.960 1.00 94.38 357 VAL A CA 1
ATOM 2813 C C . VAL A 1 357 ? -4.740 7.862 5.197 1.00 94.38 357 VAL A C 1
ATOM 2815 O O . VAL A 1 357 ? -4.559 8.939 5.771 1.00 94.38 357 VAL A O 1
ATOM 2818 N N . ALA A 1 358 ? -3.751 7.119 4.707 1.00 95.06 358 ALA A N 1
ATOM 2819 C CA . ALA A 1 358 ? -2.380 7.578 4.555 1.00 95.06 358 ALA A CA 1
ATOM 2820 C C . ALA A 1 358 ? -2.002 7.595 3.070 1.00 95.06 358 ALA A C 1
ATOM 2822 O O . ALA A 1 358 ? -1.865 6.551 2.426 1.00 95.06 358 ALA A O 1
ATOM 2823 N N . GLU A 1 359 ? -1.842 8.803 2.537 1.00 92.75 359 GLU A N 1
ATOM 2824 C CA . GLU A 1 359 ? -1.388 9.044 1.168 1.00 92.75 359 GLU A CA 1
ATOM 2825 C C . GLU A 1 359 ? 0.122 8.886 1.076 1.00 92.75 359 GLU A C 1
ATOM 2827 O O . GLU A 1 359 ? 0.849 9.509 1.851 1.00 92.75 359 GLU A O 1
ATOM 2832 N N . ILE A 1 360 ? 0.575 8.082 0.114 1.00 91.62 360 ILE A N 1
ATOM 2833 C CA . ILE A 1 360 ? 1.993 7.878 -0.176 1.00 91.62 360 ILE A CA 1
ATOM 2834 C C . ILE A 1 360 ? 2.250 8.199 -1.647 1.00 91.62 360 ILE A C 1
ATOM 2836 O O . ILE A 1 360 ? 1.506 7.729 -2.512 1.00 91.62 360 ILE A O 1
ATOM 2840 N N . GLY A 1 361 ? 3.315 8.950 -1.919 1.00 84.06 361 GLY A N 1
ATOM 2841 C CA . GLY A 1 361 ? 3.753 9.307 -3.270 1.00 84.06 361 GLY A CA 1
ATOM 2842 C C . GLY A 1 361 ? 3.116 10.591 -3.796 1.00 84.06 361 GLY A C 1
ATOM 2843 O O . GLY A 1 361 ? 2.759 10.649 -4.972 1.00 84.06 361 GLY A O 1
ATOM 2844 N N . GLY A 1 362 ? 2.927 11.591 -2.927 1.00 78.62 362 GLY A N 1
ATOM 2845 C CA . GLY A 1 362 ? 2.416 12.906 -3.312 1.00 78.62 362 GLY A CA 1
ATOM 2846 C C . GLY A 1 362 ? 3.411 13.725 -4.138 1.00 78.62 362 GLY A C 1
ATOM 2847 O O . GLY A 1 362 ? 2.991 14.517 -4.982 1.00 78.62 362 GLY A O 1
ATOM 2848 N N . ASP A 1 363 ? 4.711 13.500 -3.941 1.00 85.31 363 ASP A N 1
ATOM 2849 C CA . ASP A 1 363 ? 5.796 14.157 -4.671 1.00 85.31 363 ASP A CA 1
ATOM 2850 C C . ASP A 1 363 ? 7.012 13.219 -4.895 1.00 85.31 363 ASP A C 1
ATOM 2852 O O . ASP A 1 363 ? 7.057 12.105 -4.351 1.00 85.31 363 ASP A O 1
ATOM 2856 N N . PRO A 1 364 ? 7.970 13.601 -5.769 1.00 86.25 364 PRO A N 1
ATOM 2857 C CA . PRO A 1 364 ? 9.135 12.775 -6.088 1.00 86.25 364 PRO A CA 1
ATOM 2858 C C . PRO A 1 364 ? 10.057 12.489 -4.898 1.00 86.25 364 PRO A C 1
ATOM 2860 O O . PRO A 1 364 ? 10.598 11.384 -4.813 1.00 86.25 364 PRO A O 1
ATOM 2863 N N . GLU A 1 365 ? 10.248 13.454 -3.998 1.00 88.56 365 GLU A N 1
ATOM 2864 C CA . GLU A 1 365 ? 11.073 13.297 -2.801 1.00 88.56 365 GLU A CA 1
ATOM 2865 C C . GLU A 1 365 ? 10.476 12.240 -1.867 1.00 88.56 365 GLU A C 1
ATOM 2867 O O . GLU A 1 365 ? 11.168 11.315 -1.437 1.00 88.56 365 GLU A O 1
ATOM 2872 N N . GLU A 1 366 ? 9.171 12.322 -1.633 1.00 89.25 366 GLU A N 1
ATOM 2873 C CA . GLU A 1 366 ? 8.419 11.380 -0.818 1.00 89.25 366 GLU A CA 1
ATOM 2874 C C . GLU A 1 366 ? 8.418 9.971 -1.427 1.00 89.25 366 GLU A C 1
ATOM 2876 O O . GLU A 1 366 ? 8.552 8.970 -0.718 1.00 89.25 366 GLU A O 1
ATOM 2881 N N . ARG A 1 367 ? 8.309 9.869 -2.759 1.00 89.75 367 ARG A N 1
ATOM 2882 C CA . ARG A 1 367 ? 8.449 8.593 -3.474 1.00 89.75 367 ARG A CA 1
ATOM 2883 C C . ARG A 1 367 ? 9.815 7.962 -3.201 1.00 89.75 367 ARG A C 1
ATOM 2885 O O . ARG A 1 367 ? 9.884 6.761 -2.943 1.00 89.75 367 ARG A O 1
ATOM 2892 N N . GLU A 1 368 ? 10.889 8.740 -3.294 1.00 88.88 368 GLU A N 1
ATOM 2893 C CA . GLU A 1 368 ? 12.251 8.250 -3.070 1.00 88.88 368 GLU A CA 1
ATOM 2894 C C . GLU A 1 368 ? 12.474 7.829 -1.610 1.00 88.88 368 GLU A C 1
ATOM 2896 O O . GLU A 1 368 ? 13.100 6.796 -1.354 1.00 88.88 368 GLU A O 1
ATOM 2901 N N . GLU A 1 369 ? 11.923 8.581 -0.653 1.00 90.38 369 GLU A N 1
ATOM 2902 C CA . GLU A 1 369 ? 11.944 8.220 0.766 1.00 90.38 369 GLU A CA 1
ATOM 2903 C C . GLU A 1 369 ? 11.199 6.904 1.016 1.00 90.38 369 GLU A C 1
ATOM 2905 O O . GLU A 1 369 ? 11.793 5.965 1.545 1.00 90.38 369 GLU A O 1
ATOM 2910 N N . TYR A 1 370 ? 9.954 6.779 0.551 1.00 93.50 370 TYR A N 1
ATOM 2911 C CA . TYR A 1 370 ? 9.159 5.559 0.718 1.00 93.50 370 TYR A CA 1
ATOM 2912 C C . TYR A 1 370 ? 9.836 4.325 0.108 1.00 93.50 370 TYR A C 1
ATOM 2914 O O . TYR A 1 370 ? 9.865 3.255 0.721 1.00 93.50 370 TYR A O 1
ATOM 2922 N N . ILE A 1 371 ? 10.409 4.462 -1.094 1.00 91.19 371 ILE A N 1
ATOM 2923 C CA . ILE A 1 371 ? 11.159 3.375 -1.728 1.00 91.19 371 ILE A CA 1
ATOM 2924 C C . ILE A 1 371 ? 12.322 2.981 -0.815 1.00 91.19 371 ILE A C 1
ATOM 2926 O O . ILE A 1 371 ? 12.440 1.812 -0.448 1.00 91.19 371 ILE A O 1
ATOM 2930 N N . ARG A 1 372 ? 13.138 3.941 -0.369 1.00 90.06 372 ARG A N 1
ATOM 2931 C CA . ARG A 1 372 ? 14.259 3.673 0.541 1.00 90.06 372 ARG A CA 1
ATOM 2932 C C . ARG A 1 372 ? 13.820 2.974 1.829 1.00 90.06 372 ARG A C 1
ATOM 2934 O O . ARG A 1 372 ? 14.496 2.042 2.262 1.00 90.06 372 ARG A O 1
ATOM 2941 N N . GLU A 1 373 ? 12.701 3.375 2.422 1.00 92.50 373 GLU A N 1
ATOM 2942 C CA . GLU A 1 373 ? 12.149 2.717 3.608 1.00 92.50 373 GLU A CA 1
ATOM 2943 C C . GLU A 1 373 ? 11.781 1.258 3.335 1.00 92.50 373 GLU A C 1
ATOM 2945 O O . GLU A 1 373 ? 12.207 0.379 4.082 1.00 92.50 373 GLU A O 1
ATOM 2950 N N . ALA A 1 374 ? 11.062 0.973 2.244 1.00 93.75 374 ALA A N 1
ATOM 2951 C CA . ALA A 1 374 ? 10.694 -0.395 1.865 1.00 93.75 374 ALA A CA 1
ATOM 2952 C C . ALA A 1 374 ? 11.930 -1.285 1.635 1.00 93.75 374 ALA A C 1
ATOM 2954 O O . ALA A 1 374 ? 11.956 -2.467 1.983 1.00 93.75 374 ALA A O 1
ATOM 2955 N N . TRP A 1 375 ? 12.987 -0.694 1.085 1.00 91.19 375 TRP A N 1
ATOM 2956 C CA . TRP A 1 375 ? 14.276 -1.332 0.853 1.00 91.19 375 TRP A CA 1
ATOM 2957 C C . TRP A 1 375 ? 15.022 -1.692 2.143 1.00 91.19 375 TRP A C 1
ATOM 2959 O O . TRP A 1 375 ? 15.504 -2.821 2.302 1.00 91.19 375 TRP A O 1
ATOM 2969 N N . MET A 1 376 ? 15.093 -0.748 3.081 1.00 91.31 376 MET A N 1
ATOM 2970 C CA . MET A 1 376 ? 15.676 -0.982 4.402 1.00 91.31 376 MET A CA 1
ATOM 2971 C C . MET A 1 376 ? 14.852 -2.001 5.191 1.00 91.31 376 MET A C 1
ATOM 2973 O O . MET A 1 376 ? 15.419 -2.933 5.760 1.00 91.31 376 MET A O 1
ATOM 2977 N N . ALA A 1 377 ? 13.524 -1.888 5.134 1.00 94.38 377 ALA A N 1
ATOM 2978 C CA . ALA A 1 377 ? 12.600 -2.824 5.755 1.00 94.38 377 ALA A CA 1
ATOM 2979 C C . ALA A 1 377 ? 12.819 -4.255 5.254 1.00 94.38 377 ALA A C 1
ATOM 2981 O O . ALA A 1 377 ? 12.894 -5.175 6.061 1.00 94.38 377 ALA A O 1
ATOM 2982 N N . ASN A 1 378 ? 13.014 -4.458 3.947 1.00 95.19 378 ASN A N 1
ATOM 2983 C CA . ASN A 1 378 ? 13.311 -5.785 3.411 1.00 95.19 378 ASN A CA 1
ATOM 2984 C C . ASN A 1 378 ? 14.637 -6.357 3.932 1.00 95.19 378 ASN A C 1
ATOM 2986 O O . ASN A 1 378 ? 14.723 -7.549 4.231 1.00 95.19 378 ASN A O 1
ATOM 2990 N N . THR A 1 379 ? 15.664 -5.517 4.057 1.00 91.94 379 THR A N 1
ATOM 2991 C CA . THR A 1 379 ? 16.958 -5.943 4.606 1.00 91.94 379 THR A CA 1
ATOM 2992 C C . THR A 1 379 ? 16.792 -6.435 6.042 1.00 91.94 379 THR A C 1
ATOM 2994 O O . THR A 1 379 ? 17.236 -7.538 6.360 1.00 91.94 379 THR A O 1
ATOM 2997 N N . THR A 1 380 ? 16.083 -5.666 6.871 1.00 95.06 380 THR A N 1
ATOM 2998 C CA . THR A 1 380 ? 15.771 -6.033 8.256 1.00 95.06 380 THR A CA 1
ATOM 2999 C C . THR A 1 380 ? 14.883 -7.274 8.334 1.00 95.06 380 THR A C 1
ATOM 3001 O O . THR A 1 380 ? 15.208 -8.194 9.070 1.00 95.06 380 THR A O 1
ATOM 3004 N N . PHE A 1 381 ? 13.825 -7.362 7.524 1.00 95.88 381 PHE A N 1
ATOM 3005 C CA . PHE A 1 381 ? 12.905 -8.504 7.492 1.00 95.88 381 PHE A CA 1
ATOM 3006 C C . PHE A 1 381 ? 13.634 -9.827 7.234 1.00 95.88 381 PHE A C 1
ATOM 3008 O O . PHE A 1 381 ? 13.363 -10.832 7.882 1.00 95.88 381 PHE A O 1
ATOM 3015 N N . ARG A 1 382 ? 14.590 -9.837 6.299 1.00 93.38 382 ARG A N 1
ATOM 3016 C CA . ARG A 1 382 ? 15.369 -11.041 5.974 1.00 93.38 382 ARG A CA 1
ATOM 3017 C C . ARG A 1 382 ? 16.324 -11.444 7.088 1.00 93.38 382 ARG A C 1
ATOM 3019 O O . ARG A 1 382 ? 16.532 -12.634 7.299 1.00 93.38 382 ARG A O 1
ATOM 3026 N N . ASP A 1 383 ? 16.933 -10.466 7.746 1.00 93.94 383 ASP A N 1
ATOM 3027 C CA . ASP A 1 383 ? 17.807 -10.712 8.888 1.00 93.94 383 ASP A CA 1
ATOM 3028 C C . ASP A 1 383 ? 17.008 -11.217 10.102 1.00 93.94 383 ASP A C 1
ATOM 3030 O O . ASP A 1 383 ? 17.421 -12.168 10.761 1.00 93.94 383 ASP A O 1
ATOM 3034 N N . GLU A 1 384 ? 15.827 -10.647 10.347 1.00 95.25 384 GLU A N 1
ATOM 3035 C CA . GLU A 1 384 ? 14.891 -11.095 11.382 1.00 95.25 384 GLU A CA 1
ATOM 3036 C C . GLU A 1 384 ? 14.391 -12.520 11.125 1.00 95.25 384 GLU A C 1
ATOM 3038 O O . GLU A 1 384 ? 14.386 -13.335 12.044 1.00 95.25 384 GLU A O 1
ATOM 3043 N N . ASP A 1 385 ? 14.036 -12.849 9.880 1.00 93.00 385 ASP A N 1
ATOM 3044 C CA . ASP A 1 385 ? 13.644 -14.204 9.478 1.00 93.00 385 ASP A CA 1
ATOM 3045 C C . ASP A 1 385 ? 14.805 -15.199 9.625 1.00 93.00 385 ASP A C 1
ATOM 3047 O O . ASP A 1 385 ? 14.630 -16.279 10.175 1.00 93.00 385 ASP A O 1
ATOM 3051 N N . GLN A 1 386 ? 16.023 -14.821 9.220 1.00 93.00 386 GLN A N 1
ATOM 3052 C CA . GLN A 1 386 ? 17.208 -15.676 9.358 1.00 93.00 386 GLN A CA 1
ATOM 3053 C C . GLN A 1 386 ? 17.589 -15.947 10.824 1.00 93.00 386 GLN A C 1
ATOM 3055 O O . GLN A 1 386 ? 18.194 -16.980 11.119 1.00 93.00 386 GLN A O 1
ATOM 3060 N N . ARG A 1 387 ? 17.286 -15.011 11.728 1.00 94.62 387 ARG A N 1
ATOM 3061 C CA . ARG A 1 387 ? 17.548 -15.124 13.170 1.00 94.62 387 ARG A CA 1
ATOM 3062 C C . ARG A 1 387 ? 16.353 -15.670 13.961 1.00 94.62 387 ARG A C 1
ATOM 3064 O O . ARG A 1 387 ? 16.439 -15.707 15.186 1.00 94.62 387 ARG A O 1
ATOM 3071 N N . ASP A 1 388 ? 15.272 -16.068 13.286 1.00 92.94 388 ASP A N 1
ATOM 3072 C CA . ASP A 1 388 ? 14.020 -16.531 13.896 1.00 92.94 388 ASP A CA 1
ATOM 3073 C C . ASP A 1 388 ? 13.452 -15.541 14.937 1.00 92.94 388 ASP A C 1
ATOM 3075 O O . ASP A 1 388 ? 12.937 -15.934 15.987 1.00 92.94 388 ASP A O 1
ATOM 3079 N N . ILE A 1 389 ? 13.551 -14.232 14.662 1.00 94.69 389 ILE A N 1
ATOM 3080 C CA . ILE A 1 389 ? 13.057 -13.188 15.568 1.00 94.69 389 ILE A CA 1
ATOM 3081 C C . ILE A 1 389 ? 11.528 -13.294 15.691 1.00 94.69 389 ILE A C 1
ATOM 3083 O O . ILE A 1 389 ? 10.824 -13.228 14.672 1.00 94.69 389 ILE A O 1
ATOM 3087 N N . PRO A 1 390 ? 10.983 -13.421 16.919 1.00 90.62 390 PRO A N 1
ATOM 3088 C CA . PRO A 1 390 ? 9.545 -13.471 17.139 1.00 90.62 390 PRO A CA 1
ATOM 3089 C C . PRO A 1 390 ? 8.850 -12.228 16.591 1.00 90.62 390 PRO A C 1
ATOM 3091 O O . PRO A 1 390 ? 9.346 -11.109 16.722 1.00 90.62 390 PRO A O 1
ATOM 3094 N N . TRP A 1 391 ? 7.643 -12.389 16.049 1.00 84.94 391 TRP A N 1
ATOM 3095 C CA . TRP A 1 391 ? 6.906 -11.280 15.436 1.00 84.94 391 TRP A CA 1
ATOM 3096 C C . TRP A 1 391 ? 6.657 -10.095 16.376 1.00 84.94 391 TRP A C 1
ATOM 3098 O O . TRP A 1 391 ? 6.460 -8.968 15.917 1.00 84.94 391 TRP A O 1
ATOM 3108 N N . THR A 1 392 ? 6.633 -10.329 17.691 1.00 85.62 392 THR A N 1
ATOM 3109 C CA . THR A 1 392 ? 6.470 -9.290 18.721 1.00 85.62 392 THR A CA 1
ATOM 3110 C C . THR A 1 392 ? 7.667 -8.351 18.794 1.00 85.62 392 THR A C 1
ATOM 3112 O O . THR A 1 392 ? 7.500 -7.197 19.174 1.00 85.62 392 THR A O 1
ATOM 3115 N N . GLU A 1 393 ? 8.843 -8.830 18.394 1.00 90.44 393 GLU A N 1
ATOM 3116 C CA . GLU A 1 393 ? 10.128 -8.128 18.469 1.00 90.44 393 GLU A CA 1
ATOM 3117 C C . GLU A 1 393 ? 10.618 -7.634 17.102 1.00 90.44 393 GLU A C 1
ATOM 3119 O O . GLU A 1 393 ? 11.580 -6.878 17.036 1.00 90.44 393 GLU A O 1
ATOM 3124 N N . GLN A 1 394 ? 9.951 -8.022 16.012 1.00 93.19 394 GLN A N 1
ATOM 3125 C CA . GLN A 1 394 ? 10.276 -7.545 14.6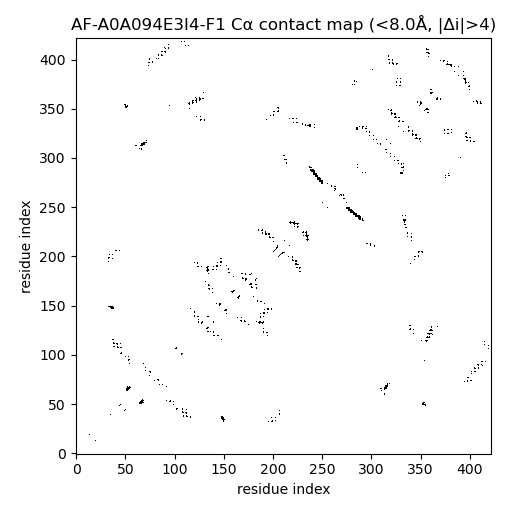67 1.00 93.19 394 GLN A CA 1
ATOM 3126 C C . GLN A 1 394 ? 10.111 -6.028 14.540 1.00 93.19 394 GLN A C 1
ATOM 3128 O O . GLN A 1 394 ? 9.155 -5.443 15.064 1.00 93.19 394 GLN A O 1
ATOM 3133 N N . THR A 1 395 ? 11.024 -5.425 13.785 1.00 95.81 395 THR A N 1
ATOM 3134 C CA . THR A 1 395 ? 11.257 -3.982 13.664 1.00 95.81 395 THR A CA 1
ATOM 3135 C C . THR A 1 395 ? 11.265 -3.477 12.222 1.00 95.81 395 THR A C 1
ATOM 3137 O O . THR A 1 395 ? 11.284 -2.264 12.007 1.00 95.81 395 THR A O 1
ATOM 3140 N N . ALA A 1 396 ? 11.214 -4.369 11.225 1.00 95.94 396 ALA A N 1
ATOM 3141 C CA . ALA A 1 396 ? 11.271 -4.009 9.806 1.00 95.94 396 ALA A CA 1
ATOM 3142 C C . ALA A 1 396 ? 10.256 -2.923 9.391 1.00 95.94 396 ALA A C 1
ATOM 3144 O O . ALA A 1 396 ? 10.537 -2.112 8.513 1.00 95.94 396 ALA A O 1
ATOM 3145 N N . HIS A 1 397 ? 9.088 -2.875 10.030 1.00 95.62 397 HIS A N 1
ATOM 3146 C CA . HIS A 1 397 ? 8.000 -1.942 9.724 1.00 95.62 397 HIS A CA 1
ATOM 3147 C C . HIS A 1 397 ? 8.110 -0.579 10.427 1.00 95.62 397 HIS A C 1
ATOM 3149 O O . HIS A 1 397 ? 7.306 0.307 10.136 1.00 95.62 397 HIS A O 1
ATOM 3155 N N . LEU A 1 398 ? 9.042 -0.393 11.372 1.00 94.50 398 LEU A N 1
ATOM 3156 C CA . LEU A 1 398 ? 9.035 0.774 12.267 1.00 94.50 398 LEU A CA 1
ATOM 3157 C C . LEU A 1 398 ? 9.280 2.100 11.540 1.00 94.50 398 LEU A C 1
ATOM 3159 O O . LEU A 1 398 ? 8.605 3.076 11.864 1.00 94.50 398 LEU A O 1
ATOM 3163 N N . SER A 1 399 ? 10.182 2.137 10.547 1.00 93.38 399 SER A N 1
ATOM 3164 C CA . SER A 1 399 ? 10.415 3.357 9.749 1.00 93.38 399 SER A CA 1
ATOM 3165 C C . SER A 1 399 ? 9.134 3.796 9.048 1.00 93.38 399 SER A C 1
ATOM 3167 O O . SER A 1 399 ? 8.681 4.919 9.253 1.00 93.38 399 SER A O 1
ATOM 3169 N N . LEU A 1 400 ? 8.490 2.863 8.335 1.00 94.94 400 LEU A N 1
ATOM 3170 C CA . LEU A 1 400 ? 7.215 3.120 7.675 1.00 94.94 400 LEU A CA 1
ATOM 3171 C C . LEU A 1 400 ? 6.160 3.575 8.690 1.00 94.94 400 LEU A C 1
ATOM 3173 O O . LEU A 1 400 ? 5.439 4.531 8.438 1.00 94.94 400 LEU A O 1
ATOM 3177 N N . GLY A 1 401 ? 6.088 2.942 9.864 1.00 94.25 401 GLY A N 1
ATOM 3178 C CA . GLY A 1 401 ? 5.136 3.327 10.905 1.00 94.25 401 GLY A CA 1
ATOM 3179 C C . GLY A 1 401 ? 5.286 4.771 11.387 1.00 94.25 401 GLY A C 1
ATOM 3180 O O . GLY A 1 401 ? 4.276 5.440 11.583 1.00 94.25 401 GLY A O 1
ATOM 3181 N N . ILE A 1 402 ? 6.512 5.287 11.505 1.00 91.75 402 ILE A N 1
ATOM 3182 C CA . ILE A 1 402 ? 6.754 6.695 11.862 1.00 91.75 402 ILE A CA 1
ATOM 3183 C C . ILE A 1 402 ? 6.236 7.624 10.761 1.00 91.75 402 ILE A C 1
ATOM 3185 O O . ILE A 1 402 ? 5.468 8.546 11.042 1.00 91.75 402 ILE A O 1
ATOM 3189 N N . SER A 1 403 ? 6.602 7.342 9.511 1.00 92.50 403 SER A N 1
ATOM 3190 C CA . SER A 1 403 ? 6.211 8.138 8.343 1.00 92.50 403 SER A CA 1
ATOM 3191 C C . SER A 1 403 ? 4.688 8.138 8.139 1.00 92.50 403 SER A C 1
ATOM 3193 O O . SER A 1 403 ? 4.073 9.169 7.856 1.00 92.50 403 SER A O 1
ATOM 3195 N N . ILE A 1 404 ? 4.034 6.994 8.365 1.00 94.56 404 ILE A N 1
ATOM 3196 C CA . ILE A 1 404 ? 2.575 6.862 8.293 1.00 94.56 404 ILE A CA 1
ATOM 3197 C C . ILE A 1 404 ? 1.876 7.564 9.459 1.00 94.56 404 ILE A C 1
ATOM 3199 O O . ILE A 1 404 ? 0.853 8.214 9.232 1.00 94.56 404 ILE A O 1
ATOM 3203 N N . LEU A 1 405 ? 2.412 7.491 10.681 1.00 92.25 405 LEU A N 1
ATOM 3204 C CA . LEU A 1 405 ? 1.859 8.199 11.838 1.00 92.25 405 LEU A CA 1
ATOM 3205 C C . LEU A 1 405 ? 1.843 9.717 11.609 1.00 92.25 405 LEU A C 1
ATOM 3207 O O . LEU A 1 405 ? 0.830 10.370 11.869 1.00 92.25 405 LEU A O 1
ATOM 3211 N N . GLU A 1 406 ? 2.928 10.273 11.070 1.00 90.56 406 GLU A N 1
ATOM 3212 C CA . GLU A 1 406 ? 3.004 11.691 10.713 1.00 90.56 406 GLU A CA 1
ATOM 3213 C C . GLU A 1 406 ? 1.955 12.066 9.655 1.00 90.56 406 GLU A C 1
ATOM 3215 O O . GLU A 1 406 ? 1.180 13.011 9.843 1.00 90.56 406 GLU A O 1
ATOM 3220 N N . LYS A 1 407 ? 1.860 11.286 8.573 1.00 91.25 407 LYS A N 1
ATOM 3221 C CA . LYS A 1 407 ? 0.883 11.507 7.494 1.00 91.25 407 LYS A CA 1
ATOM 3222 C C . LYS A 1 407 ? -0.557 11.468 7.989 1.00 91.25 407 LYS A C 1
ATOM 3224 O O . LYS A 1 407 ? -1.352 12.354 7.662 1.00 91.25 407 LYS A O 1
ATOM 3229 N N . VAL A 1 408 ? -0.886 10.472 8.807 1.00 92.19 408 VAL A N 1
ATOM 3230 C CA . VAL A 1 408 ? -2.203 10.329 9.432 1.00 92.19 408 VAL A CA 1
ATOM 3231 C C . VAL A 1 408 ? -2.511 11.536 10.317 1.00 92.19 408 VAL A C 1
ATOM 3233 O O . VAL A 1 408 ? -3.583 12.128 10.176 1.00 92.19 408 VAL A O 1
ATOM 3236 N N . ALA A 1 409 ? -1.570 11.963 11.163 1.00 90.31 409 ALA A N 1
ATOM 3237 C CA . ALA A 1 409 ? -1.754 13.115 12.041 1.00 90.31 409 ALA A CA 1
ATOM 3238 C C . ALA A 1 409 ? -1.970 14.419 11.250 1.00 90.31 409 ALA A C 1
ATOM 3240 O O . ALA A 1 409 ? -2.896 15.181 11.545 1.00 90.31 409 ALA A O 1
ATOM 3241 N N . VAL A 1 410 ? -1.174 14.662 10.201 1.00 90.62 410 VAL A N 1
ATOM 3242 C CA . VAL A 1 410 ? -1.336 15.820 9.304 1.00 90.62 410 VAL A CA 1
ATOM 3243 C C . VAL A 1 410 ? -2.705 15.801 8.626 1.00 90.62 410 VAL A C 1
ATOM 3245 O O . VAL A 1 410 ? -3.399 16.823 8.621 1.00 90.62 410 VAL A O 1
ATOM 3248 N N . ARG A 1 411 ? -3.126 14.655 8.078 1.00 91.31 411 ARG A N 1
ATOM 3249 C CA . ARG A 1 411 ? -4.427 14.552 7.408 1.00 91.31 411 ARG A CA 1
ATOM 3250 C C . ARG A 1 411 ? -5.582 14.765 8.377 1.00 91.31 411 ARG A C 1
ATOM 3252 O O . ARG A 1 411 ? -6.500 15.517 8.061 1.00 91.31 411 ARG A O 1
ATOM 3259 N N . MET A 1 412 ? -5.525 14.167 9.562 1.00 90.25 412 MET A N 1
ATOM 3260 C CA . MET A 1 412 ? -6.540 14.357 10.598 1.00 90.25 412 MET A CA 1
ATOM 3261 C C . MET A 1 412 ? -6.675 15.827 11.005 1.00 90.25 412 MET A C 1
ATOM 3263 O O . MET A 1 412 ? -7.795 16.333 11.064 1.00 90.25 412 MET A O 1
ATOM 3267 N N . ARG A 1 413 ? -5.559 16.551 11.189 1.00 89.69 413 ARG A N 1
ATOM 3268 C CA . ARG A 1 413 ? -5.581 18.003 11.446 1.00 89.69 413 ARG A CA 1
ATOM 3269 C C . ARG A 1 413 ? -6.271 18.770 10.315 1.00 89.69 413 ARG A C 1
ATOM 3271 O O . ARG A 1 413 ? -7.207 19.517 10.579 1.00 89.69 413 ARG A O 1
ATOM 3278 N N . ARG A 1 414 ? -5.894 18.515 9.056 1.00 89.62 414 ARG A N 1
ATOM 3279 C CA . ARG A 1 414 ? -6.520 19.154 7.880 1.00 89.62 414 ARG A CA 1
ATOM 3280 C C . ARG A 1 414 ? -8.022 18.878 7.797 1.00 89.62 414 ARG A C 1
ATOM 3282 O O . ARG A 1 414 ? -8.797 19.785 7.506 1.00 89.62 414 ARG A O 1
ATOM 3289 N N . THR A 1 415 ? -8.441 17.638 8.044 1.00 88.12 415 THR A N 1
ATOM 3290 C CA . THR A 1 415 ? -9.862 17.270 8.055 1.00 88.12 415 THR A CA 1
ATOM 3291 C C . THR A 1 415 ? -10.588 17.982 9.189 1.00 88.12 415 THR A C 1
ATOM 3293 O O . THR A 1 415 ? -11.640 18.568 8.957 1.00 88.12 415 THR A O 1
ATOM 3296 N N . ARG A 1 416 ? -10.018 18.006 10.398 1.00 86.00 416 ARG A N 1
ATOM 3297 C CA . ARG A 1 416 ? -10.589 18.717 11.547 1.00 86.00 416 ARG A CA 1
ATOM 3298 C C . ARG A 1 416 ? -10.798 20.196 11.257 1.00 86.00 416 ARG A C 1
ATOM 3300 O O . ARG A 1 416 ? -11.872 20.715 11.538 1.00 86.00 416 ARG A O 1
ATOM 3307 N N . ASP A 1 417 ? -9.786 20.863 10.715 1.00 87.19 417 ASP A N 1
ATOM 3308 C CA . ASP A 1 417 ? -9.831 22.304 10.485 1.00 87.19 417 ASP A CA 1
ATOM 3309 C C . ASP A 1 417 ? -10.904 22.643 9.433 1.00 87.19 417 ASP A C 1
ATOM 3311 O O . ASP A 1 417 ? -11.742 23.511 9.681 1.00 87.19 417 ASP A O 1
ATOM 3315 N N . LYS A 1 418 ? -11.027 21.832 8.367 1.00 84.69 418 LYS A N 1
ATOM 3316 C CA . LYS A 1 418 ? -12.147 21.914 7.407 1.00 84.69 418 LYS A CA 1
ATOM 3317 C C . LYS A 1 418 ? -13.518 21.733 8.070 1.00 84.69 418 LYS A C 1
ATOM 3319 O O . LYS A 1 418 ? -14.428 22.507 7.794 1.00 84.69 418 LYS A O 1
ATOM 3324 N N . LEU A 1 419 ? -13.672 20.742 8.954 1.00 78.56 419 LEU A N 1
ATOM 3325 C CA . LEU A 1 419 ? -14.925 20.491 9.689 1.00 78.56 419 LEU A CA 1
ATOM 3326 C C . LEU A 1 419 ? -15.265 21.609 10.690 1.00 78.56 419 LEU A C 1
ATOM 3328 O O . LEU A 1 419 ? -16.422 21.773 11.070 1.00 78.56 419 LEU A O 1
ATOM 3332 N N . LEU A 1 420 ? -14.261 22.348 11.165 1.00 76.75 420 LEU A N 1
ATOM 3333 C CA . LEU A 1 420 ? -14.419 23.477 12.083 1.00 76.75 420 LEU A CA 1
ATOM 3334 C C . LEU A 1 420 ? -14.537 24.829 11.366 1.00 76.75 420 LEU A C 1
ATOM 3336 O O . LEU A 1 420 ? -14.708 25.839 12.047 1.00 76.75 420 LEU A O 1
ATOM 3340 N N . GLY A 1 421 ? -14.447 24.855 10.033 1.00 74.31 421 GLY A N 1
ATOM 3341 C CA . GLY A 1 421 ? -14.447 26.089 9.245 1.00 74.31 421 GLY A CA 1
ATOM 3342 C C . GLY A 1 421 ? -13.248 26.997 9.537 1.00 74.31 421 GLY A C 1
ATOM 3343 O O . GLY A 1 421 ? -13.400 28.217 9.492 1.00 74.31 421 GLY A O 1
ATOM 3344 N N . LYS A 1 422 ? -12.102 26.412 9.905 1.00 58.66 422 LYS A N 1
ATOM 3345 C CA . LYS A 1 422 ? -10.853 27.115 10.228 1.00 58.66 422 LYS A CA 1
ATOM 3346 C C . LYS A 1 422 ? -9.889 27.168 9.053 1.00 58.66 422 LYS A C 1
ATOM 3348 O O . LYS A 1 422 ? -9.896 26.215 8.240 1.00 58.66 422 LYS A O 1
#